Protein 2WZM (pdb70)

InterPro domains:
  IPR018170 Aldo/keto reductase, conserved site [PS00062] (132-149)
  IPR018170 Aldo/keto reductase, conserved site [PS00798] (48-65)
  IPR020471 Aldo-keto reductase [PIRSF000097] (12-273)
  IPR020471 Aldo-keto reductase [PR00069] (44-68)
  IPR020471 Aldo-keto reductase [PR00069] (100-118)
  IPR020471 Aldo-keto reductase [PR00069] (132-149)
  IPR020471 Aldo-keto reductase [PR00069] (166-195)
  IPR020471 Aldo-keto reductase [PR00069] (203-227)
  IPR020471 Aldo-keto reductase [PTHR43827] (11-273)
  IPR023210 NADP-dependent oxidoreductase domain [PF00248] (28-268)
  IPR036812 NAD(P)-dependent oxidoreductase domain superfamily [G3DSA:3.20.20.100] (1-283)
  IPR036812 NAD(P)-dependent oxidoreductase domain superfamily [SSF51430] (13-276)

Foldseek 3Di:
DFDWDAFPVRDIDGLEAAEDAQDDLVLLLLFLLLLVVLPHQEYEYEVVSVRLLSNLVSVVPNPDDPVSHAYEYEDWLVQFAQVSLLVSLVVSCVSSVHQAHAEYEHEFCQPDLVRVLSSVNNVVVCCVVRRYVFYAYEQDDLVSQCSNCVPPVDHHREYEYADELQAHCPVRCVSCVVSRHAYAHECLCVVVPNQPPPLLCVQCVVVVHGSLLSSLQLCVVVVHRYYHYDSDSVVSSSNSVNPPDHRDPVSNVSSNPNHDPDDSDDNSVPDNGD/DFDWDAFPVRDIDGLEAAEDAQDDLVLLLQFLLLLVVLPHQEYEYEVVSVRLLSNLVSVVPNPDDPVSHAYEYEDWLVQFAQVSLLVRLVVSCVSSVHQAHAEYEHEFCADDLVRVLSSVNNVVVCCVVRRYVFYAYEQDDLVSQCSNCVVPVDHHREYEYADELQAHCPVRCVSCVVSRHAYAHEPLCVVVPQQPVPLLCVQCVVVVHGSLLSSLQLCVVSVHRYYHYDSDSVVSSSNVVNPPDHRDPVSNVSSNPNHDPDDSDDNSVHDRGD

Nearest PDB structures (foldseek):
  2wzm-assembly2_B  TM=1.004E+00  e=5.741E-55  Mycolicibacterium smegmatis MC2 155
  2wzt-assembly1_B  TM=9.933E-01  e=9.612E-48  Mycolicibacterium smegmatis MC2 155
  4otk-assembly1_A  TM=9.882E-01  e=9.468E-44  Mycobacterium tuberculosis
  3o0k-assembly1_A  TM=9.853E-01  e=5.876E-34  Brucella abortus 2308
  3wbx-assembly2_B  TM=9.688E-01  e=1.655E-32  Gluconobacter oxydans 621H

B-factor: mean 22.81, std 7.31, range [11.82, 57.99]

Structure (mmCIF, N/CA/C/O backbone):
data_2WZM
#
_entry.id   2WZM
#
_cell.length_a   65.456
_cell.length_b   65.456
_cell.length_c   96.844
_cell.angle_alpha   90.00
_cell.angle_beta   90.00
_cell.angle_gamma   120.00
#
_symmetry.space_group_name_H-M   'P 32'
#
loop_
_entity.id
_entity.type
_entity.pdbx_description
1 polymer 'ALDO-KETO REDUCTASE'
2 non-polymer '[(2R,3R,4R,5R)-5-(6-AMINO-9H-PURIN-9-YL)-3-HYDROXY-4-(PHOSPHONOOXY)TETRAHYDROFURAN-2-YL]METHYL [(2R,3S,4S)-3,4-DIHYDROXYTETRAHYDROFURAN-2-YL]METHYL DIHYDROGEN DIPHOSPHATE'
3 water water
#
loop_
_atom_site.group_PDB
_atom_site.id
_atom_site.type_symbol
_atom_site.label_atom_id
_atom_site.label_alt_id
_atom_site.label_comp_id
_atom_site.label_asym_id
_atom_site.label_entity_id
_atom_site.label_seq_id
_atom_site.pdbx_PDB_ins_code
_atom_site.Cartn_x
_atom_site.Cartn_y
_atom_site.Cartn_z
_atom_site.occupancy
_atom_site.B_iso_or_equiv
_atom_site.auth_seq_id
_atom_site.auth_comp_id
_atom_site.auth_asym_id
_atom_site.auth_atom_id
_atom_site.pdbx_PDB_model_num
ATOM 1 N N . ALA A 1 10 ? 16.920 65.960 -11.908 1.00 35.21 10 ALA A N 1
ATOM 2 C CA . ALA A 1 10 ? 15.682 66.646 -12.382 1.00 34.17 10 ALA A CA 1
ATOM 3 C C . ALA A 1 10 ? 14.484 66.321 -11.477 1.00 33.38 10 ALA A C 1
ATOM 4 O O . ALA A 1 10 ? 13.363 66.780 -11.710 1.00 34.12 10 ALA A O 1
ATOM 6 N N . ILE A 1 11 ? 14.739 65.546 -10.429 1.00 31.48 11 ILE A N 1
ATOM 7 C CA . ILE A 1 11 ? 13.692 65.063 -9.526 1.00 29.58 11 ILE A CA 1
ATOM 8 C C . ILE A 1 11 ? 13.059 66.191 -8.686 1.00 28.36 11 ILE A C 1
ATOM 9 O O . ILE A 1 11 ? 13.774 66.919 -7.988 1.00 28.31 11 ILE A O 1
ATOM 14 N N . PRO A 1 12 ? 11.718 66.329 -8.740 1.00 27.16 12 PRO A N 1
ATOM 15 C CA . PRO A 1 12 ? 11.023 67.317 -7.900 1.00 26.41 12 PRO A CA 1
ATOM 16 C C . PRO A 1 12 ? 11.253 67.080 -6.395 1.00 25.83 12 PRO A C 1
ATOM 17 O O . PRO A 1 12 ? 11.630 65.978 -5.997 1.00 25.28 12 PRO A O 1
ATOM 21 N N . THR A 1 13 ? 11.036 68.114 -5.588 1.00 25.00 13 THR A N 1
ATOM 22 C CA . THR A 1 13 ? 11.178 67.991 -4.136 1.00 25.49 13 THR A CA 1
ATOM 23 C C . THR A 1 13 ? 9.908 68.376 -3.377 1.00 25.30 13 THR A C 1
ATOM 24 O O . THR A 1 13 ? 8.948 68.933 -3.956 1.00 25.81 13 THR A O 1
ATOM 28 N N . VAL A 1 14 ? 9.880 68.050 -2.088 1.00 24.61 14 VAL A N 1
ATOM 29 C CA . VAL A 1 14 ? 8.822 68.522 -1.201 1.00 24.66 14 VAL A CA 1
ATOM 30 C C . VAL A 1 14 ? 9.495 69.300 -0.085 1.00 24.66 14 VAL A C 1
ATOM 31 O O . VAL A 1 14 ? 10.621 68.990 0.308 1.00 24.31 14 VAL A O 1
ATOM 35 N N . THR A 1 15 ? 8.802 70.295 0.434 1.00 24.53 15 THR A N 1
ATOM 36 C CA . THR A 1 15 ? 9.311 71.088 1.538 1.00 24.57 15 THR A CA 1
ATOM 37 C C . THR A 1 15 ? 8.661 70.623 2.839 1.00 23.95 15 THR A C 1
ATOM 38 O O . THR A 1 15 ? 7.445 70.486 2.891 1.00 23.48 15 THR A O 1
ATOM 42 N N . LEU A 1 16 ? 9.473 70.370 3.878 1.00 21.92 16 LEU A N 1
ATOM 43 C CA . LEU A 1 16 ? 8.956 69.867 5.160 1.00 20.49 16 LEU A CA 1
ATOM 44 C C . LEU A 1 16 ? 8.597 71.018 6.112 1.00 20.55 16 LEU A C 1
ATOM 45 O O . LEU A 1 16 ? 8.960 72.154 5.868 1.00 20.69 16 LEU A O 1
ATOM 50 N N . ASN A 1 17 ? 7.918 70.708 7.216 1.00 20.25 17 ASN A N 1
ATOM 51 C CA . ASN A 1 17 ? 7.489 71.739 8.190 1.00 20.62 17 ASN A CA 1
ATOM 52 C C . ASN A 1 17 ? 8.617 72.331 9.068 1.00 21.15 17 ASN A C 1
ATOM 53 O O . ASN A 1 17 ? 8.396 73.214 9.934 1.00 22.05 17 ASN A O 1
ATOM 58 N N . ASP A 1 18 ? 9.833 71.839 8.864 1.00 21.35 18 ASP A N 1
ATOM 59 C CA . ASP A 1 18 ? 10.979 72.379 9.589 1.00 21.57 18 ASP A CA 1
ATOM 60 C C . ASP A 1 18 ? 11.890 73.122 8.608 1.00 22.41 18 ASP A C 1
ATOM 61 O O . ASP A 1 18 ? 13.041 73.398 8.924 1.00 23.04 18 ASP A O 1
ATOM 66 N N . ASP A 1 19 ? 11.355 73.393 7.412 1.00 23.17 19 ASP A N 1
ATOM 67 C CA . ASP A 1 19 ? 12.030 74.142 6.326 1.00 24.02 19 ASP A CA 1
ATOM 68 C C . ASP A 1 19 ? 13.026 73.300 5.488 1.00 23.76 19 ASP A C 1
ATOM 69 O O . ASP A 1 19 ? 13.554 73.781 4.477 1.00 24.27 19 ASP A O 1
ATOM 74 N N . ASN A 1 20 ? 13.256 72.038 5.864 1.00 22.22 20 ASN A N 1
ATOM 75 C CA . ASN A 1 20 ? 14.118 71.173 5.024 1.00 22.08 20 ASN A CA 1
ATOM 76 C C . ASN A 1 20 ? 13.396 70.599 3.788 1.00 22.73 20 ASN A C 1
ATOM 77 O O . ASN A 1 20 ? 12.162 70.614 3.710 1.00 23.06 20 ASN A O 1
ATOM 82 N N . THR A 1 21 ? 14.146 70.104 2.805 1.00 22.38 21 THR A N 1
ATOM 83 C CA . THR A 1 21 ? 13.502 69.580 1.605 1.00 23.21 21 THR A CA 1
ATOM 84 C C . THR A 1 21 ? 13.941 68.144 1.341 1.00 22.47 21 THR A C 1
ATOM 85 O O . THR A 1 21 ? 15.057 67.754 1.724 1.00 22.79 21 THR A O 1
ATOM 89 N N . LEU A 1 22 ? 13.074 67.360 0.701 1.00 21.59 22 LEU A N 1
ATOM 90 C CA . LEU A 1 22 ? 13.429 65.994 0.308 1.00 20.99 22 LEU A CA 1
ATOM 91 C C . LEU A 1 22 ? 13.014 65.718 -1.138 1.00 20.51 22 LEU A C 1
ATOM 92 O O . LEU A 1 22 ? 11.998 66.258 -1.599 1.00 20.40 22 LEU A O 1
ATOM 97 N N . PRO A 1 23 ? 13.773 64.872 -1.856 1.00 19.41 23 PRO A N 1
ATOM 98 C CA . PRO A 1 23 ? 13.296 64.375 -3.150 1.00 19.36 23 PRO A CA 1
ATOM 99 C C . PRO A 1 23 ? 11.963 63.627 -3.008 1.00 19.36 23 PRO A C 1
ATOM 100 O O . PRO A 1 23 ? 11.708 63.019 -1.964 1.00 19.63 23 PRO A O 1
ATOM 104 N N . VAL A 1 24 ? 11.140 63.663 -4.048 1.00 18.90 24 VAL A N 1
ATOM 105 C CA . VAL A 1 24 ? 9.834 62.973 -4.021 1.00 18.55 24 VAL A CA 1
ATOM 106 C C . VAL A 1 24 ? 9.919 61.472 -4.312 1.00 17.63 24 VAL A C 1
ATOM 107 O O . VAL A 1 24 ? 8.927 60.784 -4.174 1.00 17.72 24 VAL A O 1
ATOM 111 N N . VAL A 1 25 ? 11.093 60.969 -4.714 1.00 16.12 25 VAL A N 1
ATOM 112 C CA . VAL A 1 25 ? 11.302 59.525 -4.859 1.00 17.53 25 VAL A CA 1
ATOM 113 C C . VAL A 1 25 ? 12.622 59.105 -4.217 1.00 17.03 25 VAL A C 1
ATOM 114 O O . VAL A 1 25 ? 13.630 59.837 -4.300 1.00 18.00 25 VAL A O 1
ATOM 118 N N . GLY A 1 26 ? 12.606 57.950 -3.553 1.00 16.53 26 GLY A N 1
ATOM 119 C CA . GLY A 1 26 ? 13.843 57.368 -2.993 1.00 15.63 26 GLY A CA 1
ATOM 120 C C . GLY A 1 26 ? 13.849 55.852 -3.081 1.00 16.22 26 GLY A C 1
ATOM 121 O O . GLY A 1 26 ? 12.874 55.249 -3.510 1.00 15.43 26 GLY A O 1
ATOM 122 N N . ILE A 1 27 ? 14.977 55.238 -2.739 1.00 15.06 27 ILE A N 1
ATOM 123 C CA . ILE A 1 27 ? 15.080 53.779 -2.683 1.00 17.04 27 ILE A CA 1
ATOM 124 C C . ILE A 1 27 ? 15.170 53.337 -1.230 1.00 17.59 27 ILE A C 1
ATOM 125 O O . ILE A 1 27 ? 15.911 53.957 -0.454 1.00 17.27 27 ILE A O 1
ATOM 130 N N . GLY A 1 28 ? 14.417 52.293 -0.863 1.00 18.48 28 GLY A N 1
ATOM 131 C CA . GLY A 1 28 ? 14.512 51.717 0.482 1.00 20.27 28 GLY A CA 1
ATOM 132 C C . GLY A 1 28 ? 15.125 50.352 0.342 1.00 21.43 28 GLY A C 1
ATOM 133 O O . GLY A 1 28 ? 14.921 49.687 -0.662 1.00 23.62 28 GLY A O 1
ATOM 134 N N . VAL A 1 29 ? 15.925 49.939 1.303 1.00 21.03 29 VAL A N 1
ATOM 135 C CA . VAL A 1 29 ? 16.563 48.650 1.182 1.00 21.83 29 VAL A CA 1
ATOM 136 C C . VAL A 1 29 ? 15.851 47.564 1.994 1.00 22.98 29 VAL A C 1
ATOM 137 O O . VAL A 1 29 ? 16.029 46.386 1.726 1.00 23.48 29 VAL A O 1
ATOM 141 N N . GLY A 1 30 ? 15.008 47.949 2.949 1.00 23.42 30 GLY A N 1
ATOM 142 C CA . GLY A 1 30 ? 14.297 46.940 3.752 1.00 24.70 30 GLY A CA 1
ATOM 143 C C . GLY A 1 30 ? 15.277 45.908 4.286 1.00 26.48 30 GLY A C 1
ATOM 144 O O . GLY A 1 30 ? 16.419 46.247 4.614 1.00 26.41 30 GLY A O 1
ATOM 145 N N . GLU A 1 31 ? 14.853 44.642 4.335 1.00 27.79 31 GLU A N 1
ATOM 146 C CA . GLU A 1 31 ? 15.678 43.584 4.936 1.00 29.67 31 GLU A CA 1
ATOM 147 C C . GLU A 1 31 ? 16.620 42.836 3.974 1.00 30.54 31 GLU A C 1
ATOM 148 O O . GLU A 1 31 ? 16.953 41.662 4.208 1.00 31.05 31 GLU A O 1
ATOM 154 N N . LEU A 1 32 ? 17.055 43.509 2.908 1.00 30.62 32 LEU A N 1
ATOM 155 C CA . LEU A 1 32 ? 18.104 42.973 2.038 1.00 30.90 32 LEU A CA 1
ATOM 156 C C . LEU A 1 32 ? 19.366 42.659 2.848 1.00 30.85 32 LEU A C 1
ATOM 157 O O . LEU A 1 32 ? 19.699 43.371 3.801 1.00 30.85 32 LEU A O 1
ATOM 162 N N . SER A 1 33 ? 20.068 41.586 2.473 1.00 30.73 33 SER A N 1
ATOM 163 C CA . SER A 1 33 ? 21.339 41.229 3.116 1.00 30.42 33 SER A CA 1
ATOM 164 C C . SER A 1 33 ? 22.390 42.324 2.887 1.00 30.32 33 SER A C 1
ATOM 165 O O . SER A 1 33 ? 22.223 43.165 2.006 1.00 30.85 33 SER A O 1
ATOM 168 N N . ASP A 1 34 ? 23.472 42.285 3.665 1.00 30.37 34 ASP A N 1
ATOM 169 C CA . ASP A 1 34 ? 24.555 43.266 3.541 1.00 30.62 34 ASP A CA 1
ATOM 170 C C . ASP A 1 34 ? 25.008 43.427 2.089 1.00 30.63 34 ASP A C 1
ATOM 171 O O . ASP A 1 34 ? 25.053 44.539 1.568 1.00 30.35 34 ASP A O 1
ATOM 176 N N . SER A 1 35 ? 25.316 42.322 1.411 1.00 30.81 35 SER A N 1
ATOM 177 C CA . SER A 1 35 ? 25.755 42.415 0.009 1.00 30.48 35 SER A CA 1
ATOM 178 C C . SER A 1 35 ? 24.728 43.012 -0.958 1.00 29.82 35 SER A C 1
ATOM 179 O O . SER A 1 35 ? 25.080 43.818 -1.830 1.00 30.15 35 SER A O 1
ATOM 182 N N . GLU A 1 36 ? 23.467 42.615 -0.819 1.00 29.01 36 GLU A N 1
ATOM 183 C CA . GLU A 1 36 ? 22.394 43.099 -1.698 1.00 28.40 36 GLU A CA 1
ATOM 184 C C . GLU A 1 36 ? 22.071 44.579 -1.477 1.00 27.07 36 GLU A C 1
ATOM 185 O O . GLU A 1 36 ? 21.755 45.296 -2.430 1.00 26.02 36 GLU A O 1
ATOM 191 N N . ALA A 1 37 ? 22.118 44.995 -0.211 1.00 26.55 37 ALA A N 1
ATOM 192 C CA . ALA A 1 37 ? 21.894 46.396 0.174 1.00 25.71 37 ALA A CA 1
ATOM 193 C C . ALA A 1 37 ? 22.961 47.282 -0.463 1.00 25.10 37 ALA A C 1
ATOM 194 O O . ALA A 1 37 ? 22.656 48.291 -1.113 1.00 24.30 37 ALA A O 1
ATOM 196 N N . GLU A 1 38 ? 24.222 46.903 -0.293 1.00 24.78 38 GLU A N 1
ATOM 197 C CA A GLU A 1 38 ? 25.298 47.670 -0.888 0.50 24.89 38 GLU A CA 1
ATOM 198 C CA B GLU A 1 38 ? 25.312 47.666 -0.889 0.50 24.98 38 GLU A CA 1
ATOM 199 C C . GLU A 1 38 ? 25.147 47.747 -2.411 1.00 24.65 38 GLU A C 1
ATOM 200 O O . GLU A 1 38 ? 25.284 48.809 -2.997 1.00 24.75 38 GLU A O 1
ATOM 211 N N . ARG A 1 39 ? 24.853 46.613 -3.056 1.00 24.39 39 ARG A N 1
ATOM 212 C CA . ARG A 1 39 ? 24.641 46.597 -4.509 1.00 24.87 39 ARG A CA 1
ATOM 213 C C . ARG A 1 39 ? 23.518 47.534 -5.016 1.00 23.99 39 ARG A C 1
ATOM 214 O O . ARG A 1 39 ? 23.728 48.305 -5.958 1.00 23.71 39 ARG A O 1
ATOM 222 N N . SER A 1 40 ? 22.333 47.474 -4.391 1.00 23.70 40 SER A N 1
ATOM 223 C CA . SER A 1 40 ? 21.189 48.310 -4.807 1.00 23.30 40 SER A CA 1
ATOM 224 C C . SER A 1 40 ? 21.411 49.814 -4.570 1.00 21.77 40 SER A C 1
ATOM 225 O O . SER A 1 40 ? 21.046 50.639 -5.396 1.00 20.67 40 SER A O 1
ATOM 228 N N . VAL A 1 41 ? 22.012 50.164 -3.436 1.00 20.87 41 VAL A N 1
ATOM 229 C CA . VAL A 1 41 ? 22.278 51.570 -3.156 1.00 20.26 41 VAL A CA 1
ATOM 230 C C . VAL A 1 41 ? 23.307 52.129 -4.138 1.00 20.34 41 VAL A C 1
ATOM 231 O O . VAL A 1 41 ? 23.145 53.239 -4.661 1.00 19.39 41 VAL A O 1
ATOM 235 N N . SER A 1 42 ? 24.363 51.363 -4.402 1.00 20.49 42 SER A N 1
ATOM 236 C CA . SER A 1 42 ? 25.340 51.793 -5.404 1.00 21.77 42 SER A CA 1
ATOM 237 C C . SER A 1 42 ? 24.685 51.993 -6.775 1.00 21.41 42 SER A C 1
ATOM 238 O O . SER A 1 42 ? 24.901 53.011 -7.424 1.00 21.65 42 SER A O 1
ATOM 241 N N . ALA A 1 43 ? 23.872 51.027 -7.204 1.00 21.57 43 ALA A N 1
ATOM 242 C CA . ALA A 1 43 ? 23.145 51.151 -8.468 1.00 20.96 43 ALA A CA 1
ATOM 243 C C . ALA A 1 43 ? 22.201 52.352 -8.490 1.00 21.37 43 ALA A C 1
ATOM 244 O O . ALA A 1 43 ? 22.097 53.072 -9.479 1.00 21.50 43 ALA A O 1
ATOM 246 N N . ALA A 1 44 ? 21.474 52.555 -7.391 1.00 19.91 44 ALA A N 1
ATOM 247 C CA . ALA A 1 44 ? 20.570 53.684 -7.310 1.00 19.77 44 ALA A CA 1
ATOM 248 C C . ALA A 1 44 ? 21.294 55.017 -7.428 1.00 18.83 44 ALA A C 1
ATOM 249 O O . ALA A 1 44 ? 20.846 55.893 -8.132 1.00 18.25 44 ALA A O 1
ATOM 251 N N . LEU A 1 45 ? 22.395 55.159 -6.695 1.00 19.04 45 LEU A N 1
ATOM 252 C CA . LEU A 1 45 ? 23.139 56.417 -6.708 1.00 19.04 45 LEU A CA 1
ATOM 253 C C . LEU A 1 45 ? 23.648 56.705 -8.123 1.00 19.81 45 LEU A C 1
ATOM 254 O O . LEU A 1 45 ? 23.528 57.820 -8.616 1.00 19.55 45 LEU A O 1
ATOM 259 N N . GLU A 1 46 ? 24.218 55.681 -8.753 1.00 21.35 46 GLU A N 1
ATOM 260 C CA . GLU A 1 46 ? 24.656 55.792 -10.154 1.00 22.82 46 GLU A CA 1
ATOM 261 C C . GLU A 1 46 ? 23.509 56.201 -11.087 1.00 22.72 46 GLU A C 1
ATOM 262 O O . GLU A 1 46 ? 23.689 57.023 -11.986 1.00 22.82 46 GLU A O 1
ATOM 268 N N . ALA A 1 47 ? 22.316 55.642 -10.864 1.00 21.70 47 ALA A N 1
ATOM 269 C CA . ALA A 1 47 ? 21.148 55.962 -11.689 1.00 21.72 47 ALA A CA 1
ATOM 270 C C . ALA A 1 47 ? 20.591 57.361 -11.442 1.00 21.55 47 ALA A C 1
ATOM 271 O O . ALA A 1 47 ? 19.831 57.896 -12.259 1.00 21.55 47 ALA A O 1
ATOM 273 N N . GLY A 1 48 ? 20.986 57.984 -10.326 1.00 20.26 48 GLY A N 1
ATOM 274 C CA . GLY A 1 48 ? 20.475 59.303 -10.030 1.00 19.90 48 GLY A CA 1
ATOM 275 C C . GLY A 1 48 ? 19.572 59.455 -8.802 1.00 18.78 48 GLY A C 1
ATOM 276 O O . GLY A 1 48 ? 19.113 60.563 -8.529 1.00 19.70 48 GLY A O 1
ATOM 277 N N . TYR A 1 49 ? 19.302 58.366 -8.082 1.00 18.74 49 TYR A N 1
ATOM 278 C CA . TYR A 1 49 ? 18.628 58.477 -6.769 1.00 18.62 49 TYR A CA 1
ATOM 279 C C . TYR A 1 49 ? 19.533 59.265 -5.810 1.00 18.21 49 TYR A C 1
ATOM 280 O O . TYR A 1 49 ? 20.771 59.094 -5.835 1.00 19.13 49 TYR A O 1
ATOM 289 N N . ARG A 1 50 ? 18.915 60.074 -4.951 1.00 17.34 50 ARG A N 1
ATOM 290 C CA . ARG A 1 50 ? 19.654 60.754 -3.866 1.00 16.45 50 ARG A CA 1
ATOM 291 C C . ARG A 1 50 ? 19.038 60.516 -2.473 1.00 16.62 50 ARG A C 1
ATOM 292 O O . ARG A 1 50 ? 19.710 60.639 -1.442 1.00 17.30 50 ARG A O 1
ATOM 300 N N . LEU 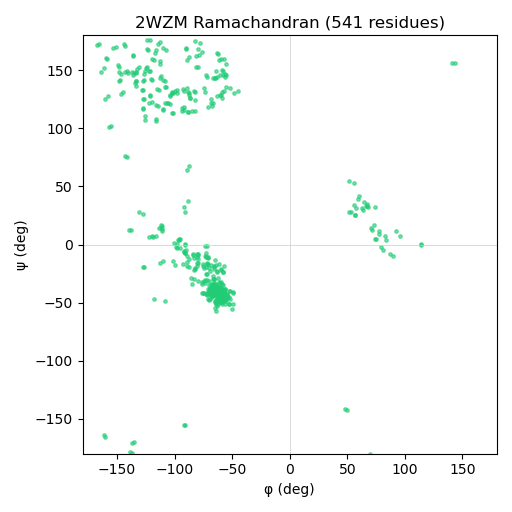A 1 51 ? 17.774 60.110 -2.453 1.00 15.00 51 LEU A N 1
ATOM 301 C CA . LEU A 1 51 ? 17.125 59.734 -1.196 1.00 14.70 51 LEU A CA 1
ATOM 302 C C . LEU A 1 51 ? 17.230 58.229 -0.961 1.00 15.16 51 LEU A C 1
ATOM 303 O O . LEU A 1 51 ? 16.728 57.428 -1.768 1.00 15.72 51 LEU A O 1
ATOM 308 N N . ILE A 1 52 ? 17.913 57.867 0.138 1.00 15.07 52 ILE A N 1
ATOM 309 C CA . ILE A 1 52 ? 18.209 56.489 0.501 1.00 15.40 52 ILE A CA 1
ATOM 310 C C . ILE A 1 52 ? 17.602 56.199 1.891 1.00 16.28 52 ILE A C 1
ATOM 311 O O . ILE A 1 52 ? 17.882 56.923 2.852 1.00 17.12 52 ILE A O 1
ATOM 316 N N . ASP A 1 53 ? 16.845 55.115 1.981 1.00 16.13 53 ASP A N 1
ATOM 317 C CA . ASP A 1 53 ? 16.104 54.768 3.199 1.00 16.00 53 ASP A CA 1
ATOM 318 C C . ASP A 1 53 ? 16.504 53.386 3.720 1.00 16.59 53 ASP A C 1
ATOM 319 O O . ASP A 1 53 ? 16.397 52.359 3.004 1.00 16.40 53 ASP A O 1
ATOM 324 N N . THR A 1 54 ? 16.987 53.373 4.962 1.00 15.86 54 THR A N 1
ATOM 325 C CA . THR A 1 54 ? 17.374 52.134 5.654 1.00 17.19 54 THR A CA 1
ATOM 326 C C . THR A 1 54 ? 16.824 52.189 7.087 1.00 17.82 54 THR A C 1
ATOM 327 O O . THR A 1 54 ? 16.002 53.073 7.405 1.00 17.66 54 THR A O 1
ATOM 331 N N . ALA A 1 55 ? 17.239 51.249 7.937 1.00 18.28 55 ALA A N 1
ATOM 332 C CA . ALA A 1 55 ? 16.777 51.206 9.339 1.00 18.24 55 ALA A CA 1
ATOM 333 C C . ALA A 1 55 ? 17.703 50.358 10.186 1.00 19.22 55 ALA A C 1
ATOM 334 O O . ALA A 1 55 ? 18.283 49.397 9.677 1.00 19.01 55 ALA A O 1
ATOM 336 N N . ALA A 1 56 ? 17.794 50.660 11.479 1.00 18.87 56 ALA A N 1
ATOM 337 C CA . ALA A 1 56 ? 18.664 49.853 12.376 1.00 20.30 56 ALA A CA 1
ATOM 338 C C . ALA A 1 56 ? 18.150 48.414 12.449 1.00 21.17 56 ALA A C 1
ATOM 339 O O . ALA A 1 56 ? 18.936 47.452 12.519 1.00 21.53 56 ALA A O 1
ATOM 341 N N . ALA A 1 57 ? 16.825 48.281 12.425 1.00 21.91 57 ALA A N 1
ATOM 342 C CA . ALA A 1 57 ? 16.178 46.973 12.522 1.00 23.47 57 ALA A CA 1
ATOM 343 C C . ALA A 1 57 ? 16.477 46.080 11.320 1.00 24.05 57 ALA A C 1
ATOM 344 O O . ALA A 1 57 ? 16.337 44.851 11.424 1.00 25.60 57 ALA A O 1
ATOM 346 N N . TYR A 1 58 ? 16.884 46.669 10.188 1.00 24.21 58 TYR A N 1
ATOM 347 C CA . TYR A 1 58 ? 17.178 45.853 8.989 1.00 24.15 58 TYR A CA 1
ATOM 348 C C . TYR A 1 58 ? 18.578 45.219 9.061 1.00 24.47 58 TYR A C 1
ATOM 349 O O . TYR A 1 58 ? 18.859 44.258 8.335 1.00 25.28 58 TYR A O 1
ATOM 358 N N . GLY A 1 59 ? 19.438 45.763 9.921 1.00 23.79 59 GLY A N 1
ATOM 359 C CA . GLY A 1 59 ? 20.788 45.255 10.155 1.00 23.65 59 GLY A CA 1
ATOM 360 C C . GLY A 1 59 ? 21.798 45.562 9.063 1.00 23.97 59 GLY A C 1
ATOM 361 O O . GLY A 1 59 ? 22.962 45.099 9.137 1.00 24.24 59 GLY A O 1
ATOM 362 N N . ASN A 1 60 ? 21.373 46.345 8.063 1.00 22.12 60 ASN A N 1
ATOM 363 C CA . ASN A 1 60 ? 22.220 46.635 6.900 1.00 21.96 60 ASN A CA 1
ATOM 364 C C . ASN A 1 60 ? 22.732 48.076 6.743 1.00 20.72 60 ASN A C 1
ATOM 365 O O . ASN A 1 60 ? 23.184 48.454 5.661 1.00 19.88 60 ASN A O 1
ATOM 370 N N . GLU A 1 61 ? 22.682 48.864 7.811 1.00 19.30 61 GLU A N 1
ATOM 371 C CA . GLU A 1 61 ? 23.153 50.256 7.773 1.00 18.92 61 GLU A CA 1
ATOM 372 C C . GLU A 1 61 ? 24.600 50.398 7.323 1.00 19.54 61 GLU A C 1
ATOM 373 O O . GLU A 1 61 ? 24.918 51.261 6.496 1.00 18.79 61 GLU A O 1
ATOM 379 N N . ALA A 1 62 ? 25.473 49.556 7.880 1.00 19.52 62 ALA A N 1
ATOM 380 C CA . ALA A 1 62 ? 26.892 49.618 7.511 1.00 20.61 62 ALA A CA 1
ATOM 381 C C . ALA A 1 62 ? 27.072 49.357 6.003 1.00 20.54 62 ALA A C 1
ATOM 382 O O . ALA A 1 62 ? 27.816 50.081 5.332 1.00 20.62 62 ALA A O 1
ATOM 384 N N . ALA A 1 63 ? 26.360 48.357 5.467 1.00 20.41 63 ALA A N 1
ATOM 385 C CA . ALA A 1 63 ? 26.400 48.036 4.031 1.00 20.09 63 ALA A CA 1
ATOM 386 C C . ALA A 1 63 ? 25.977 49.242 3.159 1.00 20.27 63 ALA A C 1
ATOM 387 O O . ALA A 1 63 ? 26.642 49.603 2.181 1.00 20.65 63 ALA A O 1
ATOM 389 N N . VAL A 1 64 ? 24.902 49.916 3.573 1.00 18.75 64 VAL A N 1
ATOM 390 C CA . VAL A 1 64 ? 24.445 51.137 2.913 1.00 17.64 64 VAL A CA 1
ATOM 391 C C . VAL A 1 64 ? 25.510 52.234 2.985 1.00 17.70 64 VAL A C 1
ATOM 392 O O . VAL A 1 64 ? 25.770 52.944 1.990 1.00 17.95 64 VAL A O 1
ATOM 396 N N . GLY A 1 65 ? 26.116 52.374 4.167 1.00 17.09 65 GLY A N 1
ATOM 397 C CA . GLY A 1 65 ? 27.200 53.345 4.389 1.00 17.68 65 GLY A CA 1
ATOM 398 C C . GLY A 1 65 ? 28.378 53.105 3.443 1.00 17.62 65 GLY A C 1
ATOM 399 O O . GLY A 1 65 ? 29.002 54.053 2.915 1.00 16.91 65 GLY A O 1
ATOM 400 N N . ARG A 1 66 ? 28.685 51.834 3.220 1.00 18.17 66 ARG A N 1
ATOM 401 C CA . ARG A 1 66 ? 29.801 51.508 2.320 1.00 19.29 66 ARG A CA 1
ATOM 402 C C . ARG A 1 66 ? 29.475 51.917 0.875 1.00 18.79 66 ARG A C 1
ATOM 403 O O . ARG A 1 66 ? 30.346 52.436 0.163 1.00 19.37 66 ARG A O 1
ATOM 411 N N . ALA A 1 67 ? 28.226 51.708 0.440 1.00 18.26 67 ALA A N 1
ATOM 412 C CA . ALA A 1 67 ? 27.808 52.116 -0.909 1.00 18.74 67 ALA A CA 1
ATOM 413 C C . ALA A 1 67 ? 27.913 53.641 -1.062 1.00 19.11 67 ALA A C 1
ATOM 414 O O . ALA A 1 67 ? 28.377 54.154 -2.078 1.00 19.42 67 ALA A O 1
ATOM 416 N N . ILE A 1 68 ? 27.520 54.364 -0.016 1.00 19.02 68 ILE A N 1
ATOM 417 C CA . ILE A 1 68 ? 27.606 55.801 -0.019 1.00 19.15 68 ILE A CA 1
ATOM 418 C C . ILE A 1 68 ? 29.070 56.280 -0.090 1.00 19.99 68 ILE A C 1
ATOM 419 O O . ILE A 1 68 ? 29.392 57.154 -0.887 1.00 19.78 68 ILE A O 1
ATOM 424 N N . ALA A 1 69 ? 29.914 55.717 0.781 1.00 20.49 69 ALA A N 1
ATOM 425 C CA . ALA A 1 69 ? 31.348 56.049 0.854 1.00 21.42 69 ALA A CA 1
ATOM 426 C C . ALA A 1 69 ? 32.069 55.840 -0.482 1.00 21.29 69 ALA A C 1
ATOM 427 O O . ALA A 1 69 ? 32.932 56.642 -0.860 1.00 22.02 69 ALA A O 1
ATOM 429 N N . ALA A 1 70 ? 31.692 54.775 -1.184 1.00 21.02 70 ALA A N 1
ATOM 430 C CA . ALA A 1 70 ? 32.354 54.386 -2.436 1.00 21.73 70 ALA A CA 1
ATOM 431 C C . ALA A 1 70 ? 31.820 55.143 -3.654 1.00 21.44 70 ALA A C 1
ATOM 432 O O . ALA A 1 70 ? 32.388 55.059 -4.753 1.00 22.39 70 ALA A O 1
ATOM 434 N N . SER A 1 71 ? 30.733 55.895 -3.470 1.00 20.61 71 SER A N 1
ATOM 435 C CA . SER A 1 71 ? 30.029 56.488 -4.596 1.00 20.65 71 SER A CA 1
ATOM 436 C C . SER A 1 71 ? 30.748 57.667 -5.258 1.00 21.33 71 SER A C 1
ATOM 437 O O . SER A 1 71 ? 30.484 57.969 -6.419 1.00 22.10 71 SER A O 1
ATOM 440 N N . GLY A 1 72 ? 31.607 58.352 -4.509 1.00 21.02 72 GLY A N 1
ATOM 441 C CA . GLY A 1 72 ? 32.256 59.567 -5.012 1.00 22.09 72 GLY A CA 1
ATOM 442 C C . GLY A 1 72 ? 31.318 60.755 -5.155 1.00 22.10 72 GLY A C 1
ATOM 443 O O . GLY A 1 72 ? 31.663 61.727 -5.819 1.00 23.59 72 GLY A O 1
ATOM 444 N N . ILE A 1 73 ? 30.121 60.684 -4.561 1.00 20.97 73 ILE A N 1
ATOM 445 C CA . ILE A 1 73 ? 29.186 61.809 -4.600 1.00 19.16 73 ILE A CA 1
ATOM 446 C C . ILE A 1 73 ? 29.319 62.593 -3.287 1.00 19.38 73 ILE A C 1
ATOM 447 O O . ILE A 1 73 ? 29.374 61.975 -2.207 1.00 19.11 73 ILE A O 1
ATOM 452 N N . PRO A 1 74 ? 29.417 63.949 -3.368 1.00 19.92 74 PRO A N 1
ATOM 453 C CA . PRO A 1 74 ? 29.492 64.750 -2.128 1.00 18.92 74 PRO A CA 1
ATOM 454 C C . PRO A 1 74 ? 28.320 64.480 -1.196 1.00 19.44 74 PRO A C 1
ATOM 455 O O . PRO A 1 74 ? 27.182 64.391 -1.642 1.00 18.77 74 PRO A O 1
ATOM 459 N N . ARG A 1 75 ? 28.653 64.329 0.079 1.00 19.77 75 ARG A N 1
ATOM 460 C CA . ARG A 1 75 ? 27.675 64.020 1.157 1.00 19.48 75 ARG A CA 1
ATOM 461 C C . ARG A 1 75 ? 26.460 64.928 1.139 1.00 20.20 75 ARG A C 1
ATOM 462 O O . ARG A 1 75 ? 25.338 64.487 1.412 1.00 19.60 75 ARG A O 1
ATOM 470 N N . ASP A 1 76 ? 26.688 66.215 0.889 1.00 21.39 76 ASP A N 1
ATOM 471 C CA . ASP A 1 76 ? 25.646 67.238 0.915 1.00 22.68 76 ASP A CA 1
ATOM 472 C C . ASP A 1 76 ? 24.512 67.006 -0.082 1.00 21.72 76 ASP A C 1
ATOM 473 O O . ASP A 1 76 ? 23.406 67.528 0.083 1.00 22.44 76 ASP A O 1
ATOM 478 N N . GLU A 1 77 ? 24.799 66.224 -1.125 1.00 20.15 77 GLU A N 1
ATOM 479 C CA . GLU A 1 77 ? 23.870 65.961 -2.220 1.00 19.73 77 GLU A CA 1
ATOM 480 C C . GLU A 1 77 ? 23.017 64.722 -1.968 1.00 18.30 77 GLU A C 1
ATOM 481 O O . GLU A 1 77 ? 22.086 64.442 -2.722 1.00 17.63 77 GLU A O 1
ATOM 487 N N . ILE A 1 78 ? 23.343 64.002 -0.900 1.00 16.30 78 ILE A N 1
ATOM 488 C CA . ILE A 1 78 ? 22.692 62.722 -0.600 1.00 16.33 78 ILE A CA 1
ATOM 489 C C . ILE A 1 78 ? 21.773 62.935 0.608 1.00 15.57 78 ILE A C 1
ATOM 490 O O . ILE A 1 78 ? 22.122 63.669 1.537 1.00 15.99 78 ILE A O 1
ATOM 495 N N . TYR A 1 79 ? 20.601 62.301 0.563 1.00 15.63 79 TYR A N 1
ATOM 496 C CA . TYR A 1 79 ? 19.611 62.403 1.639 1.00 16.27 79 TYR A CA 1
ATOM 497 C C . TYR A 1 79 ? 19.415 61.023 2.272 1.00 14.60 79 TYR A C 1
ATOM 498 O O . TYR A 1 79 ? 18.804 60.145 1.660 1.00 15.44 79 TYR A O 1
ATOM 507 N N . VAL A 1 80 ? 19.947 60.831 3.483 1.00 13.49 80 VAL A N 1
ATOM 508 C CA . VAL A 1 80 ? 19.961 59.520 4.139 1.00 13.48 80 VAL A CA 1
ATOM 509 C C . VAL A 1 80 ? 18.887 59.467 5.235 1.00 13.61 80 VAL A C 1
ATOM 510 O O . VAL A 1 80 ? 18.855 60.356 6.105 1.00 14.71 80 VAL A O 1
ATOM 514 N N . THR A 1 81 ? 18.052 58.425 5.193 1.00 13.22 81 THR A N 1
ATOM 515 C CA . THR A 1 81 ? 17.018 58.206 6.211 1.00 13.65 81 THR A CA 1
ATOM 516 C C . THR A 1 81 ? 17.362 56.918 6.946 1.00 13.61 81 THR A C 1
ATOM 517 O O . THR A 1 81 ? 17.690 55.889 6.329 1.00 13.61 81 THR A O 1
ATOM 521 N N . THR A 1 82 ? 17.299 56.961 8.270 1.00 13.23 82 THR A N 1
ATOM 522 C CA . THR A 1 82 ? 17.296 55.708 9.022 1.00 13.24 82 THR A CA 1
ATOM 523 C C . THR A 1 82 ? 16.291 55.783 10.176 1.00 13.35 82 THR A C 1
ATOM 524 O O . THR A 1 82 ? 15.581 56.777 10.309 1.00 12.71 82 THR A O 1
ATOM 528 N N . LYS A 1 83 ? 16.193 54.720 10.978 1.00 13.40 83 LYS A N 1
ATOM 529 C CA . LYS A 1 83 ? 15.041 54.572 11.878 1.00 13.46 83 LYS A CA 1
ATOM 530 C C . LYS A 1 83 ? 15.442 53.955 13.224 1.00 14.37 83 LYS A C 1
ATOM 531 O O . LYS A 1 83 ? 16.367 53.110 13.279 1.00 14.00 83 LYS A O 1
ATOM 537 N N . LEU A 1 84 ? 14.708 54.378 14.267 1.00 14.76 84 LEU A N 1
ATOM 538 C CA . LEU A 1 84 ? 14.881 53.910 15.654 1.00 15.17 84 LEU A CA 1
ATOM 539 C C . LEU A 1 84 ? 14.142 52.572 15.841 1.00 15.32 84 LEU A C 1
ATOM 540 O O . LEU A 1 84 ? 12.902 52.502 15.764 1.00 15.04 84 LEU A O 1
ATOM 545 N N . ALA A 1 85 ? 14.907 51.505 16.097 1.00 16.09 85 ALA A N 1
ATOM 546 C CA . ALA A 1 85 ? 14.321 50.187 16.270 1.00 17.21 85 ALA A CA 1
ATOM 547 C C . ALA A 1 85 ? 13.467 50.147 17.561 1.00 18.14 85 ALA A C 1
ATOM 548 O O . ALA A 1 85 ? 13.796 50.786 18.546 1.00 18.40 85 ALA A O 1
ATOM 550 N N . THR A 1 86 ? 12.354 49.429 17.522 1.00 19.13 86 THR A N 1
ATOM 551 C CA . THR A 1 86 ? 11.414 49.431 18.659 1.00 19.87 86 THR A CA 1
ATOM 552 C C . THR A 1 86 ? 12.081 49.046 20.014 1.00 20.35 86 THR A C 1
ATOM 553 O O . THR A 1 86 ? 11.820 49.699 21.026 1.00 21.16 86 THR A O 1
ATOM 557 N N . PRO A 1 87 ? 12.958 48.020 20.035 1.00 20.98 87 PRO A N 1
ATOM 558 C CA . PRO A 1 87 ? 13.640 47.714 21.322 1.00 21.34 87 PRO A CA 1
ATOM 559 C C . PRO A 1 87 ? 14.525 48.820 21.916 1.00 21.88 87 PRO A C 1
ATOM 560 O O . PRO A 1 87 ? 14.834 48.784 23.122 1.00 22.68 87 PRO A O 1
ATOM 564 N N . ASP A 1 88 ? 14.892 49.806 21.092 1.00 20.00 88 ASP A N 1
ATOM 565 C CA . ASP A 1 88 ? 15.753 50.905 21.466 1.00 20.70 88 ASP A CA 1
ATOM 566 C C . ASP A 1 88 ? 14.953 52.147 21.883 1.00 19.71 88 ASP A C 1
ATOM 567 O O . ASP A 1 88 ? 15.540 53.177 22.192 1.00 20.08 88 ASP A O 1
ATOM 572 N N . GLN A 1 89 ? 13.621 52.028 21.939 1.00 19.58 89 GLN A N 1
ATOM 573 C CA . GLN A 1 89 ? 12.786 53.159 22.324 1.00 19.34 89 GLN A CA 1
ATOM 574 C C . GLN A 1 89 ? 13.019 53.633 23.758 1.00 19.92 89 GLN A C 1
ATOM 575 O O . GLN A 1 89 ? 13.365 52.857 24.654 1.00 20.14 89 GLN A O 1
ATOM 581 N N . GLY A 1 90 ? 12.817 54.924 23.957 1.00 20.06 90 GLY A N 1
ATOM 582 C CA . GLY A 1 90 ? 13.161 55.582 25.215 1.00 20.30 90 GLY A CA 1
ATOM 583 C C . GLY A 1 90 ? 13.748 56.949 24.964 1.00 21.73 90 GLY A C 1
ATOM 584 O O . GLY A 1 90 ? 14.265 57.221 23.887 1.00 20.22 90 GLY A O 1
ATOM 585 N N . PHE A 1 91 ? 13.661 57.827 25.956 1.00 22.25 91 PHE A N 1
ATOM 586 C CA . PHE A 1 91 ? 14.243 59.151 25.849 1.00 23.36 91 PHE A CA 1
ATOM 587 C C . PHE A 1 91 ? 15.762 59.098 25.746 1.00 24.00 91 PHE A C 1
ATOM 588 O O . PHE A 1 91 ? 16.355 59.654 24.814 1.00 24.53 91 PHE A O 1
ATOM 596 N N . THR A 1 92 ? 16.404 58.441 26.713 1.00 25.36 92 THR A N 1
ATOM 597 C CA . THR A 1 92 ? 17.861 58.369 26.704 1.00 25.44 92 THR A CA 1
ATOM 598 C C . THR A 1 92 ? 18.379 57.354 25.673 1.00 24.49 92 THR A C 1
ATOM 599 O O . THR A 1 92 ? 19.338 57.629 24.944 1.00 24.62 92 THR A O 1
ATOM 603 N N . SER A 1 93 ? 17.720 56.203 25.594 1.00 24.09 93 SER A N 1
ATOM 604 C CA . SER A 1 93 ? 18.129 55.150 24.682 1.00 23.48 93 SER A CA 1
ATOM 605 C C . SER A 1 93 ? 18.007 55.539 23.205 1.00 22.50 93 SER A C 1
ATOM 606 O O . SER A 1 93 ? 18.850 55.145 22.406 1.00 22.22 93 SER A O 1
ATOM 609 N N . SER A 1 94 ? 16.998 56.339 22.849 1.00 21.79 94 SER A N 1
ATOM 610 C CA . SER A 1 94 ? 16.876 56.782 21.439 1.00 21.59 94 SER A CA 1
ATOM 611 C C . SER A 1 94 ? 18.060 57.670 20.985 1.00 21.49 94 SER A C 1
ATOM 612 O O . SER A 1 94 ? 18.487 57.628 19.829 1.00 20.80 94 SER A O 1
ATOM 615 N N . GLN A 1 95 ? 18.572 58.500 21.889 1.00 21.51 95 GLN A N 1
ATOM 616 C CA . GLN A 1 95 ? 19.688 59.390 21.556 1.00 22.05 95 GLN A CA 1
ATOM 617 C C . GLN A 1 95 ? 20.962 58.601 21.320 1.00 22.00 95 GLN A C 1
ATOM 618 O O . GLN A 1 95 ? 21.735 58.916 20.412 1.00 22.69 95 GLN A O 1
ATOM 624 N N . ALA A 1 96 ? 21.164 57.573 22.135 1.00 22.11 96 ALA A N 1
ATOM 625 C CA . ALA A 1 96 ? 22.286 56.652 21.947 1.00 22.21 96 ALA A CA 1
ATOM 626 C C . ALA A 1 96 ? 22.142 55.851 20.629 1.00 21.60 96 ALA A C 1
ATOM 627 O O . ALA A 1 96 ? 23.115 55.673 19.905 1.00 21.30 96 ALA A O 1
ATOM 629 N N . ALA A 1 97 ? 20.920 55.419 20.324 1.00 21.53 97 ALA A N 1
ATOM 630 C CA . ALA A 1 97 ? 20.625 54.596 19.138 1.00 20.79 97 ALA A CA 1
ATOM 631 C C . ALA A 1 97 ? 20.852 55.375 17.840 1.00 20.12 97 ALA A C 1
ATOM 632 O O . ALA A 1 97 ? 21.318 54.806 16.853 1.00 20.97 97 ALA A O 1
ATOM 634 N N . ALA A 1 98 ? 20.512 56.669 17.847 1.00 20.47 98 ALA A N 1
ATOM 635 C CA . ALA A 1 98 ? 20.803 57.552 16.698 1.00 20.15 98 ALA A CA 1
ATOM 636 C C . ALA A 1 98 ? 22.307 57.649 16.439 1.00 20.82 98 ALA A C 1
ATOM 637 O O . ALA A 1 98 ? 22.757 57.544 15.294 1.00 20.35 98 ALA A O 1
ATOM 639 N N . ARG A 1 99 ? 23.077 57.819 17.523 1.00 20.94 99 ARG A N 1
ATOM 640 C CA . ARG A 1 99 ? 24.532 57.905 17.442 1.00 21.59 99 ARG A CA 1
ATOM 641 C C . ARG A 1 99 ? 25.164 56.589 17.000 1.00 21.25 99 ARG A C 1
ATOM 642 O O . ARG A 1 99 ? 26.097 56.605 16.204 1.00 21.22 99 ARG A O 1
ATOM 650 N N . ALA A 1 100 ? 24.627 55.463 17.465 1.00 21.09 100 ALA A N 1
ATOM 651 C CA . ALA A 1 100 ? 25.117 54.152 17.026 1.00 21.64 100 ALA A CA 1
ATOM 652 C C . ALA A 1 100 ? 24.825 53.955 15.536 1.00 21.15 100 ALA A C 1
ATOM 653 O O . ALA A 1 100 ? 25.672 53.450 14.788 1.00 20.76 100 ALA A O 1
ATOM 655 N N . SER A 1 101 ? 23.635 54.382 15.092 1.00 20.39 101 SER A N 1
ATOM 656 C CA . SER A 1 101 ? 23.326 54.353 13.661 1.00 19.52 101 SER A CA 1
ATOM 657 C C . SER A 1 101 ? 24.323 55.167 12.829 1.00 18.84 101 SER A C 1
ATOM 658 O O . SER A 1 101 ? 24.698 54.745 11.728 1.00 18.80 101 SER A O 1
ATOM 661 N N . LEU A 1 102 ? 24.724 56.340 13.315 1.00 20.23 102 LEU A N 1
ATOM 662 C CA . LEU A 1 102 ? 25.705 57.143 12.588 1.00 21.19 102 LEU A CA 1
ATOM 663 C C . LEU A 1 102 ? 27.040 56.397 12.453 1.00 22.14 102 LEU A C 1
ATOM 664 O O . LEU A 1 102 ? 27.658 56.444 11.404 1.00 21.89 102 LEU A O 1
ATOM 669 N N . GLU A 1 103 ? 27.477 55.741 13.531 1.00 22.34 103 GLU A N 1
ATOM 670 C CA . GLU A 1 103 ? 28.734 54.984 13.533 1.00 23.34 103 GLU A CA 1
ATOM 671 C C . GLU A 1 103 ? 28.666 53.896 12.480 1.00 22.27 103 GLU A C 1
ATOM 672 O O . GLU A 1 103 ? 29.566 53.750 11.643 1.00 22.44 103 GLU A O 1
ATOM 678 N N . ARG A 1 104 ? 27.578 53.135 12.486 1.00 20.69 104 ARG A N 1
ATOM 679 C CA . ARG A 1 104 ? 27.420 52.053 11.517 1.00 20.60 104 ARG A CA 1
ATOM 680 C C . ARG A 1 104 ? 27.42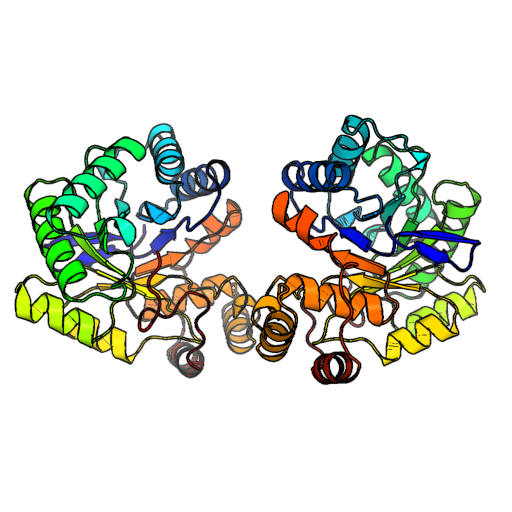5 52.566 10.082 1.00 19.90 104 ARG A C 1
ATOM 681 O O . ARG A 1 104 ? 28.041 51.956 9.198 1.00 20.37 104 ARG A O 1
ATOM 689 N N . LEU A 1 105 ? 26.748 53.694 9.859 1.00 18.44 105 LEU A N 1
ATOM 690 C CA . LEU A 1 105 ? 26.645 54.284 8.516 1.00 18.38 105 LEU A CA 1
ATOM 691 C C . LEU A 1 105 ? 27.926 54.975 8.071 1.00 18.51 105 LEU A C 1
ATOM 692 O O . LEU A 1 105 ? 28.089 55.252 6.872 1.00 18.47 105 LEU A O 1
ATOM 697 N N . GLY A 1 106 ? 28.813 55.256 9.034 1.00 18.98 106 GLY A N 1
ATOM 698 C CA . GLY A 1 106 ? 30.027 56.030 8.753 1.00 19.90 106 GLY A CA 1
ATOM 699 C C . GLY A 1 106 ? 29.724 57.470 8.388 1.00 20.86 106 GLY A C 1
ATOM 700 O O . GLY A 1 106 ? 30.422 58.049 7.544 1.00 21.48 106 GLY A O 1
ATOM 701 N N . LEU A 1 107 ? 28.678 58.039 9.010 1.00 20.61 107 LEU A N 1
ATOM 702 C CA . LEU A 1 107 ? 28.266 59.422 8.743 1.00 20.76 107 LEU A CA 1
ATOM 703 C C . LEU A 1 107 ? 28.321 60.297 9.999 1.00 21.17 107 LEU A C 1
ATOM 704 O O . LEU A 1 107 ? 28.315 59.777 11.113 1.00 21.91 107 LEU A O 1
ATOM 709 N N . ASP A 1 108 ? 28.377 61.614 9.793 1.00 22.04 108 ASP A N 1
ATOM 710 C CA . ASP A 1 108 ? 28.361 62.618 10.868 1.00 22.25 108 ASP A CA 1
ATOM 711 C C . ASP A 1 108 ? 26.939 63.101 11.172 1.00 21.62 108 ASP A C 1
ATOM 712 O O . ASP A 1 108 ? 26.688 63.708 12.230 1.00 21.19 108 ASP A O 1
ATOM 717 N N . TYR A 1 109 ? 26.017 62.847 10.239 1.00 19.09 109 TYR A N 1
ATOM 718 C CA . TYR A 1 109 ? 24.592 63.165 10.461 1.00 17.31 109 TYR A CA 1
ATOM 719 C C . TYR A 1 109 ? 23.751 62.351 9.507 1.00 16.15 109 TYR A C 1
ATOM 720 O O . TYR A 1 109 ? 24.266 61.847 8.507 1.00 16.10 109 TYR A O 1
ATOM 729 N N . VAL A 1 110 ? 22.464 62.197 9.828 1.00 15.92 110 VAL A N 1
ATOM 730 C CA . VAL A 1 110 ? 21.507 61.726 8.849 1.00 15.13 110 VAL A CA 1
ATOM 731 C C . VAL A 1 110 ? 20.517 62.829 8.510 1.00 14.24 110 VAL A C 1
ATOM 732 O O . VAL A 1 110 ? 20.335 63.783 9.276 1.00 15.15 110 VAL A O 1
ATOM 736 N N . ASP A 1 111 ? 19.890 62.715 7.350 1.00 13.72 111 ASP A N 1
ATOM 737 C CA . ASP A 1 111 ? 18.943 63.749 6.931 1.00 13.35 111 ASP A CA 1
ATOM 738 C C . ASP A 1 111 ? 17.550 63.592 7.511 1.00 13.08 111 ASP A C 1
ATOM 739 O O . ASP A 1 111 ? 16.856 64.593 7.703 1.00 13.92 111 ASP A O 1
ATOM 744 N N . LEU A 1 112 ? 17.149 62.349 7.787 1.00 13.84 112 LEU A N 1
ATOM 745 C CA . LEU A 1 112 ? 15.827 62.085 8.348 1.00 13.30 112 LEU A CA 1
ATOM 746 C C . LEU A 1 112 ? 15.952 60.889 9.273 1.00 13.72 112 LEU A C 1
ATOM 747 O O . LEU A 1 112 ? 16.549 59.859 8.885 1.00 13.24 112 LEU A O 1
ATOM 752 N N . TYR A 1 113 ? 15.434 61.039 10.496 1.00 13.71 113 TYR A N 1
ATOM 753 C CA . TYR A 1 113 ? 15.489 59.950 11.488 1.00 13.15 113 TYR A CA 1
ATOM 754 C C . TYR A 1 113 ? 14.070 59.709 11.995 1.00 13.74 113 TYR A C 1
ATOM 755 O O . TYR A 1 113 ? 13.393 60.668 12.428 1.00 14.36 113 TYR A O 1
ATOM 764 N N . LEU A 1 114 ? 13.593 58.463 11.908 1.00 12.13 114 LEU A N 1
ATOM 765 C CA . LEU A 1 114 ? 12.175 58.161 12.157 1.00 13.39 114 LEU A CA 1
ATOM 766 C C . LEU A 1 114 ? 12.002 57.173 13.304 1.00 14.26 114 LEU A C 1
ATOM 767 O O . LEU A 1 114 ? 12.808 56.205 13.426 1.00 14.85 114 LEU A O 1
ATOM 772 N N . ILE A 1 115 ? 10.948 57.368 14.118 1.00 14.62 115 ILE A N 1
ATOM 773 C CA . ILE A 1 115 ? 10.496 56.269 14.984 1.00 14.90 115 ILE A CA 1
ATOM 774 C C . ILE A 1 115 ? 9.919 55.186 14.066 1.00 15.51 115 ILE A C 1
ATOM 775 O O . ILE A 1 115 ? 8.982 55.441 13.315 1.00 15.39 115 ILE A O 1
ATOM 780 N N . HIS A 1 116 ? 10.461 53.966 14.130 1.00 15.84 116 HIS A N 1
ATOM 781 C CA . HIS A 1 116 ? 10.087 52.910 13.174 1.00 15.88 116 HIS A CA 1
ATOM 782 C C . HIS A 1 116 ? 8.640 52.415 13.326 1.00 16.22 116 HIS A C 1
ATOM 783 O O . HIS A 1 116 ? 7.967 52.140 12.341 1.00 16.16 116 HIS A O 1
ATOM 790 N N . TRP A 1 117 ? 8.181 52.274 14.576 1.00 17.43 117 TRP A N 1
ATOM 791 C CA . TRP A 1 117 ? 6.812 51.814 14.876 1.00 18.66 117 TRP A CA 1
ATOM 792 C C . TRP A 1 117 ? 6.341 52.456 16.171 1.00 18.87 117 TRP A C 1
ATOM 793 O O . TRP A 1 117 ? 7.150 52.678 17.072 1.00 18.01 117 TRP A O 1
ATOM 804 N N . PRO A 1 118 ? 5.020 52.721 16.286 1.00 19.41 118 PRO A N 1
ATOM 805 C CA . PRO A 1 118 ? 4.494 53.169 17.591 1.00 21.13 118 PRO A CA 1
ATOM 806 C C . PRO A 1 118 ? 4.862 52.168 18.688 1.00 23.07 118 PRO A C 1
ATOM 807 O O . PRO A 1 118 ? 5.284 52.573 19.780 1.00 23.21 118 PRO A O 1
ATOM 811 N N . GLY A 1 119 ? 4.713 50.876 18.384 1.00 25.47 119 GLY A N 1
ATOM 812 C CA . GLY A 1 119 ? 5.249 49.799 19.231 1.00 28.27 119 GLY A CA 1
ATOM 813 C C . GLY A 1 119 ? 4.390 49.371 20.418 1.00 30.14 119 GLY A C 1
ATOM 814 O O . GLY A 1 119 ? 4.821 48.536 21.220 1.00 31.16 119 GLY A O 1
ATOM 815 N N . GLY A 1 120 ? 3.200 49.954 20.545 1.00 31.02 120 GLY A N 1
ATOM 816 C CA . GLY A 1 120 ? 2.237 49.546 21.573 1.00 32.38 120 GLY A CA 1
ATOM 817 C C . GLY A 1 120 ? 2.530 49.964 23.012 1.00 33.08 120 GLY A C 1
ATOM 818 O O . GLY A 1 120 ? 2.192 49.231 23.952 1.00 33.66 120 GLY A O 1
ATOM 819 N N . ASP A 1 121 ? 3.163 51.125 23.190 1.00 33.02 121 ASP A N 1
ATOM 820 C CA . ASP A 1 121 ? 3.397 51.712 24.518 1.00 32.99 121 ASP A CA 1
ATOM 821 C C . ASP A 1 121 ? 3.557 53.224 24.370 1.00 33.07 121 ASP A C 1
ATOM 822 O O . ASP A 1 121 ? 4.620 53.701 23.956 1.00 32.74 121 ASP A O 1
ATOM 827 N N . THR A 1 122 ? 2.506 53.972 24.701 1.00 32.77 122 THR A N 1
ATOM 828 C CA . THR A 1 122 ? 2.474 55.419 24.420 1.00 32.56 122 THR A CA 1
ATOM 829 C C . THR A 1 122 ? 3.527 56.201 25.193 1.00 31.66 122 THR A C 1
ATOM 830 O O . THR A 1 122 ? 4.155 57.113 24.649 1.00 30.89 122 THR A O 1
ATOM 834 N N . SER A 1 123 ? 3.756 55.823 26.452 1.00 30.09 123 SER A N 1
ATOM 835 C CA . SER A 1 123 ? 4.804 56.451 27.246 1.00 29.04 123 SER A CA 1
ATOM 836 C C . SER A 1 123 ? 6.140 56.367 26.526 1.00 27.27 123 SER A C 1
ATOM 837 O O . SER A 1 123 ? 6.883 57.337 26.466 1.00 26.64 123 SER A O 1
ATOM 840 N N . LYS A 1 124 ? 6.444 55.188 26.001 1.00 25.43 124 LYS A N 1
ATOM 841 C CA . LYS A 1 124 ? 7.746 54.958 25.417 1.00 24.63 124 LYS A CA 1
ATOM 842 C C . LYS A 1 124 ? 7.917 55.711 24.107 1.00 22.86 124 LYS A C 1
ATOM 843 O O . LYS A 1 124 ? 8.999 56.240 23.851 1.00 22.07 124 LYS A O 1
ATOM 849 N N . TYR A 1 125 ? 6.879 55.731 23.267 1.00 22.42 125 TYR A N 1
ATOM 850 C CA . TYR A 1 125 ? 7.038 56.429 21.985 1.00 21.58 125 TYR A CA 1
ATOM 851 C C . TYR A 1 125 ? 7.008 57.956 22.184 1.00 21.26 125 TYR A C 1
ATOM 852 O O . TYR A 1 125 ? 7.716 58.688 21.509 1.00 20.23 125 TYR A O 1
ATOM 861 N N . VAL A 1 126 ? 6.252 58.433 23.178 1.00 21.26 126 VAL A N 1
ATOM 862 C CA . VAL A 1 126 ? 6.355 59.860 23.543 1.00 21.03 126 VAL A CA 1
ATOM 863 C C . VAL A 1 126 ? 7.763 60.237 24.023 1.00 19.94 126 VAL A C 1
ATOM 864 O O . VAL A 1 126 ? 8.330 61.244 23.609 1.00 20.19 126 VAL A O 1
ATOM 868 N N . ASP A 1 127 ? 8.321 59.422 24.920 1.00 19.97 127 ASP A N 1
ATOM 869 C CA . ASP A 1 127 ? 9.686 59.651 25.392 1.00 19.16 127 ASP A CA 1
ATOM 870 C C . ASP A 1 127 ? 10.703 59.582 24.242 1.00 18.94 127 ASP A C 1
ATOM 871 O O . ASP A 1 127 ? 11.632 60.385 24.167 1.00 18.54 127 ASP A O 1
ATOM 876 N N . SER A 1 128 ? 10.510 58.601 23.361 1.00 18.72 128 SER A N 1
ATOM 877 C CA . SER A 1 128 ? 11.340 58.482 22.148 1.00 18.79 128 SER A CA 1
ATOM 878 C C . SER A 1 128 ? 11.275 59.763 21.326 1.00 17.57 128 SER A C 1
ATOM 879 O O . SER A 1 128 ? 12.295 60.247 20.853 1.00 17.81 128 SER A O 1
ATOM 882 N N . TRP A 1 129 ? 10.075 60.312 21.175 1.00 17.47 129 TRP A N 1
ATOM 883 C CA . TRP A 1 129 ? 9.913 61.583 20.455 1.00 17.77 129 TRP A CA 1
ATOM 884 C C . TRP A 1 129 ? 10.695 62.734 21.095 1.00 18.43 129 TRP A C 1
ATOM 885 O O . TRP A 1 129 ? 11.340 63.520 20.396 1.00 18.28 129 TRP A O 1
ATOM 896 N N . GLY A 1 130 ? 10.637 62.841 22.424 1.00 18.30 130 GLY A N 1
ATOM 897 C CA . GLY A 1 130 ? 11.458 63.837 23.139 1.00 19.11 130 GLY A CA 1
ATOM 898 C C . GLY A 1 130 ? 12.938 63.616 22.906 1.00 19.14 130 GLY A C 1
ATOM 899 O O . GLY A 1 130 ? 13.700 64.585 22.737 1.00 19.93 130 GLY A O 1
ATOM 900 N N . GLY A 1 131 ? 13.360 62.346 22.912 1.00 18.74 131 GLY A N 1
ATOM 901 C CA . GLY A 1 131 ? 14.738 61.970 22.596 1.00 19.56 131 GLY A CA 1
ATOM 902 C C . GLY A 1 131 ? 15.108 62.450 21.188 1.00 18.91 131 GLY A C 1
ATOM 903 O O . GLY A 1 131 ? 16.156 63.072 20.976 1.00 19.62 131 GLY A O 1
ATOM 904 N N . LEU A 1 132 ? 14.238 62.151 20.218 1.00 18.75 132 LEU A N 1
ATOM 905 C CA . LEU A 1 132 ? 14.471 62.578 18.827 1.00 17.95 132 LEU A CA 1
ATOM 906 C C . LEU A 1 132 ? 14.561 64.093 18.680 1.00 18.92 132 LEU A C 1
ATOM 907 O O . LEU A 1 132 ? 15.306 64.590 17.842 1.00 17.96 132 LEU A O 1
ATOM 912 N N . MET A 1 133 ? 13.817 64.830 19.504 1.00 18.82 133 MET A N 1
ATOM 913 C CA . MET A 1 133 ? 13.891 66.295 19.461 1.00 20.51 133 MET A CA 1
ATOM 914 C C . MET A 1 133 ? 15.304 66.751 19.853 1.00 20.43 133 MET A C 1
ATOM 915 O O . MET A 1 133 ? 15.849 67.675 19.254 1.00 20.39 133 MET A O 1
ATOM 920 N N . LYS A 1 134 ? 15.882 66.088 20.853 1.00 21.12 134 LYS A N 1
ATOM 921 C CA . LYS A 1 134 ? 17.269 66.321 21.250 1.00 21.32 134 LYS A CA 1
ATOM 922 C C . LYS A 1 134 ? 18.252 65.919 20.152 1.00 20.90 134 LYS A C 1
ATOM 923 O O . LYS A 1 134 ? 19.200 66.636 19.883 1.00 20.96 134 LYS A O 1
ATOM 929 N N . VAL A 1 135 ? 18.010 64.775 19.524 1.00 19.60 135 VAL A N 1
ATOM 930 C CA . VAL A 1 135 ? 18.791 64.325 18.369 1.00 20.70 135 VAL A CA 1
ATOM 931 C C . VAL A 1 135 ? 18.854 65.415 17.298 1.00 19.87 135 VAL A C 1
ATOM 932 O O . VAL A 1 135 ? 19.940 65.713 16.770 1.00 20.75 135 VAL A O 1
ATOM 936 N N . LYS A 1 136 ? 17.707 66.025 16.977 1.00 20.43 136 LYS A N 1
ATOM 937 C CA . LYS A 1 136 ? 17.666 67.107 15.983 1.00 20.66 136 LYS A CA 1
ATOM 938 C C . LYS A 1 136 ? 18.398 68.374 16.493 1.00 22.02 136 LYS A C 1
ATOM 939 O O . LYS A 1 136 ? 19.152 69.012 15.740 1.00 21.63 136 LYS A O 1
ATOM 945 N N . GLU A 1 137 ? 18.159 68.730 17.762 1.00 22.80 137 GLU A N 1
ATOM 946 C CA . GLU A 1 137 ? 18.768 69.929 18.355 1.00 24.75 137 GLU A CA 1
ATOM 947 C C . GLU A 1 137 ? 20.288 69.801 18.317 1.00 24.50 137 GLU A C 1
ATOM 948 O O . GLU A 1 137 ? 20.992 70.779 18.021 1.00 25.45 137 GLU A O 1
ATOM 954 N N . ASP A 1 138 ? 20.772 68.586 18.585 1.00 23.79 138 ASP A N 1
ATOM 955 C CA . ASP A 1 138 ? 22.188 68.251 18.532 1.00 24.52 138 ASP A CA 1
ATOM 956 C C . ASP A 1 138 ? 22.799 68.192 17.114 1.00 24.35 138 ASP A C 1
ATOM 957 O O . ASP A 1 138 ? 24.018 68.102 16.989 1.00 24.58 138 ASP A O 1
ATOM 962 N N . GLY A 1 139 ? 21.976 68.229 16.064 1.00 23.12 139 GLY A N 1
ATOM 963 C CA . GLY A 1 139 ? 22.480 68.189 14.677 1.00 22.67 139 GLY A CA 1
ATOM 964 C C . GLY A 1 139 ? 22.782 66.778 14.165 1.00 22.18 139 GLY A C 1
ATOM 965 O O . GLY A 1 139 ? 23.334 66.591 13.062 1.00 23.09 139 GLY A O 1
ATOM 966 N N . ILE A 1 140 ? 22.415 65.781 14.960 1.00 20.72 140 ILE A N 1
ATOM 967 C CA . ILE A 1 140 ? 22.586 64.379 14.588 1.00 20.38 140 ILE A CA 1
ATOM 968 C C . ILE A 1 140 ? 21.649 64.010 13.415 1.00 18.67 140 ILE A C 1
ATOM 969 O O . ILE A 1 140 ? 22.021 63.226 12.537 1.00 18.27 140 ILE A O 1
ATOM 974 N N . ALA A 1 141 ? 20.423 64.534 13.448 1.00 17.76 141 ALA A N 1
ATOM 975 C CA . ALA A 1 141 ? 19.443 64.364 12.354 1.00 17.28 141 ALA A CA 1
ATOM 976 C C . ALA A 1 141 ? 18.890 65.718 11.920 1.00 17.61 141 ALA A C 1
ATOM 977 O O . ALA A 1 141 ? 18.544 66.555 12.760 1.00 17.65 141 ALA A O 1
ATOM 979 N N . ARG A 1 142 ? 18.840 65.958 10.612 1.00 16.81 142 ARG A N 1
ATOM 980 C CA . ARG A 1 142 ? 18.365 67.254 10.099 1.00 17.31 142 ARG A CA 1
ATOM 981 C C . ARG A 1 142 ? 16.867 67.423 10.360 1.00 16.95 142 ARG A C 1
ATOM 982 O O . ARG A 1 142 ? 16.413 68.490 10.811 1.00 17.50 142 ARG A O 1
ATOM 990 N N . SER A 1 143 ? 16.127 66.342 10.121 1.00 15.19 143 SER A N 1
ATOM 991 C CA . SER A 1 143 ? 14.684 66.280 10.328 1.00 14.94 143 SER A CA 1
ATOM 992 C C . SER A 1 143 ? 14.324 65.013 11.096 1.00 14.67 143 SER A C 1
ATOM 993 O O . SER A 1 143 ? 15.000 63.974 10.992 1.00 13.87 143 SER A O 1
ATOM 996 N N . ILE A 1 144 ? 13.231 65.100 11.845 1.00 13.68 144 ILE A N 1
ATOM 997 C CA . ILE A 1 144 ? 12.726 63.917 12.591 1.00 13.03 144 ILE A CA 1
ATOM 998 C C . ILE A 1 144 ? 11.273 63.653 12.247 1.00 13.13 144 ILE A C 1
ATOM 999 O O . ILE A 1 144 ? 10.529 64.567 11.907 1.00 14.20 144 ILE A O 1
ATOM 1004 N N . GLY A 1 145 ? 10.894 62.383 12.293 1.00 12.05 145 GLY A N 1
ATOM 1005 C CA . GLY A 1 145 ? 9.540 61.989 11.913 1.00 12.79 145 GLY A CA 1
ATOM 1006 C C . GLY A 1 145 ? 9.183 60.623 12.451 1.00 13.23 145 GLY A C 1
ATOM 1007 O O . GLY A 1 145 ? 9.886 60.050 13.337 1.00 12.83 145 GLY A O 1
ATOM 1008 N N . VAL A 1 146 ? 8.126 60.058 11.881 1.00 12.93 146 VAL A N 1
ATOM 1009 C CA . VAL A 1 146 ? 7.601 58.787 12.393 1.00 13.94 146 VAL A CA 1
ATOM 1010 C C . VAL A 1 146 ? 7.270 57.839 11.238 1.00 14.07 146 VAL A C 1
ATOM 1011 O O . VAL A 1 146 ? 7.172 58.288 10.084 1.00 14.37 146 VAL A O 1
ATOM 1015 N N . CYS A 1 147 ? 7.137 56.551 11.555 1.00 14.02 147 CYS A N 1
ATOM 1016 C CA . CYS A 1 147 ? 6.610 55.566 10.605 1.00 15.12 147 CYS A CA 1
ATOM 1017 C C . CYS A 1 147 ? 5.450 54.808 11.209 1.00 15.22 147 CYS A C 1
ATOM 1018 O O . CYS A 1 147 ? 5.489 54.485 12.397 1.00 15.28 147 CYS A O 1
ATOM 1021 N N . ASN A 1 148 ? 4.438 54.537 10.384 1.00 15.15 148 ASN A N 1
ATOM 1022 C CA . ASN A 1 148 ? 3.337 53.647 10.732 1.00 16.60 148 ASN A CA 1
ATOM 1023 C C . ASN A 1 148 ? 2.546 54.209 11.923 1.00 17.44 148 ASN A C 1
ATOM 1024 O O . ASN A 1 148 ? 1.982 53.445 12.729 1.00 18.44 148 ASN A O 1
ATOM 1029 N N . PHE A 1 149 ? 2.486 55.534 12.023 1.00 16.65 149 PHE A N 1
ATOM 1030 C CA . PHE A 1 149 ? 1.637 56.171 13.045 1.00 17.52 149 PHE A CA 1
ATOM 1031 C C . PHE A 1 149 ? 0.214 56.379 12.529 1.00 17.92 149 PHE A C 1
ATOM 1032 O O . PHE A 1 149 ? 0.003 56.939 11.454 1.00 18.98 149 PHE A O 1
ATOM 1040 N N . GLY A 1 150 ? -0.766 55.924 13.305 1.00 19.38 150 GLY A N 1
ATOM 1041 C CA . GLY A 1 150 ? -2.167 56.260 13.048 1.00 19.75 150 GLY A CA 1
ATOM 1042 C C . GLY A 1 150 ? -2.572 57.611 13.602 1.00 20.59 150 GLY A C 1
ATOM 1043 O O . GLY A 1 150 ? -1.784 58.262 14.283 1.00 20.84 150 GLY A O 1
ATOM 1044 N N . ALA A 1 151 ? -3.803 58.036 13.317 1.00 20.30 151 ALA A N 1
ATOM 1045 C CA . ALA A 1 151 ? -4.268 59.364 13.699 1.00 21.36 151 ALA A CA 1
ATOM 1046 C C . ALA A 1 151 ? -4.208 59.609 15.216 1.00 21.50 151 ALA A C 1
ATOM 1047 O O . ALA A 1 151 ? -3.849 60.706 15.661 1.00 21.62 151 ALA A O 1
ATOM 1049 N N . GLU A 1 152 ? -4.566 58.587 15.998 1.00 21.85 152 GLU A N 1
ATOM 1050 C CA . GLU A 1 152 ? -4.540 58.709 17.459 1.00 22.76 152 GLU A CA 1
ATOM 1051 C C . GLU A 1 152 ? -3.110 58.862 17.994 1.00 22.48 152 GLU A C 1
ATOM 1052 O O . GLU A 1 152 ? -2.849 59.694 18.884 1.00 22.41 152 GLU A O 1
ATOM 1058 N N . ASP A 1 153 ? -2.180 58.087 17.425 1.00 21.95 153 ASP A N 1
ATOM 1059 C CA . ASP A 1 153 ? -0.763 58.190 17.802 1.00 21.67 153 ASP A CA 1
ATOM 1060 C C . ASP A 1 153 ? -0.205 59.585 17.495 1.00 20.80 153 ASP A C 1
ATOM 1061 O O . ASP A 1 153 ? 0.535 60.141 18.290 1.00 19.51 153 ASP A O 1
ATOM 1066 N N . LEU A 1 154 ? -0.541 60.120 16.317 1.00 20.53 154 LEU A N 1
ATOM 1067 C CA . LEU A 1 154 ? -0.146 61.480 15.949 1.00 20.21 154 LEU A CA 1
ATOM 1068 C C . LEU A 1 154 ? -0.710 62.514 16.923 1.00 20.15 154 LEU A C 1
ATOM 1069 O O . LEU A 1 154 ? 0.016 63.383 17.406 1.00 20.99 154 LEU A O 1
ATOM 1074 N N . GLU A 1 155 ? -1.999 62.402 17.233 1.00 20.89 155 GLU A N 1
ATOM 1075 C CA . GLU A 1 155 ? -2.622 63.335 18.172 1.00 21.14 155 GLU A CA 1
ATOM 1076 C C . GLU A 1 155 ? -1.904 63.317 19.513 1.00 21.25 155 GLU A C 1
ATOM 1077 O O . GLU A 1 155 ? -1.695 64.372 20.132 1.00 21.32 155 GLU A O 1
ATOM 1083 N N . THR A 1 156 ? -1.507 62.122 19.955 1.00 20.34 156 THR A N 1
ATOM 1084 C CA . THR A 1 156 ? -0.806 61.962 21.216 1.00 21.53 156 THR A CA 1
ATOM 1085 C C . THR A 1 156 ? 0.543 62.660 21.216 1.00 21.90 156 THR A C 1
ATOM 1086 O O . THR A 1 156 ? 0.818 63.426 22.117 1.00 22.05 156 THR A O 1
ATOM 1090 N N . ILE A 1 157 ? 1.393 62.413 20.216 1.00 22.63 157 ILE A N 1
ATOM 1091 C CA . ILE A 1 157 ? 2.694 63.107 20.232 1.00 22.55 157 ILE A CA 1
ATOM 1092 C C . ILE A 1 157 ? 2.593 64.619 20.063 1.00 22.63 157 ILE A C 1
ATOM 1093 O O . ILE A 1 157 ? 3.340 65.344 20.705 1.00 22.45 157 ILE A O 1
ATOM 1098 N N . VAL A 1 158 ? 1.670 65.090 19.218 1.00 22.69 158 VAL A N 1
ATOM 1099 C CA . VAL A 1 158 ? 1.539 66.524 18.955 1.00 23.67 158 VAL A CA 1
ATOM 1100 C C . VAL A 1 158 ? 0.945 67.214 20.193 1.00 24.64 158 VAL A C 1
ATOM 1101 O O . VAL A 1 158 ? 1.432 68.259 20.585 1.00 24.23 158 VAL A O 1
ATOM 1105 N N . SER A 1 159 ? -0.080 66.606 20.796 1.00 25.15 159 SER A N 1
ATOM 1106 C CA . SER A 1 159 ? -0.704 67.119 22.044 1.00 26.58 159 SER A CA 1
ATOM 1107 C C . SER A 1 159 ? 0.249 67.266 23.226 1.00 26.78 159 SER A C 1
ATOM 1108 O O . SER A 1 159 ? 0.207 68.263 23.966 1.00 26.91 159 SER A O 1
ATOM 1111 N N . LEU A 1 160 ? 1.086 66.258 23.441 1.00 25.86 160 LEU A N 1
ATOM 1112 C CA . LEU A 1 160 ? 1.944 66.225 24.614 1.00 25.59 160 LEU A CA 1
ATOM 1113 C C . LEU A 1 160 ? 3.257 66.971 24.423 1.00 24.92 160 LEU A C 1
ATOM 1114 O O . LEU A 1 160 ? 3.799 67.491 25.383 1.00 25.35 160 LEU A O 1
ATOM 1119 N N . THR A 1 161 ? 3.769 67.046 23.185 1.00 23.16 161 THR A N 1
ATOM 1120 C CA . THR A 1 161 ? 5.101 67.621 22.962 1.00 21.98 161 THR A CA 1
ATOM 1121 C C . THR A 1 161 ? 5.100 68.952 22.196 1.00 21.31 161 THR A C 1
ATOM 1122 O O . THR A 1 161 ? 6.114 69.646 22.189 1.00 21.21 161 THR A O 1
ATOM 1126 N N . TYR A 1 162 ? 3.982 69.267 21.539 1.00 20.77 162 TYR A N 1
ATOM 1127 C CA . TYR A 1 162 ? 3.827 70.453 20.678 1.00 21.29 162 TYR A CA 1
ATOM 1128 C C . TYR A 1 162 ? 4.866 70.496 19.550 1.00 20.53 162 TYR A C 1
ATOM 1129 O O . TYR A 1 162 ? 5.195 71.563 19.051 1.00 20.67 162 TYR A O 1
ATOM 1138 N N . PHE A 1 163 ? 5.381 69.324 19.151 1.00 18.87 163 PHE A N 1
ATOM 1139 C CA . PHE A 1 163 ? 6.395 69.254 18.101 1.00 18.69 163 PHE A CA 1
ATOM 1140 C C . PHE A 1 163 ? 5.901 68.249 17.064 1.00 18.30 163 PHE A C 1
ATOM 1141 O O . PHE A 1 163 ? 5.682 67.070 17.382 1.00 17.76 163 PHE A O 1
ATOM 1149 N N . THR A 1 164 ? 5.685 68.741 15.847 1.00 17.14 164 THR A N 1
ATOM 1150 C CA . THR A 1 164 ? 5.012 67.921 14.843 1.00 16.54 164 THR A CA 1
ATOM 1151 C C . THR A 1 164 ? 6.034 67.158 13.995 1.00 15.49 164 THR A C 1
ATOM 1152 O O . THR A 1 164 ? 7.015 67.750 13.535 1.00 14.48 164 THR A O 1
ATOM 1156 N N . PRO A 1 165 ? 5.801 65.847 13.774 1.00 15.24 165 PRO A N 1
ATOM 1157 C CA . PRO A 1 165 ? 6.716 65.098 12.870 1.00 15.54 165 PRO A CA 1
ATOM 1158 C C . PRO A 1 165 ? 6.825 65.743 11.492 1.00 15.48 165 PRO A C 1
ATOM 1159 O O . PRO A 1 165 ? 5.854 66.309 10.982 1.00 15.27 165 PRO A O 1
ATOM 1163 N N . ALA A 1 166 ? 7.999 65.673 10.874 1.00 14.84 166 ALA A N 1
ATOM 1164 C CA . ALA A 1 166 ? 8.125 66.200 9.504 1.00 15.02 166 ALA A CA 1
ATOM 1165 C C . ALA A 1 166 ? 7.510 65.279 8.467 1.00 14.69 166 ALA A C 1
ATOM 1166 O O . ALA A 1 166 ? 6.996 65.742 7.436 1.00 13.79 166 ALA A O 1
ATOM 1168 N N . VAL A 1 167 ? 7.616 63.975 8.741 1.00 14.16 167 VAL A N 1
ATOM 1169 C CA . VAL A 1 167 ? 7.142 62.913 7.840 1.00 15.17 167 VAL A CA 1
ATOM 1170 C C . VAL A 1 167 ? 6.419 61.828 8.656 1.00 15.03 167 VAL A C 1
ATOM 1171 O O . VAL A 1 167 ? 6.737 61.598 9.834 1.00 14.18 167 VAL A O 1
ATOM 1175 N N . ASN A 1 168 ? 5.425 61.204 8.018 1.00 14.94 168 ASN A N 1
ATOM 1176 C CA . ASN A 1 168 ? 4.819 59.974 8.522 1.00 14.53 168 ASN A CA 1
ATOM 1177 C C . ASN A 1 168 ? 4.913 58.950 7.396 1.00 14.03 168 ASN A C 1
ATOM 1178 O O . ASN A 1 168 ? 4.259 59.100 6.344 1.00 14.08 168 ASN A O 1
ATOM 1183 N N . GLN A 1 169 ? 5.809 57.980 7.574 1.00 13.75 169 GLN A N 1
ATOM 1184 C CA . GLN A 1 169 ? 6.112 56.965 6.538 1.00 13.85 169 GLN A CA 1
ATOM 1185 C C . GLN A 1 169 ? 5.210 55.747 6.761 1.00 14.50 169 GLN A C 1
ATOM 1186 O O . GLN A 1 169 ? 5.299 55.080 7.801 1.00 13.69 169 GLN A O 1
ATOM 1192 N N . ILE A 1 170 ? 4.335 55.478 5.786 1.00 14.37 170 ILE A N 1
ATOM 1193 C CA . ILE A 1 170 ? 3.260 54.489 5.948 1.00 15.26 170 ILE A CA 1
ATOM 1194 C C . ILE A 1 170 ? 3.144 53.579 4.718 1.00 15.48 170 ILE A C 1
ATOM 1195 O O . ILE A 1 170 ? 3.405 54.008 3.585 1.00 15.20 170 ILE A O 1
ATOM 1200 N N . GLU A 1 171 ? 2.754 52.322 4.921 1.00 15.71 171 GLU A N 1
ATOM 1201 C CA . GLU A 1 171 ? 2.451 51.451 3.776 1.00 16.21 171 GLU A CA 1
ATOM 1202 C C . GLU A 1 171 ? 1.330 52.054 2.934 1.00 16.19 171 GLU A C 1
ATOM 1203 O O . GLU A 1 171 ? 0.300 52.482 3.471 1.00 15.74 171 GLU A O 1
ATOM 1209 N N . LEU A 1 172 ? 1.524 52.126 1.617 1.00 15.58 172 LEU A N 1
ATOM 1210 C CA . LEU A 1 172 ? 0.536 52.788 0.783 1.00 14.76 172 LEU A CA 1
ATOM 1211 C C . LEU A 1 172 ? 0.653 52.284 -0.660 1.00 15.35 172 LEU A C 1
ATOM 1212 O O . LEU A 1 172 ? 1.739 52.269 -1.243 1.00 14.72 172 LEU A O 1
ATOM 1217 N N . HIS A 1 173 ? -0.480 51.849 -1.191 1.00 14.89 173 HIS A N 1
ATOM 1218 C CA . HIS A 1 173 ? -0.618 51.310 -2.550 1.00 14.83 173 HIS A CA 1
ATOM 1219 C C . HIS A 1 173 ? -2.132 51.220 -2.865 1.00 15.86 173 HIS A C 1
ATOM 1220 O O . HIS A 1 173 ? -2.939 51.518 -1.985 1.00 15.66 173 HIS A O 1
ATOM 1227 N N . PRO A 1 174 ? -2.520 50.916 -4.126 1.00 16.38 174 PRO A N 1
ATOM 1228 C CA . PRO A 1 174 ? -3.990 50.961 -4.385 1.00 16.75 174 PRO A CA 1
ATOM 1229 C C . PRO A 1 174 ? -4.874 50.044 -3.510 1.00 17.66 174 PRO A C 1
ATOM 1230 O O . PRO A 1 174 ? -6.051 50.324 -3.387 1.00 19.39 174 PRO A O 1
ATOM 1234 N N . LEU A 1 175 ? -4.349 48.957 -2.946 1.00 18.67 175 LEU A N 1
ATOM 1235 C CA . LEU A 1 175 ? -5.196 48.137 -2.056 1.00 19.75 175 LEU A CA 1
ATOM 1236 C C . LEU A 1 175 ? -5.308 48.733 -0.646 1.00 20.30 175 LEU A C 1
ATOM 1237 O O . LEU A 1 175 ? -6.197 48.349 0.142 1.00 20.20 175 LEU A O 1
ATOM 1242 N N . LEU A 1 176 ? -4.410 49.666 -0.332 1.00 19.20 176 LEU A N 1
ATOM 1243 C CA . LEU A 1 176 ? -4.358 50.330 0.966 1.00 18.69 176 LEU A CA 1
ATOM 1244 C C . LEU A 1 176 ? -3.954 51.786 0.679 1.00 18.14 176 LEU A C 1
ATOM 1245 O O . LEU A 1 176 ? -2.792 52.149 0.899 1.00 17.94 176 LEU A O 1
ATOM 1250 N N . ASN A 1 177 ? -4.891 52.607 0.182 1.00 18.40 177 ASN A N 1
ATOM 1251 C CA . ASN A 1 177 ? -4.543 53.952 -0.306 1.00 18.39 177 ASN A CA 1
ATOM 1252 C C . ASN A 1 177 ? -4.388 55.027 0.772 1.00 17.75 177 ASN A C 1
ATOM 1253 O O . ASN A 1 177 ? -3.913 56.129 0.484 1.00 18.80 177 ASN A O 1
ATOM 1258 N N . GLN A 1 178 ? -4.793 54.710 2.004 1.00 17.12 178 GLN A N 1
ATOM 1259 C CA . GLN A 1 178 ? -4.588 55.606 3.160 1.00 17.82 178 GLN A CA 1
ATOM 1260 C C . GLN A 1 178 ? -5.201 57.014 3.009 1.00 18.29 178 GLN A C 1
ATOM 1261 O O . GLN A 1 178 ? -4.659 57.996 3.545 1.00 18.87 178 GLN A O 1
ATOM 1267 N N . ALA A 1 179 ? -6.326 57.141 2.284 1.00 18.78 179 ALA A N 1
ATOM 1268 C CA . ALA A 1 179 ? -6.946 58.448 2.106 1.00 19.21 179 ALA A CA 1
ATOM 1269 C C . ALA A 1 179 ? -7.186 59.152 3.446 1.00 19.49 179 ALA A C 1
ATOM 1270 O O . ALA A 1 179 ? -6.851 60.317 3.590 1.00 18.89 179 ALA A O 1
ATOM 1272 N N . ALA A 1 180 ? -7.718 58.421 4.425 1.00 19.90 180 ALA A N 1
ATOM 1273 C CA . ALA A 1 180 ? -8.087 59.020 5.698 1.00 20.23 180 ALA A CA 1
ATOM 1274 C C . ALA A 1 180 ? -6.844 59.551 6.418 1.00 19.92 180 ALA A C 1
ATOM 1275 O O . ALA A 1 180 ? -6.820 60.713 6.859 1.00 20.52 180 ALA A O 1
ATOM 1277 N N . LEU A 1 181 ? -5.810 58.716 6.483 1.00 19.22 181 LEU A N 1
ATOM 1278 C CA . LEU A 1 181 ? -4.556 59.086 7.166 1.00 18.57 181 LEU A CA 1
ATOM 1279 C C . LEU A 1 181 ? -3.776 60.163 6.406 1.00 18.75 181 LEU A C 1
ATOM 1280 O O . LEU A 1 181 ? -3.140 61.018 7.039 1.00 18.97 181 LEU A O 1
ATOM 1285 N N . ARG A 1 182 ? -3.824 60.146 5.061 1.00 18.06 182 ARG A N 1
ATOM 1286 C CA . ARG A 1 182 ? -3.220 61.227 4.268 1.00 18.95 182 ARG A CA 1
ATOM 1287 C C . ARG A 1 182 ? -3.842 62.579 4.635 1.00 19.01 182 ARG A C 1
ATOM 1288 O O . ARG A 1 182 ? -3.140 63.587 4.739 1.00 19.60 182 ARG A O 1
ATOM 1296 N N . GLU A 1 183 ? -5.160 62.587 4.845 1.00 19.94 183 GLU A N 1
ATOM 1297 C CA . GLU A 1 183 ? -5.861 63.813 5.222 1.00 20.01 183 GLU A CA 1
ATOM 1298 C C . GLU A 1 183 ? -5.468 64.308 6.621 1.00 19.40 183 GLU A C 1
ATOM 1299 O O . GLU A 1 183 ? -5.248 65.517 6.817 1.00 20.22 183 GLU A O 1
ATOM 1305 N N . VAL A 1 184 ? -5.330 63.379 7.571 1.00 18.34 184 VAL A N 1
ATOM 1306 C CA . VAL A 1 184 ? -4.790 63.706 8.891 1.00 17.89 184 VAL A CA 1
ATOM 1307 C C . VAL A 1 184 ? -3.360 64.250 8.810 1.00 17.76 184 VAL A C 1
ATOM 1308 O O . VAL A 1 184 ? -3.051 65.297 9.399 1.00 18.15 184 VAL A O 1
ATOM 1312 N N . ASN A 1 185 ? -2.491 63.546 8.077 1.00 17.88 185 ASN A N 1
ATOM 1313 C CA . ASN A 1 185 ? -1.132 64.037 7.890 1.00 17.33 185 ASN A CA 1
ATOM 1314 C C . ASN A 1 185 ? -1.140 65.472 7.361 1.00 18.32 185 ASN A C 1
ATOM 1315 O O . ASN A 1 185 ? -0.490 66.344 7.927 1.00 18.05 185 ASN A O 1
ATOM 1320 N N . ALA A 1 186 ? -1.892 65.713 6.282 1.00 18.42 186 ALA A N 1
ATOM 1321 C CA . ALA A 1 186 ? -1.892 67.036 5.643 1.00 20.08 186 ALA A CA 1
ATOM 1322 C C . ALA A 1 186 ? -2.382 68.122 6.610 1.00 19.79 186 ALA A C 1
ATOM 1323 O O . ALA A 1 186 ? -1.841 69.239 6.618 1.00 21.00 186 ALA A O 1
ATOM 1325 N N . GLY A 1 187 ? -3.387 67.789 7.419 1.00 20.60 187 GLY A N 1
ATOM 1326 C CA . GLY A 1 187 ? -3.919 68.720 8.428 1.00 20.48 187 GLY A CA 1
ATOM 1327 C C . GLY A 1 187 ? -2.897 69.168 9.457 1.00 21.43 187 GLY A C 1
ATOM 1328 O O . GLY A 1 187 ? -2.946 70.322 9.958 1.00 21.96 187 GLY A O 1
ATOM 1329 N N . TYR A 1 188 ? -1.956 68.284 9.769 1.00 20.29 188 TYR A N 1
ATOM 1330 C CA . TYR A 1 188 ? -0.860 68.611 10.696 1.00 21.09 188 TYR A CA 1
ATOM 1331 C C . TYR A 1 188 ? 0.356 69.173 9.980 1.00 20.12 188 TYR A C 1
ATOM 1332 O O . TYR A 1 188 ? 1.341 69.515 10.629 1.00 20.12 188 TYR A O 1
ATOM 1341 N N . ASN A 1 189 ? 0.280 69.307 8.658 1.00 19.67 189 ASN A N 1
ATOM 1342 C CA . ASN A 1 189 ? 1.441 69.728 7.835 1.00 19.77 189 ASN A CA 1
ATOM 1343 C C . ASN A 1 189 ? 2.586 68.704 7.872 1.00 18.36 189 ASN A C 1
ATOM 1344 O O . ASN A 1 189 ? 3.776 69.072 7.823 1.00 18.20 189 ASN A O 1
ATOM 1349 N N . ILE A 1 190 ? 2.198 67.427 7.909 1.00 16.87 190 ILE A N 1
ATOM 1350 C CA . ILE A 1 190 ? 3.149 66.298 7.866 1.00 16.38 190 ILE A CA 1
ATOM 1351 C C . ILE A 1 190 ? 3.136 65.737 6.455 1.00 15.87 190 ILE A C 1
ATOM 1352 O O . ILE A 1 190 ? 2.067 65.481 5.916 1.00 17.12 190 ILE A O 1
ATOM 1357 N N . VAL A 1 191 ? 4.319 65.533 5.875 1.00 14.87 191 VAL A N 1
ATOM 1358 C CA . VAL A 1 191 ? 4.447 64.870 4.574 1.00 15.59 191 VAL A CA 1
ATOM 1359 C C . VAL A 1 191 ? 4.221 63.357 4.679 1.00 15.20 191 VAL A C 1
ATOM 1360 O O . VAL A 1 191 ? 4.742 62.707 5.587 1.00 15.93 191 VAL A O 1
ATOM 1364 N N . THR A 1 192 ? 3.423 62.818 3.752 1.00 15.33 192 THR A N 1
ATOM 1365 C CA . THR A 1 192 ? 3.228 61.372 3.671 1.00 14.38 192 THR A CA 1
ATOM 1366 C C . THR A 1 192 ? 4.322 60.761 2.817 1.00 15.70 192 THR A C 1
ATOM 1367 O O . THR A 1 192 ? 4.508 61.153 1.657 1.00 15.33 192 THR A O 1
ATOM 1371 N N . GLU A 1 193 ? 5.010 59.764 3.379 1.00 15.46 193 GLU A N 1
ATOM 1372 C CA . GLU A 1 193 ? 5.976 58.981 2.630 1.00 16.26 193 GLU A CA 1
ATOM 1373 C C . GLU A 1 193 ? 5.386 57.587 2.443 1.00 15.97 193 GLU A C 1
ATOM 1374 O O . GLU A 1 193 ? 5.116 56.881 3.423 1.00 16.75 193 GLU A O 1
ATOM 1380 N N . ALA A 1 194 ? 5.120 57.213 1.199 1.00 15.18 194 ALA A N 1
ATOM 1381 C CA . ALA A 1 194 ? 4.551 55.906 0.911 1.00 15.39 194 ALA A CA 1
ATOM 1382 C C . ALA A 1 194 ? 5.667 54.869 0.758 1.00 16.02 194 ALA A C 1
ATOM 1383 O O . ALA A 1 194 ? 6.647 55.098 0.012 1.00 15.47 194 ALA A O 1
ATOM 1385 N N . TYR A 1 195 ? 5.522 53.740 1.458 1.00 15.11 195 TYR A N 1
ATOM 1386 C CA . TYR A 1 195 ? 6.365 52.567 1.211 1.00 15.10 195 TYR A CA 1
ATOM 1387 C C . TYR A 1 195 ? 5.543 51.357 0.726 1.00 15.22 195 TYR A C 1
ATOM 1388 O O . TYR A 1 195 ? 4.312 51.363 0.794 1.00 15.92 195 TYR A O 1
ATOM 1397 N N . GLY A 1 196 ? 6.235 50.355 0.183 1.00 14.88 196 GLY A N 1
ATOM 1398 C CA . GLY A 1 196 ? 5.583 49.183 -0.402 1.00 15.57 196 GLY A CA 1
ATOM 1399 C C . GLY A 1 196 ? 4.640 49.477 -1.562 1.00 15.96 196 GLY A C 1
ATOM 1400 O O . GLY A 1 196 ? 3.556 48.880 -1.640 1.00 17.18 196 GLY A O 1
ATOM 1401 N N . PRO A 1 197 ? 5.039 50.387 -2.490 1.00 16.07 197 PRO A N 1
ATOM 1402 C CA . PRO A 1 197 ? 4.096 50.857 -3.535 1.00 16.26 197 PRO A CA 1
ATOM 1403 C C . PRO A 1 197 ? 3.715 49.800 -4.571 1.00 16.45 197 PRO A C 1
ATOM 1404 O O . PRO A 1 197 ? 2.696 49.975 -5.248 1.00 16.33 197 PRO A O 1
ATOM 1408 N N . LEU A 1 198 ? 4.494 48.722 -4.676 1.00 17.89 198 LEU A N 1
ATOM 1409 C CA . LEU A 1 198 ? 4.228 47.645 -5.643 1.00 18.83 198 LEU A CA 1
ATOM 1410 C C . LEU A 1 198 ? 3.543 46.433 -4.995 1.00 20.11 198 LEU A C 1
ATOM 1411 O O . LEU A 1 198 ? 3.283 45.417 -5.664 1.00 20.67 198 LEU A O 1
ATOM 1416 N N . GLY A 1 199 ? 3.275 46.537 -3.690 1.00 20.91 199 GLY A N 1
ATOM 1417 C CA . GLY A 1 199 ? 2.719 45.421 -2.902 1.00 22.49 199 GLY A CA 1
ATOM 1418 C C . GLY A 1 199 ? 3.475 44.099 -3.022 1.00 22.79 199 GLY A C 1
ATOM 1419 O O . GLY A 1 199 ? 2.883 43.077 -3.371 1.00 23.65 199 GLY A O 1
ATOM 1420 N N . VAL A 1 200 ? 4.777 44.138 -2.742 1.00 24.48 200 VAL A N 1
ATOM 1421 C CA . VAL A 1 200 ? 5.743 43.025 -2.908 1.00 25.76 200 VAL A CA 1
ATOM 1422 C C . VAL A 1 200 ? 5.719 42.429 -4.315 1.00 26.07 200 VAL A C 1
ATOM 1423 O O . VAL A 1 200 ? 6.041 41.247 -4.532 1.00 26.58 200 VAL A O 1
ATOM 1427 N N . GLY A 1 201 ? 5.354 43.276 -5.277 1.00 25.98 201 GLY A N 1
ATOM 1428 C CA . GLY A 1 201 ? 5.294 42.868 -6.665 1.00 25.35 201 GLY A CA 1
ATOM 1429 C C . GLY A 1 201 ? 3.977 42.245 -7.066 1.00 24.89 201 GLY A C 1
ATOM 1430 O O . GLY A 1 201 ? 3.740 41.997 -8.251 1.00 24.93 201 GLY A O 1
ATOM 1431 N N . ARG A 1 202 ? 3.110 41.992 -6.091 1.00 25.58 202 ARG A N 1
ATOM 1432 C CA . ARG A 1 202 ? 1.822 41.355 -6.355 1.00 25.67 202 ARG A CA 1
ATOM 1433 C C . ARG A 1 202 ? 0.891 42.228 -7.172 1.00 25.23 202 ARG A C 1
ATOM 1434 O O . ARG A 1 202 ? 0.036 41.715 -7.912 1.00 25.65 202 ARG A O 1
ATOM 1442 N N . LEU A 1 203 ? 1.075 43.546 -7.067 1.00 23.19 203 LEU A N 1
ATOM 1443 C CA . LEU A 1 203 ? 0.204 44.485 -7.761 1.00 22.07 203 LEU A CA 1
ATOM 1444 C C . LEU A 1 203 ? 0.545 44.654 -9.249 1.00 21.06 203 LEU A C 1
ATOM 1445 O O . LEU A 1 203 ? -0.241 45.232 -10.017 1.00 20.25 203 LEU A O 1
ATOM 1450 N N . LEU A 1 204 ? 1.709 44.151 -9.647 1.00 20.53 204 LEU A N 1
ATOM 1451 C CA . LEU A 1 204 ? 2.207 44.322 -11.012 1.00 20.63 204 LEU A CA 1
ATOM 1452 C C . LEU A 1 204 ? 1.328 43.659 -12.066 1.00 21.60 204 LEU A C 1
ATOM 1453 O O . LEU A 1 204 ? 1.349 44.059 -13.248 1.00 21.94 204 LEU A O 1
ATOM 1458 N N . ASP A 1 205 ? 0.560 42.649 -11.652 1.00 22.42 205 ASP A N 1
ATOM 1459 C CA . ASP A 1 205 ? -0.350 41.971 -12.585 1.00 24.04 205 ASP A CA 1
ATOM 1460 C C . ASP A 1 205 ? -1.829 42.235 -12.289 1.00 23.69 205 ASP A C 1
ATOM 1461 O O . ASP A 1 205 ? -2.687 41.564 -12.860 1.00 23.69 205 ASP A O 1
ATOM 1466 N N . HIS A 1 206 ? -2.130 43.203 -11.422 1.00 22.44 206 HIS A N 1
ATOM 1467 C CA . HIS A 1 206 ? -3.521 43.614 -11.198 1.00 21.93 206 HIS A CA 1
ATOM 1468 C C . HIS A 1 206 ? -4.082 44.115 -12.535 1.00 22.21 206 HIS A C 1
ATOM 1469 O O . HIS A 1 206 ? -3.460 44.932 -13.207 1.00 20.88 206 HIS A O 1
ATOM 1476 N N . PRO A 1 207 ? -5.259 43.604 -12.953 1.00 22.35 207 PRO A N 1
ATOM 1477 C CA . PRO A 1 207 ? -5.811 43.960 -14.279 1.00 22.04 207 PRO A CA 1
ATOM 1478 C C . PRO A 1 207 ? -6.130 45.436 -14.495 1.00 21.29 207 PRO A C 1
ATOM 1479 O O . PRO A 1 207 ? -6.060 45.927 -15.635 1.00 22.10 207 PRO A O 1
ATOM 1483 N N . ALA A 1 208 ? -6.523 46.134 -13.431 1.00 20.40 208 ALA A N 1
ATOM 1484 C CA . ALA A 1 208 ? -6.812 47.567 -13.532 1.00 19.83 208 ALA A CA 1
ATOM 1485 C C . ALA A 1 208 ? -5.508 48.329 -13.806 1.00 19.29 208 ALA A C 1
ATOM 1486 O O . ALA A 1 208 ? -5.492 49.292 -14.582 1.00 18.96 208 ALA A O 1
ATOM 1488 N N . VAL A 1 209 ? -4.429 47.873 -13.168 1.00 18.11 209 VAL A N 1
ATOM 1489 C CA . VAL A 1 209 ? -3.098 48.469 -13.337 1.00 17.94 209 VAL A CA 1
ATOM 1490 C C . VAL A 1 209 ? -2.546 48.182 -14.736 1.00 18.55 209 VAL A C 1
ATOM 1491 O O . VAL A 1 209 ? -2.084 49.093 -15.424 1.00 19.19 209 VAL A O 1
ATOM 1495 N N . THR A 1 210 ? -2.641 46.930 -15.181 1.00 18.53 210 THR A N 1
ATOM 1496 C CA . THR A 1 210 ? -2.110 46.589 -16.495 1.00 20.07 210 THR A CA 1
ATOM 1497 C C . THR A 1 210 ? -2.876 47.267 -17.644 1.00 19.51 210 THR A C 1
ATOM 1498 O O . THR A 1 210 ? -2.271 47.643 -18.650 1.00 20.04 210 THR A O 1
ATOM 1502 N N . ALA A 1 211 ? -4.190 47.448 -17.489 1.00 19.56 211 ALA A N 1
ATOM 1503 C CA . ALA A 1 211 ? -4.993 48.168 -18.506 1.00 19.22 211 ALA A CA 1
ATOM 1504 C C . ALA A 1 211 ? -4.524 49.615 -18.668 1.00 19.35 211 ALA A C 1
ATOM 1505 O O . ALA A 1 211 ? -4.398 50.122 -19.792 1.00 19.94 211 ALA A O 1
ATOM 1507 N N . ILE A 1 212 ? -4.249 50.258 -17.535 1.00 18.07 212 ILE A N 1
ATOM 1508 C CA . ILE A 1 212 ? -3.780 51.652 -17.533 1.00 18.36 212 ILE A CA 1
ATOM 1509 C C . ILE A 1 212 ? -2.342 51.751 -18.093 1.00 18.09 212 ILE A C 1
ATOM 1510 O O . ILE A 1 212 ? -2.026 52.685 -18.833 1.00 19.26 212 ILE A O 1
ATOM 1515 N N . ALA A 1 213 ? -1.485 50.796 -17.740 1.00 17.57 213 ALA A N 1
ATOM 1516 C CA . ALA A 1 213 ? -0.127 50.763 -18.299 1.00 18.35 213 ALA A CA 1
ATOM 1517 C C . ALA A 1 213 ? -0.202 50.629 -19.827 1.00 19.24 213 ALA A C 1
ATOM 1518 O O . ALA A 1 213 ? 0.438 51.403 -20.568 1.00 19.02 213 ALA A O 1
ATOM 1520 N N . GLU A 1 214 ? -1.026 49.687 -20.290 1.00 19.32 214 GLU A N 1
ATOM 1521 C CA . GLU A 1 214 ? -1.181 49.427 -21.743 1.00 21.35 214 GLU A CA 1
ATOM 1522 C C . GLU A 1 214 ? -1.735 50.661 -22.465 1.00 21.87 214 GLU A C 1
ATOM 1523 O O . GLU A 1 214 ? -1.311 50.968 -23.596 1.00 23.80 214 GLU A O 1
ATOM 1529 N N . ALA A 1 215 ? -2.643 51.381 -21.799 1.00 22.81 215 ALA A N 1
ATOM 1530 C CA . ALA A 1 215 ? -3.240 52.619 -22.323 1.00 22.98 215 ALA A CA 1
ATOM 1531 C C . ALA A 1 215 ? -2.178 53.685 -22.563 1.00 23.03 215 ALA A C 1
ATOM 1532 O O . ALA A 1 215 ? -2.226 54.375 -23.581 1.00 24.34 215 ALA A O 1
ATOM 1534 N N . HIS A 1 216 ? -1.212 53.795 -21.642 1.00 21.42 216 HIS A N 1
ATOM 1535 C CA . HIS A 1 216 ? -0.144 54.794 -21.717 1.00 21.14 216 HIS A CA 1
ATOM 1536 C C . HIS A 1 216 ? 1.110 54.374 -22.469 1.00 19.52 216 HIS A C 1
ATOM 1537 O O . HIS A 1 216 ? 1.992 55.207 -22.710 1.00 19.45 216 HIS A O 1
ATOM 1544 N N . GLY A 1 217 ? 1.232 53.102 -22.811 1.00 18.53 217 GLY A N 1
ATOM 1545 C CA . GLY A 1 217 ? 2.540 52.622 -23.302 1.00 17.94 217 GLY A CA 1
ATOM 1546 C C . GLY A 1 217 ? 3.626 52.641 -22.216 1.00 17.99 217 GLY A C 1
ATOM 1547 O O . GLY A 1 217 ? 4.812 52.880 -22.508 1.00 17.27 217 GLY A O 1
ATOM 1548 N N . ARG A 1 218 ? 3.225 52.397 -20.964 1.00 17.10 218 ARG A N 1
ATOM 1549 C CA . ARG A 1 218 ? 4.172 52.346 -19.839 1.00 15.96 218 ARG A CA 1
ATOM 1550 C C . ARG A 1 218 ? 4.083 51.019 -19.099 1.00 15.40 218 ARG A C 1
ATOM 1551 O O . ARG A 1 218 ? 3.269 50.185 -19.448 1.00 15.84 218 ARG A O 1
ATOM 1559 N N . THR A 1 219 ? 4.953 50.810 -18.108 1.00 14.94 219 THR A N 1
ATOM 1560 C CA . THR A 1 219 ? 4.878 49.539 -17.348 1.00 14.64 219 THR A CA 1
ATOM 1561 C C . THR A 1 219 ? 3.903 49.627 -16.164 1.00 14.38 219 THR A C 1
ATOM 1562 O O . THR A 1 219 ? 3.581 50.721 -15.701 1.00 14.25 219 THR A O 1
ATOM 1566 N N . ALA A 1 220 ? 3.463 48.469 -15.657 1.00 14.44 220 ALA A N 1
ATOM 1567 C CA . ALA A 1 220 ? 2.652 48.445 -14.429 1.00 14.43 220 ALA A CA 1
ATOM 1568 C C . ALA A 1 220 ? 3.365 49.138 -13.252 1.00 14.60 220 ALA A C 1
ATOM 1569 O O . ALA A 1 220 ? 2.754 49.895 -12.496 1.00 14.61 220 ALA A O 1
ATOM 1571 N N . ALA A 1 221 ? 4.660 48.877 -13.083 1.00 14.22 221 ALA A N 1
ATOM 1572 C CA . ALA A 1 221 ? 5.404 49.507 -12.007 1.00 13.47 221 ALA A CA 1
ATOM 1573 C C . ALA A 1 221 ? 5.386 51.018 -12.166 1.00 13.65 221 ALA A C 1
ATOM 1574 O O . ALA A 1 221 ? 5.207 51.748 -11.181 1.00 13.67 221 ALA A O 1
ATOM 1576 N N . GLN A 1 222 ? 5.596 51.493 -13.399 1.00 13.10 222 GLN A N 1
ATOM 1577 C CA . GLN A 1 222 ? 5.555 52.949 -13.609 1.00 13.50 222 GLN A CA 1
ATOM 1578 C C . GLN A 1 222 ? 4.190 53.504 -13.233 1.00 13.21 222 GLN A C 1
ATOM 1579 O O . GLN A 1 222 ? 4.119 54.574 -12.620 1.00 13.22 222 GLN A O 1
ATOM 1585 N N . VAL A 1 223 ? 3.122 52.780 -13.571 1.00 13.53 223 VAL A N 1
ATOM 1586 C CA . VAL A 1 223 ? 1.769 53.254 -13.218 1.00 13.65 223 VAL A CA 1
ATOM 1587 C C . VAL A 1 223 ? 1.573 53.344 -11.691 1.00 13.30 223 VAL A C 1
ATOM 1588 O O . VAL A 1 223 ? 1.061 54.344 -11.157 1.00 13.79 223 VAL A O 1
ATOM 1592 N N . LEU A 1 224 ? 1.989 52.296 -10.989 1.00 14.04 224 LEU A N 1
ATOM 1593 C CA . LEU A 1 224 ? 1.830 52.253 -9.530 1.00 13.74 224 LEU A CA 1
ATOM 1594 C C . LEU A 1 224 ? 2.615 53.390 -8.827 1.00 13.37 224 LEU A C 1
ATOM 1595 O O . LEU A 1 224 ? 2.154 53.996 -7.844 1.00 13.86 224 LEU A O 1
ATOM 1600 N N . LEU A 1 225 ? 3.827 53.668 -9.329 1.00 13.08 225 LEU A N 1
ATOM 1601 C CA . LEU A 1 225 ? 4.647 54.719 -8.714 1.00 13.43 225 LEU A CA 1
ATOM 1602 C C . LEU A 1 225 ? 4.111 56.092 -9.085 1.00 13.12 225 LEU A C 1
ATOM 1603 O O . LEU A 1 225 ? 4.013 56.989 -8.246 1.00 14.30 225 LEU A O 1
ATOM 1608 N N . ARG A 1 226 ? 3.724 56.266 -10.358 1.00 13.00 226 ARG A N 1
ATOM 1609 C CA . ARG A 1 226 ? 3.147 57.561 -10.789 1.00 13.83 226 ARG A CA 1
ATOM 1610 C C . ARG A 1 226 ? 1.858 57.933 -10.043 1.00 14.01 226 ARG A C 1
ATOM 1611 O O . ARG A 1 226 ? 1.658 59.102 -9.667 1.00 14.52 226 ARG A O 1
ATOM 1619 N N . TRP A 1 227 ? 0.995 56.943 -9.830 1.00 14.69 227 TRP A N 1
ATOM 1620 C CA . TRP A 1 227 ? -0.230 57.166 -9.075 1.00 14.94 227 TRP A CA 1
ATOM 1621 C C . TRP A 1 227 ? 0.121 57.739 -7.709 1.00 15.21 227 TRP A C 1
ATOM 1622 O O . TRP A 1 227 ? -0.429 58.754 -7.321 1.00 15.94 227 TRP A O 1
ATOM 1633 N N . SER A 1 228 ? 1.081 57.118 -7.010 1.00 15.08 228 SER A N 1
ATOM 1634 C CA . SER A 1 228 ? 1.482 57.580 -5.677 1.00 15.25 228 SER A CA 1
ATOM 1635 C C . SER A 1 228 ? 2.060 58.996 -5.689 1.00 15.57 228 SER A C 1
ATOM 1636 O O . SER A 1 228 ? 1.754 59.819 -4.819 1.00 15.25 228 SER A O 1
ATOM 1639 N N . ILE A 1 229 ? 2.908 59.281 -6.681 1.00 15.61 229 ILE A N 1
ATOM 1640 C CA . ILE A 1 229 ? 3.415 60.654 -6.843 1.00 16.87 229 ILE A CA 1
ATOM 1641 C C . ILE A 1 229 ? 2.255 61.650 -6.999 1.00 16.65 229 ILE A C 1
ATOM 1642 O O . ILE A 1 229 ? 2.272 62.734 -6.437 1.00 16.08 229 ILE A O 1
ATOM 1647 N N . GLN A 1 230 ? 1.229 61.268 -7.761 1.00 17.25 230 GLN A N 1
ATOM 1648 C CA . GLN A 1 230 ? 0.111 62.177 -8.039 1.00 17.70 230 GLN A CA 1
ATOM 1649 C C . GLN A 1 230 ? -0.815 62.387 -6.836 1.00 18.54 230 GLN A C 1
ATOM 1650 O O . GLN A 1 230 ? -1.547 63.391 -6.771 1.00 20.17 230 GLN A O 1
ATOM 1656 N N . LEU A 1 231 ? -0.759 61.477 -5.861 1.00 17.70 231 LEU A N 1
ATOM 1657 C CA . LEU A 1 231 ? -1.430 61.678 -4.575 1.00 18.28 231 LEU A CA 1
ATOM 1658 C C . LEU A 1 231 ? -0.713 62.718 -3.706 1.00 18.05 231 LEU A C 1
ATOM 1659 O O . LEU A 1 231 ? -1.255 63.134 -2.673 1.00 19.16 231 LEU A O 1
ATOM 1664 N N . GLY A 1 232 ? 0.500 63.123 -4.098 1.00 17.60 232 GLY A N 1
ATOM 1665 C CA . GLY A 1 232 ? 1.287 64.058 -3.287 1.00 17.30 232 GLY A CA 1
ATOM 1666 C C . GLY A 1 232 ? 2.303 63.373 -2.364 1.00 17.16 232 GLY A C 1
ATOM 1667 O O . GLY A 1 232 ? 2.929 64.045 -1.528 1.00 18.23 232 GLY A O 1
ATOM 1668 N N . ASN A 1 233 ? 2.475 62.058 -2.490 1.00 15.35 233 ASN A N 1
ATOM 1669 C CA . ASN A 1 233 ? 3.411 61.331 -1.604 1.00 14.68 233 ASN A CA 1
ATOM 1670 C C . ASN A 1 233 ? 4.853 61.475 -2.044 1.00 15.26 233 ASN A C 1
ATOM 1671 O O . ASN A 1 233 ? 5.132 61.671 -3.247 1.00 14.98 233 ASN A O 1
ATOM 1676 N N . VAL A 1 234 ? 5.758 61.372 -1.067 1.00 13.66 234 VAL A N 1
ATOM 1677 C CA . VAL A 1 234 ? 7.146 60.958 -1.315 1.00 14.68 234 VAL A CA 1
ATOM 1678 C C . VAL A 1 234 ? 7.107 59.433 -1.379 1.00 14.96 234 VAL A C 1
ATOM 1679 O O . VAL A 1 234 ? 6.516 58.763 -0.508 1.00 16.15 234 VAL A O 1
ATOM 1683 N N . VAL A 1 235 ? 7.715 58.878 -2.418 1.00 13.75 235 VAL A N 1
ATOM 1684 C CA . VAL A 1 235 ? 7.555 57.449 -2.729 1.00 14.97 235 VAL A CA 1
ATOM 1685 C C . VAL A 1 235 ? 8.863 56.683 -2.570 1.00 15.83 235 VAL A C 1
ATOM 1686 O O . VAL A 1 235 ? 9.850 56.980 -3.261 1.00 16.36 235 VAL A O 1
ATOM 1690 N N . ILE A 1 236 ? 8.859 55.700 -1.665 1.00 14.99 236 ILE A N 1
ATOM 1691 C CA . ILE A 1 236 ? 10.015 54.827 -1.453 1.00 16.42 236 ILE A CA 1
ATOM 1692 C C . ILE A 1 236 ? 9.806 53.475 -2.137 1.00 16.21 236 ILE A C 1
ATOM 1693 O O . ILE A 1 236 ? 8.882 52.711 -1.750 1.00 16.47 236 ILE A O 1
ATOM 1698 N N . SER A 1 237 ? 10.603 53.188 -3.172 1.00 15.64 237 SER A N 1
ATOM 1699 C CA . SER A 1 237 ? 10.496 51.895 -3.885 1.00 16.34 237 SER A CA 1
ATOM 1700 C C . SER A 1 237 ? 11.742 51.045 -3.704 1.00 17.29 237 SER A C 1
ATOM 1701 O O . SER A 1 237 ? 12.740 51.498 -3.170 1.00 16.50 237 SER A O 1
ATOM 1704 N N . ARG A 1 238 ? 11.688 49.806 -4.176 1.00 17.35 238 ARG A N 1
ATOM 1705 C CA . ARG A 1 238 ? 12.849 48.940 -4.104 1.00 18.44 238 ARG A CA 1
ATOM 1706 C C . ARG A 1 238 ? 12.910 47.980 -5.275 1.00 17.94 238 ARG A C 1
ATOM 1707 O O . ARG A 1 238 ? 11.896 47.448 -5.736 1.00 17.52 238 ARG A O 1
ATOM 1715 N N . SER A 1 239 ? 14.132 47.760 -5.752 1.00 18.57 239 SER A N 1
ATOM 1716 C CA . SER A 1 239 ? 14.439 46.641 -6.627 1.00 18.70 239 SER A CA 1
ATOM 1717 C C . SER A 1 239 ? 15.881 46.253 -6.338 1.00 19.65 239 SER A C 1
ATOM 1718 O O . SER A 1 239 ? 16.654 47.078 -5.864 1.00 20.50 239 SER A O 1
ATOM 1721 N N . ALA A 1 240 ? 16.202 44.985 -6.596 1.00 21.32 240 ALA A N 1
ATOM 1722 C CA . ALA A 1 240 ? 17.571 44.473 -6.448 1.00 21.79 240 ALA A CA 1
ATOM 1723 C C . ALA A 1 240 ? 18.311 44.509 -7.789 1.00 22.02 240 ALA A C 1
ATOM 1724 O O . ALA A 1 240 ? 19.501 44.185 -7.872 1.00 22.43 240 ALA A O 1
ATOM 1726 N N . ASN A 1 241 ? 17.602 44.928 -8.844 1.00 21.60 241 ASN A N 1
ATOM 1727 C CA . ASN A 1 241 ? 18.116 44.888 -10.213 1.00 21.29 241 ASN A CA 1
ATOM 1728 C C . ASN A 1 241 ? 18.461 46.289 -10.697 1.00 20.79 241 ASN A C 1
ATOM 1729 O O . ASN A 1 241 ? 17.590 47.155 -10.701 1.00 20.34 241 ASN A O 1
ATOM 1734 N N . PRO A 1 242 ? 19.725 46.525 -11.098 1.00 20.57 242 PRO A N 1
ATOM 1735 C CA . PRO A 1 242 ? 20.175 47.860 -11.537 1.00 20.24 242 PRO A CA 1
ATOM 1736 C C . PRO A 1 242 ? 19.311 48.521 -12.634 1.00 20.16 242 PRO A C 1
ATOM 1737 O O . PRO A 1 242 ? 19.080 49.739 -12.587 1.00 20.42 242 PRO A O 1
ATOM 1741 N N . GLU A 1 243 ? 18.854 47.739 -13.617 1.00 19.80 243 GLU A N 1
ATOM 1742 C CA . GLU A 1 243 ? 17.988 48.295 -14.678 1.00 19.04 243 GLU A CA 1
ATOM 1743 C C . GLU A 1 243 ? 16.589 48.643 -14.176 1.00 18.05 243 GLU A C 1
ATOM 1744 O O . GLU A 1 243 ? 16.052 49.704 -14.501 1.00 17.42 243 GLU A O 1
ATOM 1750 N N . ARG A 1 244 ? 16.001 47.763 -13.363 1.00 17.75 244 ARG A N 1
ATOM 1751 C CA . ARG A 1 244 ? 14.672 48.063 -12.837 1.00 17.11 244 ARG A CA 1
ATOM 1752 C C . ARG A 1 244 ? 14.736 49.233 -11.858 1.00 16.85 244 ARG A C 1
ATOM 1753 O O . ARG A 1 244 ? 13.835 50.082 -11.850 1.00 17.08 244 ARG A O 1
ATOM 1761 N N . ILE A 1 245 ? 15.837 49.328 -11.103 1.00 17.38 245 ILE A N 1
ATOM 1762 C CA . ILE A 1 245 ? 16.067 50.486 -10.223 1.00 17.97 245 ILE A CA 1
ATOM 1763 C C . ILE A 1 245 ? 16.007 51.751 -11.070 1.00 17.48 245 ILE A C 1
ATOM 1764 O O . ILE A 1 245 ? 15.276 52.683 -10.747 1.00 17.18 245 ILE A O 1
ATOM 1769 N N . ALA A 1 246 ? 16.761 51.789 -12.178 1.00 17.52 246 ALA A N 1
ATOM 1770 C CA . ALA A 1 246 ? 16.714 52.952 -13.052 1.00 17.77 246 ALA A CA 1
ATOM 1771 C C . ALA A 1 246 ? 15.288 53.208 -13.610 1.00 17.90 246 ALA A C 1
ATOM 1772 O O . ALA A 1 246 ? 14.856 54.361 -13.702 1.00 17.89 246 ALA A O 1
ATOM 1774 N N . SER A 1 247 ? 14.549 52.138 -13.941 1.00 17.92 247 SER A N 1
ATOM 1775 C CA . SER A 1 247 ? 13.204 52.294 -14.506 1.00 18.13 247 SER A CA 1
ATOM 1776 C C . SER A 1 247 ? 12.249 52.917 -13.470 1.00 18.21 247 SER A C 1
ATOM 1777 O O . SER A 1 247 ? 11.301 53.615 -13.828 1.00 17.82 247 SER A O 1
ATOM 1780 N N . ASN A 1 248 ? 12.514 52.653 -12.189 1.00 17.62 248 ASN A N 1
ATOM 1781 C CA . ASN A 1 248 ? 11.631 53.112 -11.103 1.00 18.19 248 ASN A CA 1
ATOM 1782 C C . ASN A 1 248 ? 11.767 54.603 -10.834 1.00 18.85 248 ASN A C 1
ATOM 1783 O O . ASN A 1 248 ? 10.887 55.236 -10.222 1.00 20.51 248 ASN A O 1
ATOM 1788 N N . LEU A 1 249 ? 12.893 55.158 -11.272 1.00 18.23 249 LEU A N 1
ATOM 1789 C CA . LEU A 1 249 ? 13.142 56.584 -11.183 1.00 18.52 249 LEU A CA 1
ATOM 1790 C C . LEU A 1 249 ? 12.471 57.316 -12.347 1.00 17.53 249 LEU A C 1
ATOM 1791 O O . LEU A 1 249 ? 12.238 58.532 -12.272 1.00 18.07 249 LEU A O 1
ATOM 1796 N N . ASP A 1 250 ? 12.164 56.564 -13.409 1.00 17.54 250 ASP A N 1
ATOM 1797 C CA . ASP A 1 250 ? 11.669 57.141 -14.677 1.00 17.45 250 ASP A CA 1
ATOM 1798 C C . ASP A 1 250 ? 10.140 57.277 -14.724 1.00 16.81 250 ASP A C 1
ATOM 1799 O O . ASP A 1 250 ? 9.453 56.655 -15.550 1.00 16.40 250 ASP A O 1
ATOM 1804 N N . VAL A 1 251 ? 9.624 58.118 -13.828 1.00 16.00 251 VAL A N 1
ATOM 1805 C CA . VAL A 1 251 ? 8.186 58.259 -13.651 1.00 17.09 251 VAL A CA 1
ATOM 1806 C C . VAL A 1 251 ? 7.731 59.716 -13.728 1.00 16.79 251 VAL A C 1
ATOM 1807 O O . VAL A 1 251 ? 6.694 60.100 -13.173 1.00 17.12 251 VAL A O 1
ATOM 1811 N N . PHE A 1 252 ? 8.509 60.524 -14.444 1.00 16.99 252 PHE A N 1
ATOM 1812 C CA . PHE A 1 252 ? 8.148 61.916 -14.628 1.00 18.60 252 PHE A CA 1
ATOM 1813 C C . PHE A 1 252 ? 7.874 62.269 -16.090 1.00 19.14 252 PHE A C 1
ATOM 1814 O O . PHE A 1 252 ? 7.640 63.433 -16.391 1.00 20.78 252 PHE A O 1
ATOM 1822 N N . GLY A 1 253 ? 7.849 61.257 -16.961 1.00 19.47 253 GLY A N 1
ATOM 1823 C CA . GLY A 1 253 ? 7.618 61.455 -18.410 1.00 19.21 253 GLY A CA 1
ATOM 1824 C C . GLY A 1 253 ? 6.165 61.410 -18.878 1.00 19.50 253 GLY A C 1
ATOM 1825 O O . GLY A 1 253 ? 5.874 61.636 -20.065 1.00 20.56 253 GLY A O 1
ATOM 1826 N N . PHE A 1 254 ? 5.243 61.100 -17.971 1.00 18.70 254 PHE A N 1
ATOM 1827 C CA . PHE A 1 254 ? 3.823 61.025 -18.269 1.00 18.19 254 PHE A CA 1
ATOM 1828 C C . PHE A 1 254 ? 3.013 61.309 -17.000 1.00 17.53 254 PHE A C 1
ATOM 1829 O O . PHE A 1 254 ? 3.566 61.340 -15.915 1.00 18.29 254 PHE A O 1
ATOM 1837 N N . GLU A 1 255 ? 1.710 61.488 -17.169 1.00 18.01 255 GLU A N 1
ATOM 1838 C CA . GLU A 1 255 ? 0.745 61.749 -16.089 1.00 19.47 255 GLU A CA 1
ATOM 1839 C C . GLU A 1 255 ? -0.465 60.830 -16.293 1.00 18.95 255 GLU A C 1
ATOM 1840 O O . GLU A 1 255 ? -0.945 60.670 -17.424 1.00 19.89 255 GLU A O 1
ATOM 1846 N N . LEU A 1 256 ? -0.955 60.226 -15.215 1.00 17.95 256 LEU A N 1
ATOM 1847 C CA . LEU A 1 256 ? -2.235 59.514 -15.242 1.00 17.98 256 LEU A CA 1
ATOM 1848 C C . LEU A 1 256 ? -3.401 60.515 -15.325 1.00 18.13 256 LEU A C 1
ATOM 1849 O O . LEU A 1 256 ? -3.358 61.600 -14.726 1.00 17.91 256 LEU A O 1
ATOM 1854 N N . THR A 1 257 ? -4.446 60.136 -16.045 1.00 18.84 257 THR A N 1
ATOM 1855 C CA . THR A 1 257 ? -5.639 60.992 -16.117 1.00 18.76 257 THR A CA 1
ATOM 1856 C C . THR A 1 257 ? -6.498 60.929 -14.851 1.00 19.61 257 THR A C 1
ATOM 1857 O O . THR A 1 257 ? -6.354 60.018 -14.033 1.00 18.31 257 THR A O 1
ATOM 1861 N N . ALA A 1 258 ? -7.437 61.870 -14.681 1.00 20.49 258 ALA A N 1
ATOM 1862 C CA . ALA A 1 258 ? -8.323 61.793 -13.520 1.00 20.98 258 ALA A CA 1
ATOM 1863 C C . ALA A 1 258 ? -9.150 60.490 -13.490 1.00 20.50 258 ALA A C 1
ATOM 1864 O O . ALA A 1 258 ? -9.322 59.912 -12.425 1.00 21.25 258 ALA A O 1
ATOM 1866 N N . ASP A 1 259 ? -9.623 60.037 -14.659 1.00 21.29 259 ASP A N 1
ATOM 1867 C CA . ASP A 1 259 ? -10.354 58.752 -14.792 1.00 20.78 259 ASP A CA 1
ATOM 1868 C C . ASP A 1 259 ? -9.483 57.612 -14.253 1.00 19.93 259 ASP A C 1
ATOM 1869 O O . ASP A 1 259 ? -9.958 56.761 -13.498 1.00 20.09 259 ASP A O 1
ATOM 1874 N N . GLU A 1 260 ? -8.206 57.609 -14.643 1.00 18.81 260 GLU A N 1
ATOM 1875 C CA . GLU A 1 260 ? -7.266 56.549 -14.206 1.00 17.87 260 GLU A CA 1
ATOM 1876 C C . GLU A 1 260 ? -6.917 56.659 -12.710 1.00 17.91 260 GLU A C 1
ATOM 1877 O O . GLU A 1 260 ? -6.870 55.656 -11.998 1.00 17.56 260 GLU A O 1
ATOM 1883 N N . MET A 1 261 ? -6.688 57.886 -12.232 1.00 17.72 261 MET A N 1
ATOM 1884 C CA . MET A 1 261 ? -6.565 58.104 -10.790 1.00 18.22 261 MET A CA 1
ATOM 1885 C C . MET A 1 261 ? -7.789 57.563 -10.064 1.00 18.60 261 MET A C 1
ATOM 1886 O O . MET A 1 261 ? -7.655 56.880 -9.059 1.00 18.23 261 MET A O 1
ATOM 1891 N N . GLU A 1 262 ? -8.986 57.819 -10.603 1.00 19.22 262 GLU A N 1
ATOM 1892 C CA . GLU A 1 262 ? -10.214 57.373 -9.927 1.00 20.37 262 GLU A CA 1
ATOM 1893 C C . GLU A 1 262 ? -10.309 55.854 -9.882 1.00 19.70 262 GLU A C 1
ATOM 1894 O O . GLU A 1 262 ? -10.653 55.283 -8.847 1.00 19.66 262 GLU A O 1
ATOM 1900 N N . THR A 1 263 ? -9.962 55.201 -10.986 1.00 20.05 263 THR A N 1
ATOM 1901 C CA . THR A 1 263 ? -9.956 53.738 -11.035 1.00 20.02 263 THR A CA 1
ATOM 1902 C C . THR A 1 263 ? -9.021 53.140 -9.976 1.00 19.62 263 THR A C 1
ATOM 1903 O O . THR A 1 263 ? -9.397 52.224 -9.213 1.00 20.16 263 THR A O 1
ATOM 1907 N N . LEU A 1 264 ? -7.811 53.692 -9.906 1.00 19.39 264 LEU A N 1
ATOM 1908 C CA . LEU A 1 264 ? -6.839 53.201 -8.935 1.00 18.66 264 LEU A CA 1
ATOM 1909 C C . LEU A 1 264 ? -7.240 53.559 -7.495 1.00 19.03 264 LEU A C 1
ATOM 1910 O O . LEU A 1 264 ? -6.964 52.798 -6.580 1.00 20.17 264 LEU A O 1
ATOM 1915 N N . ASN A 1 265 ? -7.917 54.691 -7.313 1.00 19.29 265 ASN A N 1
ATOM 1916 C CA . ASN A 1 265 ? -8.408 55.104 -5.988 1.00 20.30 265 ASN A CA 1
ATOM 1917 C C . ASN A 1 265 ? -9.572 54.224 -5.502 1.00 21.33 265 ASN A C 1
ATOM 1918 O O . ASN A 1 265 ? -9.950 54.264 -4.318 1.00 21.39 265 ASN A O 1
ATOM 1923 N N . GLY A 1 266 ? -10.106 53.420 -6.424 1.00 21.73 266 GLY A N 1
ATOM 1924 C CA . GLY A 1 266 ? -11.301 52.629 -6.155 1.00 22.88 266 GLY A CA 1
ATOM 1925 C C . GLY A 1 266 ? -10.995 51.209 -5.730 1.00 23.12 266 GLY A C 1
ATOM 1926 O O . GLY A 1 266 ? -11.905 50.407 -5.538 1.00 23.83 266 GLY A O 1
ATOM 1927 N N . LEU A 1 267 ? -9.710 50.890 -5.578 1.00 22.91 267 LEU A N 1
ATOM 1928 C CA . LEU A 1 267 ? -9.295 49.518 -5.338 1.00 22.72 267 LEU A CA 1
ATOM 1929 C C . LEU A 1 267 ? -9.046 49.180 -3.858 1.00 23.03 267 LEU A C 1
ATOM 1930 O O . LEU A 1 267 ? -8.740 48.039 -3.544 1.00 22.40 267 LEU A O 1
ATOM 1935 N N . ASP A 1 268 ? -9.166 50.164 -2.969 1.00 24.05 268 ASP A N 1
ATOM 1936 C CA . ASP A 1 268 ? -8.840 49.948 -1.554 1.00 25.33 268 ASP A CA 1
ATOM 1937 C C . ASP A 1 268 ? -9.691 48.826 -0.930 1.00 26.39 268 ASP A C 1
ATOM 1938 O O . ASP A 1 268 ? -10.935 48.845 -1.037 1.00 27.01 268 ASP A O 1
ATOM 1943 N N . ASP A 1 269 ? -9.012 47.850 -0.323 1.00 26.87 269 ASP A N 1
ATOM 1944 C CA . ASP A 1 269 ? -9.682 46.749 0.409 1.00 28.01 269 ASP A CA 1
ATOM 1945 C C . ASP A 1 269 ? -8.998 46.403 1.743 1.00 28.21 269 ASP A C 1
ATOM 1946 O O . ASP A 1 269 ? -9.276 45.355 2.360 1.00 28.31 269 ASP A O 1
ATOM 1951 N N . GLY A 1 270 ? -8.092 47.289 2.174 1.00 27.26 270 GLY A N 1
ATOM 1952 C CA . GLY A 1 270 ? -7.397 47.165 3.463 1.00 26.69 270 GLY A CA 1
ATOM 1953 C C . GLY A 1 270 ? -6.262 46.160 3.524 1.00 26.05 270 GLY A C 1
ATOM 1954 O O . GLY A 1 270 ? -5.753 45.873 4.605 1.00 26.56 270 GLY A O 1
ATOM 1955 N N . THR A 1 271 ? -5.831 45.653 2.370 1.00 25.98 271 THR A N 1
ATOM 1956 C CA . THR A 1 271 ? -4.740 44.674 2.323 1.00 26.42 271 THR A CA 1
ATOM 1957 C C . THR A 1 271 ? -3.409 45.299 2.735 1.00 26.91 271 THR A C 1
ATOM 1958 O O . THR A 1 271 ? -2.946 46.239 2.093 1.00 27.61 271 THR A O 1
ATOM 1962 N N . ARG A 1 272 ? -2.822 44.762 3.805 1.00 27.43 272 ARG A N 1
ATOM 1963 C CA . ARG A 1 272 ? -1.478 45.109 4.260 1.00 27.69 272 ARG A CA 1
ATOM 1964 C C . ARG A 1 272 ? -0.518 43.947 3.994 1.00 27.96 272 ARG A C 1
ATOM 1965 O O . ARG A 1 272 ? -0.728 42.833 4.484 1.00 28.37 272 ARG A O 1
ATOM 1973 N N . PHE A 1 273 ? 0.540 44.204 3.227 1.00 27.45 273 PHE A N 1
ATOM 1974 C CA . PHE A 1 273 ? 1.601 43.217 3.042 1.00 27.99 273 PHE A CA 1
ATOM 1975 C C . PHE A 1 273 ? 2.682 43.344 4.109 1.00 28.88 273 PHE A C 1
ATOM 1976 O O . PHE A 1 273 ? 3.520 42.459 4.263 1.00 29.97 273 PHE A O 1
ATOM 1984 N N . ARG A 1 274 ? 2.675 44.460 4.822 1.00 29.71 274 ARG A N 1
ATOM 1985 C CA . ARG A 1 274 ? 3.576 44.683 5.945 1.00 31.02 274 ARG A CA 1
ATOM 1986 C C . ARG A 1 274 ? 2.750 44.667 7.252 1.00 32.23 274 ARG A C 1
ATOM 1987 O O . ARG A 1 274 ? 1.520 44.640 7.203 1.00 32.24 274 ARG A O 1
ATOM 1995 N N . PRO A 1 275 ? 3.404 44.634 8.427 1.00 33.49 275 PRO A N 1
ATOM 1996 C CA . PRO A 1 275 ? 2.584 44.520 9.649 1.00 34.32 275 PRO A CA 1
ATOM 1997 C C . PRO A 1 275 ? 1.595 45.666 9.914 1.00 35.63 275 PRO A C 1
ATOM 1998 O O . PRO A 1 275 ? 1.747 46.777 9.378 1.00 35.21 275 PRO A O 1
ATOM 2002 N N . ASP A 1 276 ? 0.583 45.384 10.732 1.00 36.53 276 ASP A N 1
ATOM 2003 C CA . ASP A 1 276 ? -0.404 46.386 11.146 1.00 37.82 276 ASP A CA 1
ATOM 2004 C C . ASP A 1 276 ? 0.072 47.126 12.400 1.00 38.14 276 ASP A C 1
ATOM 2005 O O . ASP A 1 276 ? 0.149 46.527 13.477 1.00 38.08 276 ASP A O 1
ATOM 2010 N N . PRO A 1 277 ? 0.355 48.441 12.280 1.00 38.62 277 PRO A N 1
ATOM 2011 C CA . PRO A 1 277 ? 0.902 49.201 13.422 1.00 38.94 277 PRO A CA 1
ATOM 2012 C C . PRO A 1 277 ? -0.026 49.326 14.636 1.00 39.62 277 PRO A C 1
ATOM 2013 O O . PRO A 1 277 ? 0.441 49.678 15.724 1.00 39.41 277 PRO A O 1
ATOM 2017 N N . ALA A 1 278 ? -1.323 49.076 14.438 1.00 40.24 278 ALA A N 1
ATOM 2018 C CA . ALA A 1 278 ? -2.296 49.075 15.532 1.00 41.19 278 ALA A CA 1
ATOM 2019 C C . ALA A 1 278 ? -1.989 47.959 16.538 1.00 41.73 278 ALA A C 1
ATOM 2020 O O . ALA A 1 278 ? -2.195 48.127 17.753 1.00 42.27 278 ALA A O 1
ATOM 2022 N N . THR A 1 279 ? -1.471 46.843 16.016 1.00 41.86 279 THR A N 1
ATOM 2023 C CA . THR A 1 279 ? -1.197 45.626 16.792 1.00 42.31 279 THR A CA 1
ATOM 2024 C C . THR A 1 279 ? 0.314 45.375 17.007 1.00 41.86 279 THR A C 1
ATOM 2025 O O . THR A 1 279 ? 0.753 45.128 18.143 1.00 42.00 279 THR A O 1
ATOM 2029 N N . TYR A 1 280 ? 1.083 45.462 15.916 1.00 41.06 280 TYR A N 1
ATOM 2030 C CA . TYR A 1 280 ? 2.522 45.135 15.866 1.00 40.70 280 TYR A CA 1
ATOM 2031 C C . TYR A 1 280 ? 3.367 45.763 16.990 1.00 40.42 280 TYR A C 1
ATOM 2032 O O . TYR A 1 280 ? 3.268 46.963 17.271 1.00 40.41 280 TYR A O 1
ATOM 2041 N N . THR A 1 281 ? 4.177 44.936 17.652 1.00 39.84 281 THR A N 1
ATOM 2042 C CA . THR A 1 281 ? 5.042 45.417 18.742 1.00 39.38 281 THR A CA 1
ATOM 2043 C C . THR A 1 281 ? 6.523 45.176 18.441 1.00 39.19 281 THR A C 1
ATOM 2044 O O . THR A 1 281 ? 7.378 45.370 19.313 1.00 38.75 281 THR A O 1
ATOM 2048 N N . GLY A 1 282 ? 6.810 44.734 17.214 1.00 38.82 282 GLY A N 1
ATOM 2049 C CA . GLY A 1 282 ? 8.180 44.529 16.752 1.00 39.10 282 GLY A CA 1
ATOM 2050 C C . GLY A 1 282 ? 8.758 45.756 16.065 1.00 39.22 282 GLY A C 1
ATOM 2051 O O . GLY A 1 282 ? 8.328 46.885 16.319 1.00 38.83 282 GLY A O 1
ATOM 2052 N N . SER A 1 283 ? 9.737 45.518 15.192 1.00 39.72 283 SER A N 1
ATOM 2053 C CA . SER A 1 283 ? 10.443 46.582 14.476 1.00 40.26 283 SER A CA 1
ATOM 2054 C C . SER A 1 283 ? 10.836 46.135 13.063 1.00 40.52 283 SER A C 1
ATOM 2055 O O . SER A 1 283 ? 10.788 46.923 12.113 1.00 40.41 283 SER A O 1
ATOM 2058 N N . ALA B 1 10 ? 17.036 10.066 4.478 1.00 35.95 10 ALA B N 1
ATOM 2059 C CA . ALA B 1 10 ? 15.962 9.118 4.916 1.00 35.23 10 ALA B CA 1
ATOM 2060 C C . ALA B 1 10 ? 14.658 9.350 4.140 1.00 34.67 10 ALA B C 1
ATOM 2061 O O . ALA B 1 10 ? 13.572 8.942 4.566 1.00 35.12 10 ALA B O 1
ATOM 2063 N N . ILE B 1 11 ? 14.772 9.993 2.988 1.00 33.19 11 ILE B N 1
ATOM 2064 C CA . ILE B 1 11 ? 13.588 10.471 2.272 1.00 31.74 11 ILE B CA 1
ATOM 2065 C C . ILE B 1 11 ? 13.006 9.423 1.300 1.00 30.07 11 ILE B C 1
ATOM 2066 O O . ILE B 1 11 ? 13.760 8.781 0.545 1.00 30.03 11 ILE B O 1
ATOM 2071 N N . PRO B 1 12 ? 11.665 9.243 1.322 1.00 28.45 12 PRO B N 1
ATOM 2072 C CA . PRO B 1 12 ? 10.978 8.289 0.450 1.00 27.34 12 PRO B CA 1
ATOM 2073 C C . PRO B 1 12 ? 11.256 8.549 -1.039 1.00 26.42 12 PRO B C 1
ATOM 2074 O O . PRO B 1 12 ? 11.663 9.654 -1.420 1.00 25.89 12 PRO B O 1
ATOM 2078 N N . THR B 1 13 ? 11.040 7.522 -1.852 1.00 25.65 13 THR B N 1
ATOM 2079 C CA . THR B 1 13 ? 11.194 7.640 -3.295 1.00 25.41 13 THR B CA 1
ATOM 2080 C C . THR B 1 13 ? 9.915 7.235 -4.039 1.00 24.74 13 THR B C 1
ATOM 2081 O O . THR B 1 13 ? 8.957 6.693 -3.432 1.00 25.21 13 THR B O 1
ATOM 2085 N N . VAL B 1 14 ? 9.874 7.534 -5.339 1.00 23.61 14 VAL B N 1
ATOM 2086 C CA . VAL B 1 14 ? 8.827 7.029 -6.230 1.00 23.65 14 VAL B CA 1
ATOM 2087 C C . VAL B 1 14 ? 9.507 6.269 -7.353 1.00 23.64 14 VAL B C 1
ATOM 2088 O O . VAL B 1 14 ? 10.626 6.594 -7.756 1.00 23.47 14 VAL B O 1
ATOM 2092 N N . THR B 1 15 ? 8.828 5.262 -7.868 1.00 23.75 15 THR B N 1
ATOM 2093 C CA . THR B 1 15 ? 9.335 4.500 -8.987 1.00 23.72 15 THR B CA 1
ATOM 2094 C C . THR B 1 15 ? 8.661 4.993 -10.260 1.00 23.29 15 THR B C 1
ATOM 2095 O O . THR B 1 15 ? 7.442 5.154 -10.290 1.00 22.72 15 THR B O 1
ATOM 2099 N N . LEU B 1 16 ? 9.465 5.239 -11.300 1.00 21.80 16 LEU B N 1
ATOM 2100 C CA . LEU B 1 16 ? 8.951 5.727 -12.589 1.00 20.88 16 LEU B CA 1
ATOM 2101 C C . LEU B 1 16 ? 8.597 4.572 -13.536 1.00 21.27 16 LEU B C 1
ATOM 2102 O O . LEU B 1 16 ? 8.973 3.438 -13.295 1.00 20.73 16 LEU B O 1
ATOM 2107 N N . ASN B 1 17 ? 7.897 4.874 -14.624 1.00 20.73 17 ASN B N 1
ATOM 2108 C CA . ASN B 1 17 ? 7.476 3.846 -15.595 1.00 21.36 17 ASN B CA 1
ATOM 2109 C C . ASN B 1 17 ? 8.600 3.245 -16.468 1.00 21.74 17 ASN B C 1
ATOM 2110 O O . ASN B 1 17 ? 8.374 2.362 -17.327 1.00 22.83 17 ASN B O 1
ATOM 2115 N N . ASP B 1 18 ? 9.816 3.741 -16.276 1.00 21.52 18 ASP B N 1
ATOM 2116 C CA . ASP B 1 18 ? 10.974 3.205 -16.982 1.00 22.09 18 ASP B CA 1
ATOM 2117 C C . ASP B 1 18 ? 11.884 2.468 -15.991 1.00 23.05 18 ASP B C 1
ATOM 2118 O O . ASP B 1 18 ? 13.020 2.169 -16.316 1.00 23.80 18 ASP B O 1
ATOM 2123 N N . ASP B 1 19 ? 11.357 2.201 -14.790 1.00 23.85 19 ASP B N 1
ATOM 2124 C CA . ASP B 1 19 ? 12.050 1.449 -13.714 1.00 24.56 19 ASP B CA 1
ATOM 2125 C C . ASP B 1 19 ? 13.082 2.261 -12.909 1.00 24.70 19 ASP B C 1
ATOM 2126 O O . ASP B 1 19 ? 13.681 1.736 -11.963 1.00 25.35 19 ASP B O 1
ATOM 2131 N N . ASN B 1 20 ? 13.293 3.532 -13.263 1.00 23.30 20 ASN B N 1
ATOM 2132 C CA . ASN B 1 20 ? 14.154 4.407 -12.444 1.00 22.94 20 ASN B CA 1
ATOM 2133 C C . ASN B 1 20 ? 13.415 4.988 -11.228 1.00 23.41 20 ASN B C 1
ATOM 2134 O O . ASN B 1 20 ? 12.183 4.953 -11.173 1.00 23.77 20 ASN B O 1
ATOM 2139 N N . THR B 1 21 ? 14.149 5.483 -10.233 1.00 22.92 21 THR B N 1
ATOM 2140 C CA . THR B 1 21 ? 13.510 6.005 -9.023 1.00 23.61 21 THR B CA 1
ATOM 2141 C C . THR B 1 21 ? 13.928 7.452 -8.767 1.00 22.62 21 THR B C 1
ATOM 2142 O O . THR B 1 21 ? 15.016 7.860 -9.189 1.00 22.69 21 THR B O 1
ATOM 2146 N N . LEU B 1 22 ? 13.076 8.226 -8.088 1.00 21.85 22 LEU B N 1
ATOM 2147 C CA . LEU B 1 22 ? 13.416 9.611 -7.716 1.00 21.56 22 LEU B CA 1
ATOM 2148 C C . LEU B 1 22 ? 13.017 9.897 -6.273 1.00 21.04 22 LEU B C 1
ATOM 2149 O O . LEU B 1 22 ? 12.001 9.375 -5.813 1.00 20.67 22 LEU B O 1
ATOM 2154 N N . PRO B 1 23 ? 13.796 10.732 -5.563 1.00 20.41 23 PRO B N 1
ATOM 2155 C CA . PRO B 1 23 ? 13.331 11.220 -4.259 1.00 20.18 23 PRO B CA 1
ATOM 2156 C C . PRO B 1 23 ? 11.992 11.958 -4.402 1.00 20.27 23 PRO B C 1
ATOM 2157 O O . PRO B 1 23 ? 11.727 12.540 -5.449 1.00 20.29 23 PRO B O 1
ATOM 2161 N N . VAL B 1 24 ? 11.155 11.909 -3.376 1.00 19.34 24 VAL B N 1
ATOM 2162 C CA . VAL B 1 24 ? 9.847 12.613 -3.416 1.00 19.30 24 VAL B CA 1
ATOM 2163 C C . VAL B 1 24 ? 9.934 14.112 -3.134 1.00 18.47 24 VAL B C 1
ATOM 2164 O O . VAL B 1 24 ? 8.939 14.807 -3.270 1.00 18.41 24 VAL B O 1
ATOM 2168 N N . VAL B 1 25 ? 11.107 14.614 -2.728 1.00 17.81 25 VAL B N 1
ATOM 2169 C CA . VAL B 1 25 ? 11.315 16.054 -2.577 1.00 18.69 25 VAL B CA 1
ATOM 2170 C C . VAL B 1 25 ? 12.633 16.484 -3.208 1.00 17.92 25 VAL B C 1
ATOM 2171 O O . VAL B 1 25 ? 13.640 15.759 -3.112 1.00 18.45 25 VAL B O 1
ATOM 2175 N N . GLY B 1 26 ? 12.629 17.642 -3.869 1.00 16.91 26 GLY B N 1
ATOM 2176 C CA . GLY B 1 26 ? 13.852 18.210 -4.457 1.00 16.40 26 GLY B CA 1
ATOM 2177 C C . GLY B 1 26 ? 13.892 19.728 -4.341 1.00 16.60 26 GLY B C 1
ATOM 2178 O O . GLY B 1 26 ? 12.923 20.349 -3.912 1.00 16.13 26 GLY B O 1
ATOM 2179 N N . ILE B 1 27 ? 15.033 20.329 -4.673 1.00 15.13 27 ILE B N 1
ATOM 2180 C CA . ILE B 1 27 ? 15.141 21.774 -4.722 1.00 16.91 27 ILE B CA 1
ATOM 2181 C C . ILE B 1 27 ? 15.208 22.221 -6.176 1.00 17.46 27 ILE B C 1
ATOM 2182 O O . ILE B 1 27 ? 15.910 21.591 -6.984 1.00 16.81 27 ILE B O 1
ATOM 2187 N N . GLY B 1 28 ? 14.455 23.272 -6.518 1.00 18.11 28 GLY B N 1
ATOM 2188 C CA . GLY B 1 28 ? 14.501 23.846 -7.864 1.00 20.08 28 GLY B CA 1
ATOM 2189 C C . GLY B 1 28 ? 15.111 25.222 -7.736 1.00 21.30 28 GLY B C 1
ATOM 2190 O O . GLY B 1 28 ? 14.908 25.885 -6.730 1.00 24.11 28 GLY B O 1
ATOM 2191 N N . VAL B 1 29 ? 15.911 25.638 -8.703 1.00 21.03 29 VAL B N 1
ATOM 2192 C CA . VAL B 1 29 ? 16.559 26.937 -8.597 1.00 21.96 29 VAL B CA 1
ATOM 2193 C C . VAL B 1 29 ? 15.875 28.022 -9.425 1.00 22.70 29 VAL B C 1
ATOM 2194 O O . VAL B 1 29 ? 16.118 29.192 -9.210 1.00 22.99 29 VAL B O 1
ATOM 2198 N N . GLY B 1 30 ? 14.991 27.643 -10.345 1.00 23.55 30 GLY B N 1
ATOM 2199 C CA . GLY B 1 30 ? 14.288 28.642 -11.163 1.00 25.02 30 GLY B CA 1
ATOM 2200 C C . GLY B 1 30 ? 15.263 29.658 -11.739 1.00 26.85 30 GLY B C 1
ATOM 2201 O O . GLY B 1 30 ? 16.391 29.305 -12.091 1.00 26.83 30 GLY B O 1
ATOM 2202 N N . GLU B 1 31 ? 14.851 30.928 -11.794 1.00 27.89 31 GLU B N 1
ATOM 2203 C CA . GLU B 1 31 ? 15.685 31.973 -12.393 1.00 29.92 31 GLU B CA 1
ATOM 2204 C C . GLU B 1 31 ? 16.616 32.710 -11.412 1.00 31.12 31 GLU B C 1
ATOM 2205 O O . GLU B 1 31 ? 16.901 33.901 -11.601 1.00 31.75 31 GLU B O 1
ATOM 2211 N N . LEU B 1 32 ? 17.098 32.007 -10.380 1.00 31.43 32 LEU B N 1
ATOM 2212 C CA . LEU B 1 32 ? 18.153 32.548 -9.507 1.00 31.92 32 LEU B CA 1
ATOM 2213 C C . LEU B 1 32 ? 19.409 32.903 -10.319 1.00 31.90 32 LEU B C 1
ATOM 2214 O O . LEU B 1 32 ? 19.721 32.234 -11.311 1.00 32.32 32 LEU B O 1
ATOM 2219 N N . SER B 1 33 ? 20.121 33.963 -9.913 1.00 31.84 33 SER B N 1
ATOM 2220 C CA . SER B 1 33 ? 21.418 34.320 -10.526 1.00 31.48 33 SER B CA 1
ATOM 2221 C C . SER B 1 33 ? 22.462 33.215 -10.315 1.00 31.23 33 SER B C 1
ATOM 2222 O O . SER B 1 33 ? 22.284 32.367 -9.450 1.00 31.52 33 SER B O 1
ATOM 2225 N N . ASP B 1 34 ? 23.552 33.251 -11.080 1.00 30.99 34 ASP B N 1
ATOM 2226 C CA . ASP B 1 34 ? 24.625 32.258 -10.936 1.00 31.07 34 ASP B CA 1
ATOM 2227 C C . ASP B 1 34 ? 25.068 32.099 -9.471 1.00 31.11 34 ASP B C 1
ATOM 2228 O O . ASP B 1 34 ? 25.026 31.001 -8.918 1.00 30.79 34 ASP B O 1
ATOM 2233 N N . SER B 1 35 ? 25.460 33.197 -8.824 1.00 31.00 35 SER B N 1
ATOM 2234 C CA . SER B 1 35 ? 25.833 33.143 -7.400 1.00 30.69 35 SER B CA 1
ATOM 2235 C C . SER B 1 35 ? 24.760 32.546 -6.468 1.00 29.70 35 SER B C 1
ATOM 2236 O O . SER B 1 35 ? 25.064 31.725 -5.589 1.00 30.11 35 SER B O 1
ATOM 2239 N N . GLU B 1 36 ? 23.511 32.962 -6.642 1.00 28.69 36 GLU B N 1
ATOM 2240 C CA . GLU B 1 36 ? 22.415 32.512 -5.778 1.00 27.59 36 GLU B CA 1
ATOM 2241 C C . GLU B 1 36 ? 22.092 31.029 -5.957 1.00 26.59 36 GLU B C 1
ATOM 2242 O O . GLU B 1 36 ? 21.782 30.338 -4.986 1.00 25.72 36 GLU B O 1
ATOM 2248 N N . ALA B 1 37 ? 22.134 30.575 -7.208 1.00 26.54 37 ALA B N 1
ATOM 2249 C CA . ALA B 1 37 ? 21.825 29.180 -7.536 1.00 25.87 37 ALA B CA 1
ATOM 2250 C C . ALA B 1 37 ? 22.915 28.277 -6.955 1.00 25.37 37 ALA B C 1
ATOM 2251 O O . ALA B 1 37 ? 22.624 27.238 -6.339 1.00 24.95 37 ALA B O 1
ATOM 2253 N N . GLU B 1 38 ? 24.174 28.679 -7.122 1.00 25.03 38 GLU B N 1
ATOM 2254 C CA A GLU B 1 38 ? 25.267 27.911 -6.548 0.50 25.06 38 GLU B CA 1
ATOM 2255 C CA B GLU B 1 38 ? 25.283 27.923 -6.546 0.50 25.09 38 GLU B CA 1
ATOM 2256 C C . GLU B 1 38 ? 25.129 27.834 -5.024 1.00 24.72 38 GLU B C 1
ATOM 2257 O O . GLU B 1 38 ? 25.276 26.767 -4.439 1.00 24.68 38 GLU B O 1
ATOM 2268 N N . ARG B 1 39 ? 24.810 28.959 -4.379 1.00 24.22 39 ARG B N 1
ATOM 2269 C CA . ARG B 1 39 ? 24.606 28.973 -2.925 1.00 24.05 39 ARG B CA 1
ATOM 2270 C C . ARG B 1 39 ? 23.495 28.048 -2.396 1.00 23.27 39 ARG B C 1
ATOM 2271 O O . ARG B 1 39 ? 23.723 27.285 -1.453 1.00 22.93 39 ARG B O 1
ATOM 2279 N N . SER B 1 40 ? 22.302 28.097 -3.007 1.00 22.46 40 SER B N 1
ATOM 2280 C CA . SER B 1 40 ? 21.179 27.269 -2.557 1.00 22.63 40 SER B CA 1
ATOM 2281 C C . SER B 1 40 ? 21.403 25.768 -2.822 1.00 21.36 40 SER B C 1
ATOM 2282 O O . SER B 1 40 ? 21.044 24.923 -2.005 1.00 21.00 40 SER B O 1
ATOM 2285 N N . VAL B 1 41 ? 21.991 25.433 -3.969 1.00 20.18 41 VAL B N 1
ATOM 2286 C CA . VAL B 1 41 ? 22.249 24.024 -4.258 1.00 19.60 41 VAL B CA 1
ATOM 2287 C C . VAL B 1 41 ? 23.291 23.462 -3.284 1.00 19.75 41 VAL B C 1
ATOM 2288 O O . VAL B 1 41 ? 23.132 22.350 -2.756 1.00 18.70 41 VAL B O 1
ATOM 2292 N N . SER B 1 42 ? 24.354 24.229 -3.032 1.00 19.85 42 SER B N 1
ATOM 2293 C CA . SER B 1 42 ? 25.343 23.787 -2.042 1.00 21.12 42 SER B CA 1
ATOM 2294 C C . SER B 1 42 ? 24.688 23.595 -0.677 1.00 20.72 42 SER B C 1
ATOM 2295 O O . SER B 1 42 ? 24.881 22.577 -0.021 1.00 20.36 42 SER B O 1
ATOM 2298 N N . ALA B 1 43 ? 23.894 24.579 -0.249 1.00 20.83 43 ALA B N 1
ATOM 2299 C CA . ALA B 1 43 ? 23.159 24.448 1.010 1.00 20.65 43 ALA B CA 1
ATOM 2300 C C . ALA B 1 43 ? 22.221 23.249 1.047 1.00 20.78 43 ALA B C 1
ATOM 2301 O O . ALA B 1 43 ? 22.163 22.516 2.032 1.00 21.19 43 ALA B O 1
ATOM 2303 N N . ALA B 1 44 ? 21.461 23.052 -0.035 1.00 19.25 44 ALA B N 1
ATOM 2304 C CA . ALA B 1 44 ? 20.567 21.914 -0.122 1.00 18.94 44 ALA B CA 1
ATOM 2305 C C . ALA B 1 44 ? 21.277 20.568 -0.002 1.00 18.12 44 ALA B C 1
ATOM 2306 O O . ALA B 1 44 ? 20.820 19.712 0.699 1.00 18.09 44 ALA B O 1
ATOM 2308 N N . LEU B 1 45 ? 22.380 20.398 -0.727 1.00 18.50 45 LEU B N 1
ATOM 2309 C CA . LEU B 1 45 ? 23.123 19.132 -0.699 1.00 19.24 45 LEU B CA 1
ATOM 2310 C C . LEU B 1 45 ? 23.639 18.874 0.725 1.00 19.81 45 LEU B C 1
ATOM 2311 O O . LEU B 1 45 ? 23.524 17.769 1.256 1.00 20.13 45 LEU B O 1
ATOM 2316 N N . GLU B 1 46 ? 24.187 19.919 1.330 1.00 22.12 46 GLU B N 1
ATOM 2317 C CA . GLU B 1 46 ? 24.631 19.840 2.729 1.00 23.26 46 GLU B CA 1
ATOM 2318 C C . GLU B 1 46 ? 23.502 19.413 3.673 1.00 23.18 46 GLU B C 1
ATOM 2319 O O . GLU B 1 46 ? 23.709 18.600 4.569 1.00 23.25 46 GLU B O 1
ATOM 2325 N N . ALA B 1 47 ? 22.296 19.948 3.456 1.00 22.48 47 ALA B N 1
ATOM 2326 C CA . ALA B 1 47 ? 21.125 19.616 4.271 1.00 22.13 47 ALA B CA 1
ATOM 2327 C C . ALA B 1 47 ? 20.572 18.212 4.033 1.00 21.82 47 ALA B C 1
ATOM 2328 O O . ALA B 1 47 ? 19.798 17.694 4.843 1.00 22.02 47 ALA B O 1
ATOM 2330 N N . GLY B 1 48 ? 20.956 17.578 2.918 1.00 20.61 48 GLY B N 1
ATOM 2331 C CA . GLY B 1 48 ? 20.447 16.244 2.621 1.00 20.48 48 GLY B CA 1
ATOM 2332 C C . GLY B 1 48 ? 19.541 16.084 1.393 1.00 19.64 48 GLY B C 1
ATOM 2333 O O . GLY B 1 48 ? 19.078 14.974 1.120 1.00 20.29 48 GLY B O 1
ATOM 2334 N N . TYR B 1 49 ? 19.292 17.175 0.667 1.00 19.39 49 TYR B N 1
ATOM 2335 C CA . TYR B 1 49 ? 18.620 17.078 -0.640 1.00 19.40 49 TYR B CA 1
ATOM 2336 C C . TYR B 1 49 ? 19.514 16.300 -1.616 1.00 18.30 49 TYR B C 1
ATOM 2337 O O . TYR B 1 49 ? 20.755 16.461 -1.616 1.00 19.12 49 TYR B O 1
ATOM 2346 N N . ARG B 1 50 ? 18.890 15.502 -2.475 1.00 17.40 50 ARG B N 1
ATOM 2347 C CA . ARG B 1 50 ? 19.650 14.830 -3.551 1.00 17.10 50 ARG B CA 1
ATOM 2348 C C . ARG B 1 50 ? 19.041 15.078 -4.934 1.00 16.48 50 ARG B C 1
ATOM 2349 O O . ARG B 1 50 ? 19.730 14.952 -5.960 1.00 17.11 50 ARG B O 1
ATOM 2357 N N . LEU B 1 51 ? 17.770 15.475 -4.953 1.00 14.98 51 LEU B N 1
ATOM 2358 C CA . LEU B 1 51 ? 17.101 15.854 -6.208 1.00 14.59 51 LEU B CA 1
ATOM 2359 C C . LEU B 1 51 ? 17.241 17.354 -6.446 1.00 14.64 51 LEU B C 1
ATOM 2360 O O . LEU B 1 51 ? 16.770 18.178 -5.626 1.00 14.98 51 LEU B O 1
ATOM 2365 N N . ILE B 1 52 ? 17.906 17.692 -7.562 1.00 14.45 52 ILE B N 1
ATOM 2366 C CA . ILE B 1 52 ? 18.207 19.076 -7.919 1.00 14.52 52 ILE B CA 1
ATOM 2367 C C . ILE B 1 52 ? 17.579 19.385 -9.288 1.00 16.00 52 ILE B C 1
ATOM 2368 O O . ILE B 1 52 ? 17.860 18.680 -10.255 1.00 17.10 52 ILE B O 1
ATOM 2373 N N . ASP B 1 53 ? 16.808 20.464 -9.370 1.00 16.20 53 ASP B N 1
ATOM 2374 C CA . ASP B 1 53 ? 16.090 20.823 -10.604 1.00 15.54 53 ASP B CA 1
ATOM 2375 C C . ASP B 1 53 ? 16.509 22.190 -11.151 1.00 16.29 53 ASP B C 1
ATOM 2376 O O . ASP B 1 53 ? 16.417 23.222 -10.448 1.00 15.50 53 ASP B O 1
ATOM 2381 N N . THR B 1 54 ? 16.971 22.197 -12.401 1.00 15.58 54 THR B N 1
ATOM 2382 C CA . THR B 1 54 ? 17.378 23.432 -13.096 1.00 17.17 54 THR B CA 1
ATOM 2383 C C . THR B 1 54 ? 16.831 23.381 -14.534 1.00 17.96 54 THR B C 1
ATOM 2384 O O . THR B 1 54 ? 16.005 22.501 -14.860 1.00 17.88 54 THR B O 1
ATOM 2388 N N . ALA B 1 55 ? 17.255 24.320 -15.380 1.00 18.23 55 ALA B N 1
ATOM 2389 C CA . ALA B 1 55 ? 16.782 24.371 -16.779 1.00 17.88 55 ALA B CA 1
ATOM 2390 C C . ALA B 1 55 ? 17.667 25.258 -17.623 1.00 19.17 55 ALA B C 1
ATOM 2391 O O . ALA B 1 55 ? 18.162 26.276 -17.124 1.00 18.90 55 ALA B O 1
ATOM 2393 N N . ALA B 1 56 ? 17.805 24.922 -18.910 1.00 18.83 56 ALA B N 1
ATOM 2394 C CA . ALA B 1 56 ? 18.687 25.703 -19.815 1.00 20.29 56 ALA B CA 1
ATOM 2395 C C . ALA B 1 56 ? 18.189 27.148 -19.902 1.00 20.69 56 ALA B C 1
ATOM 2396 O O . ALA B 1 56 ? 18.987 28.102 -19.975 1.00 21.33 56 ALA B O 1
ATOM 2398 N N . ALA B 1 57 ? 16.865 27.294 -19.881 1.00 21.21 57 ALA B N 1
ATOM 2399 C CA . ALA B 1 57 ? 16.207 28.600 -19.963 1.00 22.98 57 ALA B CA 1
ATOM 2400 C C . ALA B 1 57 ? 16.488 29.490 -18.754 1.00 23.74 57 ALA B C 1
ATOM 2401 O O . ALA B 1 57 ? 16.295 30.711 -18.841 1.00 25.07 57 ALA B O 1
ATOM 2403 N N . TYR B 1 58 ? 16.939 28.898 -17.638 1.00 23.84 58 TYR B N 1
ATOM 2404 C CA . TYR B 1 58 ? 17.216 29.678 -16.416 1.00 24.21 58 TYR B CA 1
ATOM 2405 C C . TYR B 1 58 ? 18.605 30.335 -16.499 1.00 24.33 58 TYR B C 1
ATOM 2406 O O . TYR B 1 58 ? 18.868 31.320 -15.802 1.00 24.78 58 TYR B O 1
ATOM 2415 N N . GLY B 1 59 ? 19.473 29.791 -17.351 1.00 23.81 59 GLY B N 1
ATOM 2416 C CA . GLY B 1 59 ? 20.818 30.308 -17.563 1.00 24.19 59 GLY B CA 1
ATOM 2417 C C . GLY B 1 59 ? 21.798 30.015 -16.439 1.00 24.83 59 GLY B C 1
ATOM 2418 O O . GLY B 1 59 ? 22.949 30.497 -16.489 1.00 25.81 59 GLY B O 1
ATOM 2419 N N . ASN B 1 60 ? 21.363 29.234 -15.436 1.00 23.44 60 ASN B N 1
ATOM 2420 C CA . ASN B 1 60 ? 22.207 28.942 -14.259 1.00 22.89 60 ASN B CA 1
ATOM 2421 C C . ASN B 1 60 ? 22.729 27.500 -14.114 1.00 21.68 60 ASN B C 1
ATOM 2422 O O . ASN B 1 60 ? 23.182 27.104 -13.034 1.00 20.70 60 ASN B O 1
ATOM 2427 N N . GLU B 1 61 ? 22.671 26.728 -15.194 1.00 20.22 61 GLU B N 1
ATOM 2428 C CA . GLU B 1 61 ? 23.139 25.334 -15.183 1.00 19.80 61 GLU B CA 1
ATOM 2429 C C . GLU B 1 61 ? 24.593 25.201 -14.731 1.00 19.97 61 GLU B C 1
ATOM 2430 O O . GLU B 1 61 ? 24.907 24.352 -13.888 1.00 19.23 61 GLU B O 1
ATOM 2436 N N . ALA B 1 62 ? 25.474 26.027 -15.304 1.00 19.79 62 ALA B N 1
ATOM 2437 C CA . ALA B 1 62 ? 26.888 25.958 -14.929 1.00 20.50 62 ALA B CA 1
ATOM 2438 C C . ALA B 1 62 ? 27.058 26.220 -13.429 1.00 20.25 62 ALA B C 1
ATOM 2439 O O . ALA B 1 62 ? 27.814 25.503 -12.751 1.00 20.88 62 ALA B O 1
ATOM 2441 N N . ALA B 1 63 ? 26.321 27.199 -12.897 1.00 20.27 63 ALA B N 1
ATOM 2442 C CA . ALA B 1 63 ? 26.377 27.538 -11.474 1.00 20.18 63 ALA B CA 1
ATOM 2443 C C . ALA B 1 63 ? 25.982 26.337 -10.599 1.00 19.81 63 ALA B C 1
ATOM 2444 O O . ALA B 1 63 ? 26.697 25.969 -9.662 1.00 20.41 63 ALA B O 1
ATOM 2446 N N . VAL B 1 64 ? 24.878 25.677 -10.968 1.00 18.63 64 VAL B N 1
ATOM 2447 C CA . VAL B 1 64 ? 24.436 24.435 -10.321 1.00 17.27 64 VAL B CA 1
ATOM 2448 C C . VAL B 1 64 ? 25.498 23.336 -10.403 1.00 17.16 64 VAL B C 1
ATOM 2449 O O . VAL B 1 64 ? 25.757 22.621 -9.420 1.00 17.22 64 VAL B O 1
ATOM 2453 N N . GLY B 1 65 ? 26.108 23.198 -11.583 1.00 16.31 65 GLY B N 1
ATOM 2454 C CA . GLY B 1 65 ? 27.206 22.234 -11.791 1.00 16.81 65 GLY B CA 1
ATOM 2455 C C . GLY B 1 65 ? 28.406 22.479 -10.879 1.00 17.20 65 GLY B C 1
ATOM 2456 O O . GLY B 1 65 ? 29.055 21.526 -10.388 1.00 16.39 65 GLY B O 1
ATOM 2457 N N . ARG B 1 66 ? 28.703 23.754 -10.637 1.00 17.82 66 ARG B N 1
ATOM 2458 C CA . ARG B 1 66 ? 29.832 24.074 -9.738 1.00 19.32 66 ARG B CA 1
ATOM 2459 C C . ARG B 1 66 ? 29.505 23.667 -8.285 1.00 19.11 66 ARG B C 1
ATOM 2460 O O . ARG B 1 66 ? 30.366 23.157 -7.568 1.00 19.77 66 ARG B O 1
ATOM 2468 N N . ALA B 1 67 ? 28.248 23.846 -7.867 1.00 19.07 67 ALA B N 1
ATOM 2469 C CA . ALA B 1 67 ? 27.811 23.443 -6.521 1.00 19.28 67 ALA B CA 1
ATOM 2470 C C . ALA B 1 67 ? 27.920 21.926 -6.360 1.00 19.32 67 ALA B C 1
ATOM 2471 O O . ALA B 1 67 ? 28.421 21.431 -5.343 1.00 19.46 67 ALA B O 1
ATOM 2473 N N . ILE B 1 68 ? 27.519 21.200 -7.410 1.00 18.81 68 ILE B N 1
ATOM 2474 C CA . ILE B 1 68 ? 27.607 19.756 -7.413 1.00 18.92 68 ILE B CA 1
ATOM 2475 C C . ILE B 1 68 ? 29.070 19.303 -7.331 1.00 19.44 68 ILE B C 1
ATOM 2476 O O . ILE B 1 68 ? 29.408 18.463 -6.508 1.00 19.83 68 ILE B O 1
ATOM 2481 N N . ALA B 1 69 ? 29.911 19.869 -8.199 1.00 19.41 69 ALA B N 1
ATOM 2482 C CA . ALA B 1 69 ? 31.336 19.526 -8.258 1.00 20.63 69 ALA B CA 1
ATOM 2483 C C . ALA B 1 69 ? 32.054 19.731 -6.918 1.00 20.77 69 ALA B C 1
ATOM 2484 O O . ALA B 1 69 ? 32.917 18.923 -6.540 1.00 21.68 69 ALA B O 1
ATOM 2486 N N . ALA B 1 70 ? 31.692 20.803 -6.218 1.00 20.24 70 ALA B N 1
ATOM 2487 C CA . ALA B 1 70 ? 32.369 21.195 -4.970 1.00 20.89 70 ALA B CA 1
ATOM 2488 C C . ALA B 1 70 ? 31.824 20.445 -3.746 1.00 20.67 70 ALA B C 1
ATOM 2489 O O . ALA B 1 70 ? 32.378 20.525 -2.637 1.00 21.79 70 ALA B O 1
ATOM 2491 N N . SER B 1 71 ? 30.735 19.703 -3.937 1.00 19.84 71 SER B N 1
ATOM 2492 C CA . SER B 1 71 ? 30.024 19.091 -2.822 1.00 20.35 71 SER B CA 1
ATOM 2493 C C . SER B 1 71 ? 30.738 17.895 -2.149 1.00 21.11 71 SER B C 1
ATOM 2494 O O . SER B 1 71 ? 30.472 17.591 -0.984 1.00 21.84 71 SER B O 1
ATOM 2497 N N . GLY B 1 72 ? 31.603 17.201 -2.885 1.00 21.66 72 GLY B N 1
ATOM 2498 C CA . GLY B 1 72 ? 32.231 15.987 -2.347 1.00 21.98 72 GLY B CA 1
ATOM 2499 C C . GLY B 1 72 ? 31.283 14.802 -2.232 1.00 22.34 72 GLY B C 1
ATOM 2500 O O . GLY B 1 72 ? 31.603 13.808 -1.575 1.00 23.59 72 GLY B O 1
ATOM 2501 N N . ILE B 1 73 ? 30.103 14.896 -2.855 1.00 20.91 73 ILE B N 1
ATOM 2502 C CA . ILE B 1 73 ? 29.154 13.782 -2.839 1.00 19.16 73 ILE B CA 1
ATOM 2503 C C . ILE B 1 73 ? 29.287 12.972 -4.147 1.00 19.02 73 ILE B C 1
ATOM 2504 O O . ILE B 1 73 ? 29.327 13.568 -5.231 1.00 18.76 73 ILE B O 1
ATOM 2509 N N . PRO B 1 74 ? 29.412 11.627 -4.049 1.00 20.04 74 PRO B N 1
ATOM 2510 C CA . PRO B 1 74 ? 29.475 10.804 -5.273 1.00 19.49 74 PRO B CA 1
ATOM 2511 C C . PRO B 1 74 ? 28.332 11.082 -6.235 1.00 20.02 74 PRO B C 1
ATOM 2512 O O . PRO B 1 74 ? 27.186 11.176 -5.810 1.00 20.32 74 PRO B O 1
ATOM 2516 N N . ARG B 1 75 ? 28.678 11.210 -7.513 1.00 20.58 75 ARG B N 1
ATOM 2517 C CA . ARG B 1 75 ? 27.695 11.504 -8.587 1.00 20.38 75 ARG B CA 1
ATOM 2518 C C . ARG B 1 75 ? 26.473 10.596 -8.543 1.00 20.91 75 ARG B C 1
ATOM 2519 O O . ARG B 1 75 ? 25.352 11.061 -8.784 1.00 20.27 75 ARG B O 1
ATOM 2527 N N . ASP B 1 76 ? 26.686 9.299 -8.2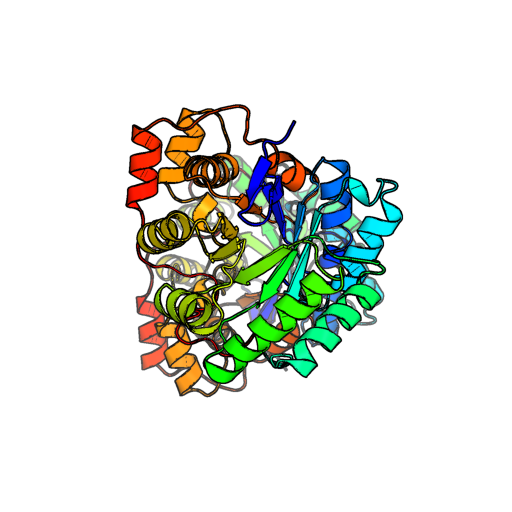87 1.00 21.76 76 ASP B N 1
ATOM 2528 C CA . ASP B 1 76 ? 25.607 8.279 -8.287 1.00 23.31 76 ASP B CA 1
ATOM 2529 C C . ASP B 1 76 ? 24.489 8.522 -7.280 1.00 22.34 76 ASP B C 1
ATOM 2530 O O . ASP B 1 76 ? 23.377 8.012 -7.450 1.00 23.51 76 ASP B O 1
ATOM 2535 N N . GLU B 1 77 ? 24.782 9.323 -6.253 1.00 20.65 77 GLU B N 1
ATOM 2536 C CA . GLU B 1 77 ? 23.854 9.628 -5.175 1.00 20.09 77 GLU B CA 1
ATOM 2537 C C . GLU B 1 77 ? 23.000 10.867 -5.441 1.00 18.77 77 GLU B C 1
ATOM 2538 O O . GLU B 1 77 ? 22.081 11.165 -4.670 1.00 18.58 77 GLU B O 1
ATOM 2544 N N . ILE B 1 78 ? 23.312 11.579 -6.524 1.00 17.17 78 ILE B N 1
ATOM 2545 C CA . ILE B 1 78 ? 22.656 12.862 -6.809 1.00 16.04 78 ILE B CA 1
ATOM 2546 C C . ILE B 1 78 ? 21.759 12.676 -8.027 1.00 15.88 78 ILE B C 1
ATOM 2547 O O . ILE B 1 78 ? 22.121 11.956 -8.963 1.00 15.90 78 ILE B O 1
ATOM 2552 N N . TYR B 1 79 ? 20.590 13.309 -7.995 1.00 15.66 79 TYR B N 1
ATOM 2553 C CA . TYR B 1 79 ? 19.611 13.196 -9.087 1.00 16.81 79 TYR B CA 1
ATOM 2554 C C . TYR B 1 79 ? 19.421 14.566 -9.719 1.00 15.69 79 TYR B C 1
ATOM 2555 O O . TYR B 1 79 ? 18.863 15.454 -9.091 1.00 16.34 79 TYR B O 1
ATOM 2564 N N . VAL B 1 80 ? 19.945 14.748 -10.931 1.00 14.32 80 VAL B N 1
ATOM 2565 C CA . VAL B 1 80 ? 19.958 16.038 -11.588 1.00 14.33 80 VAL B CA 1
ATOM 2566 C C . VAL B 1 80 ? 18.879 16.097 -12.682 1.00 14.09 80 VAL B C 1
ATOM 2567 O O . VAL B 1 80 ? 18.825 15.217 -13.551 1.00 14.66 80 VAL B O 1
ATOM 2571 N N . THR B 1 81 ? 18.046 17.133 -12.622 1.00 13.54 81 THR B N 1
ATOM 2572 C CA . THR B 1 81 ? 17.016 17.366 -13.643 1.00 13.83 81 THR B CA 1
ATOM 2573 C C . THR B 1 81 ? 17.360 18.652 -14.388 1.00 14.38 81 THR B C 1
ATOM 2574 O O . THR B 1 81 ? 17.678 19.684 -13.768 1.00 15.06 81 THR B O 1
ATOM 2578 N N . THR B 1 82 ? 17.303 18.606 -15.717 1.00 13.21 82 THR B N 1
ATOM 2579 C CA . THR B 1 82 ? 17.299 19.864 -16.467 1.00 13.77 82 THR B CA 1
ATOM 2580 C C . THR B 1 82 ? 16.274 19.797 -17.606 1.00 13.60 82 THR B C 1
ATOM 2581 O O . THR B 1 82 ? 15.544 18.812 -17.715 1.00 13.09 82 THR B O 1
ATOM 2585 N N . LYS B 1 83 ? 16.165 20.870 -18.393 1.00 13.44 83 LYS B N 1
ATOM 2586 C CA . LYS B 1 83 ? 15.023 21.015 -19.289 1.00 13.25 83 LYS B CA 1
ATOM 2587 C C . LYS B 1 83 ? 15.435 21.610 -20.641 1.00 14.41 83 LYS B C 1
ATOM 2588 O O . LYS B 1 83 ? 16.372 22.435 -20.713 1.00 14.19 83 LYS B O 1
ATOM 2594 N N . LEU B 1 84 ? 14.692 21.209 -21.680 1.00 14.55 84 LEU B N 1
ATOM 2595 C CA . LEU B 1 84 ? 14.882 21.687 -23.049 1.00 15.50 84 LEU B CA 1
ATOM 2596 C C . LEU B 1 84 ? 14.128 23.013 -23.257 1.00 15.79 84 LEU B C 1
ATOM 2597 O O . LEU B 1 84 ? 12.888 23.065 -23.202 1.00 16.18 84 LEU B O 1
ATOM 2602 N N . ALA B 1 85 ? 14.891 24.088 -23.500 1.00 17.22 85 ALA B N 1
ATOM 2603 C CA . ALA B 1 85 ? 14.307 25.406 -23.704 1.00 17.85 85 ALA B CA 1
ATOM 2604 C C . ALA B 1 85 ? 13.443 25.423 -24.988 1.00 18.66 85 ALA B C 1
ATOM 2605 O O . ALA B 1 85 ? 13.773 24.764 -25.974 1.00 19.42 85 ALA B O 1
ATOM 2607 N N . THR B 1 86 ? 12.332 26.143 -24.953 1.00 19.17 86 THR B N 1
ATOM 2608 C CA . THR B 1 86 ? 11.403 26.146 -26.103 1.00 19.75 86 THR B CA 1
ATOM 2609 C C . THR B 1 86 ? 12.085 26.545 -27.444 1.00 19.92 86 THR B C 1
ATOM 2610 O O . THR B 1 86 ? 11.863 25.892 -28.472 1.00 20.58 86 THR B O 1
ATOM 2614 N N . PRO B 1 87 ? 12.931 27.591 -27.438 1.00 20.31 87 PRO B N 1
ATOM 2615 C CA . PRO B 1 87 ? 13.639 27.905 -28.704 1.00 20.70 87 PRO B CA 1
ATOM 2616 C C . PRO B 1 87 ? 14.488 26.783 -29.305 1.00 21.53 87 PRO B C 1
ATOM 2617 O O . PRO B 1 87 ? 14.787 26.830 -30.510 1.00 22.27 87 PRO B O 1
ATOM 2621 N N . ASP B 1 88 ? 14.833 25.777 -28.489 1.00 19.99 88 ASP B N 1
ATOM 2622 C CA . ASP B 1 88 ? 15.695 24.691 -28.885 1.00 20.60 88 ASP B CA 1
ATOM 2623 C C . ASP B 1 88 ? 14.908 23.446 -29.307 1.00 19.61 88 ASP B C 1
ATOM 2624 O O . ASP B 1 88 ? 15.501 22.421 -29.635 1.00 19.52 88 ASP B O 1
ATOM 2629 N N . GLN B 1 89 ? 13.578 23.559 -29.337 1.00 19.38 89 GLN B N 1
ATOM 2630 C CA . GLN B 1 89 ? 12.733 22.441 -29.741 1.00 19.44 89 GLN B CA 1
ATOM 2631 C C . GLN B 1 89 ? 12.988 21.958 -31.175 1.00 20.46 89 GLN B C 1
ATOM 2632 O O . GLN B 1 89 ? 13.330 22.741 -32.084 1.00 21.06 89 GLN B O 1
ATOM 2638 N N . GLY B 1 90 ? 12.839 20.656 -31.357 1.00 20.80 90 GLY B N 1
ATOM 2639 C CA . GLY B 1 90 ? 13.181 19.996 -32.613 1.00 21.19 90 GLY B CA 1
ATOM 2640 C C . GLY B 1 90 ? 13.769 18.616 -32.375 1.00 22.16 90 GLY B C 1
ATOM 2641 O O . GLY B 1 90 ? 14.283 18.325 -31.296 1.00 21.23 90 GLY B O 1
ATOM 2642 N N . PHE B 1 91 ? 13.676 17.744 -33.371 1.00 22.52 91 PHE B N 1
ATOM 2643 C CA . PHE B 1 91 ? 14.264 16.414 -33.270 1.00 23.46 91 PHE B CA 1
ATOM 2644 C C . PHE B 1 91 ? 15.786 16.472 -33.143 1.00 24.10 91 PHE B C 1
ATOM 2645 O O . PHE B 1 91 ? 16.376 15.935 -32.188 1.00 24.81 91 PHE B O 1
ATOM 2653 N N . THR B 1 92 ? 16.437 17.102 -34.119 1.00 25.12 92 THR B N 1
ATOM 2654 C CA . THR B 1 92 ? 17.893 17.177 -34.108 1.00 25.68 92 THR B CA 1
ATOM 2655 C C . THR B 1 92 ? 18.409 18.205 -33.079 1.00 24.69 92 THR B C 1
ATOM 2656 O O . THR B 1 92 ? 19.367 17.938 -32.355 1.00 25.16 92 THR B O 1
ATOM 2660 N N . SER B 1 93 ? 17.746 19.353 -33.000 1.00 23.99 93 SER B N 1
ATOM 2661 C CA . SER B 1 93 ? 18.137 20.426 -32.088 1.00 23.40 93 SER B CA 1
ATOM 2662 C C . SER B 1 93 ? 18.015 20.066 -30.605 1.00 22.77 93 SER B C 1
ATOM 2663 O O . SER B 1 93 ? 18.860 20.475 -29.792 1.00 22.64 93 SER B O 1
ATOM 2666 N N . SER B 1 94 ? 17.006 19.267 -30.256 1.00 21.89 94 SER B N 1
ATOM 2667 C CA . SER B 1 94 ? 16.874 18.805 -28.860 1.00 21.09 94 SER B CA 1
ATOM 2668 C C . SER B 1 94 ? 18.057 17.929 -28.406 1.00 21.11 94 SER B C 1
ATOM 2669 O O . SER B 1 94 ? 18.465 17.980 -27.242 1.00 20.76 94 SER B O 1
ATOM 2672 N N . GLN B 1 95 ? 18.589 17.107 -29.308 1.00 20.84 95 GLN B N 1
ATOM 2673 C CA . GLN B 1 95 ? 19.685 16.202 -28.956 1.00 21.67 95 GLN B CA 1
ATOM 2674 C C . GLN B 1 95 ? 20.970 16.986 -28.738 1.00 22.18 95 GLN B C 1
ATOM 2675 O O . GLN B 1 95 ? 21.741 16.693 -27.826 1.00 23.07 95 GLN B O 1
ATOM 2681 N N . ALA B 1 96 ? 21.173 18.005 -29.566 1.00 22.21 96 ALA B N 1
ATOM 2682 C CA . ALA B 1 96 ? 22.301 18.922 -29.375 1.00 21.99 96 ALA B CA 1
ATOM 2683 C C . ALA B 1 96 ? 22.171 19.700 -28.042 1.00 21.62 96 ALA B C 1
ATOM 2684 O O . ALA B 1 96 ? 23.148 19.846 -27.301 1.00 21.29 96 ALA B O 1
ATOM 2686 N N . ALA B 1 97 ? 20.961 20.181 -27.758 1.00 21.22 97 ALA B N 1
ATOM 2687 C CA . ALA B 1 97 ? 20.667 20.990 -26.569 1.00 20.65 97 ALA B CA 1
ATOM 2688 C C . ALA B 1 97 ? 20.881 20.210 -25.271 1.00 19.73 97 ALA B C 1
ATOM 2689 O O . ALA B 1 97 ? 21.377 20.774 -24.297 1.00 20.12 97 ALA B O 1
ATOM 2691 N N . ALA B 1 98 ? 20.483 18.927 -25.247 1.00 20.08 98 ALA B N 1
ATOM 2692 C CA . ALA B 1 98 ? 20.769 18.049 -24.094 1.00 19.21 98 ALA B CA 1
ATOM 2693 C C . ALA B 1 98 ? 22.275 17.942 -23.843 1.00 19.88 98 ALA B C 1
ATOM 2694 O O . ALA B 1 98 ? 22.722 18.040 -22.697 1.00 19.24 98 ALA B O 1
ATOM 2696 N N . ARG B 1 99 ? 23.045 17.758 -24.927 1.00 20.15 99 ARG B N 1
ATOM 2697 C CA . ARG B 1 99 ? 24.504 17.673 -24.846 1.00 21.42 99 ARG B CA 1
ATOM 2698 C C . ARG B 1 99 ? 25.124 19.002 -24.409 1.00 20.86 99 ARG B C 1
ATOM 2699 O O . ARG B 1 99 ? 26.067 18.999 -23.617 1.00 20.57 99 ARG B O 1
ATOM 2707 N N . ALA B 1 100 ? 24.585 20.121 -24.884 1.00 20.52 100 ALA B N 1
ATOM 2708 C CA . ALA B 1 100 ? 25.077 21.445 -24.455 1.00 20.83 100 ALA B CA 1
ATOM 2709 C C . ALA B 1 100 ? 24.818 21.634 -22.963 1.00 20.53 100 ALA B C 1
ATOM 2710 O O . ALA B 1 100 ? 25.689 22.130 -22.240 1.00 19.85 100 ALA B O 1
ATOM 2712 N N . SER B 1 101 ? 23.633 21.217 -22.496 1.00 19.37 101 SER B N 1
ATOM 2713 C CA . SER B 1 101 ? 23.343 21.236 -21.057 1.00 18.76 101 SER B CA 1
ATOM 2714 C C . SER B 1 101 ? 24.336 20.440 -20.231 1.00 18.54 101 SER B C 1
ATOM 2715 O O . SER B 1 101 ? 24.698 20.874 -19.139 1.00 18.54 101 SER B O 1
ATOM 2718 N N . LEU B 1 102 ? 24.758 19.278 -20.721 1.00 19.32 102 LEU B N 1
ATOM 2719 C CA . LEU B 1 102 ? 25.694 18.442 -19.979 1.00 20.52 102 LEU B CA 1
ATOM 2720 C C . LEU B 1 102 ? 27.011 19.200 -19.856 1.00 21.19 102 LEU B C 1
ATOM 2721 O O . LEU B 1 102 ? 27.625 19.208 -18.799 1.00 21.42 102 LEU B O 1
ATOM 2726 N N . GLU B 1 103 ? 27.431 19.830 -20.951 1.00 21.54 103 GLU B N 1
ATOM 2727 C CA . GLU B 1 103 ? 28.701 20.566 -20.972 1.00 21.99 103 GLU B CA 1
ATOM 2728 C C . GLU B 1 103 ? 28.651 21.692 -19.949 1.00 21.64 103 GLU B C 1
ATOM 2729 O O . GLU B 1 103 ? 29.561 21.852 -19.140 1.00 22.15 103 GLU B O 1
ATOM 2735 N N . ARG B 1 104 ? 27.559 22.451 -19.934 1.00 20.21 104 ARG B N 1
ATOM 2736 C CA . ARG B 1 104 ? 27.423 23.517 -18.954 1.00 20.67 104 ARG B CA 1
ATOM 2737 C C . ARG B 1 104 ? 27.425 22.988 -17.524 1.00 19.76 104 ARG B C 1
ATOM 2738 O O . ARG B 1 104 ? 28.070 23.569 -16.630 1.00 20.71 104 ARG B O 1
ATOM 2746 N N . LEU B 1 105 ? 26.713 21.878 -17.301 1.00 18.88 105 LEU B N 1
ATOM 2747 C CA . LEU B 1 105 ? 26.645 21.291 -15.959 1.00 18.07 105 LEU B CA 1
ATOM 2748 C C . LEU B 1 105 ? 27.949 20.632 -15.505 1.00 18.50 105 LEU B C 1
ATOM 2749 O O . LEU B 1 105 ? 28.126 20.352 -14.299 1.00 18.90 105 LEU B O 1
ATOM 2754 N N . GLY B 1 106 ? 28.836 20.360 -16.470 1.00 19.48 106 GLY B N 1
ATOM 2755 C CA . GLY B 1 106 ? 30.037 19.548 -16.208 1.00 19.76 106 GLY B CA 1
ATOM 2756 C C . GLY B 1 106 ? 29.728 18.101 -15.857 1.00 20.15 106 GLY B C 1
ATOM 2757 O O . GLY B 1 106 ? 30.453 17.490 -15.067 1.00 20.54 106 GLY B O 1
ATOM 2758 N N . LEU B 1 107 ? 28.655 17.548 -16.442 1.00 19.33 107 LEU B N 1
ATOM 2759 C CA . LEU B 1 107 ? 28.258 16.172 -16.155 1.00 19.97 107 LEU B CA 1
ATOM 2760 C C . LEU B 1 107 ? 28.307 15.282 -17.399 1.00 20.26 107 LEU B C 1
ATOM 2761 O O . LEU B 1 107 ? 28.260 15.787 -18.522 1.00 21.14 107 LEU B O 1
ATOM 2766 N N . ASP B 1 108 ? 28.394 13.966 -17.190 1.00 21.23 108 ASP B N 1
ATOM 2767 C CA . ASP B 1 108 ? 28.340 12.978 -18.287 1.00 21.86 108 ASP B CA 1
ATOM 2768 C C . ASP B 1 108 ? 26.912 12.513 -18.626 1.00 21.08 108 ASP B C 1
ATOM 2769 O O . ASP B 1 108 ? 26.668 11.930 -19.708 1.00 20.64 108 ASP B O 1
ATOM 2774 N N . TYR B 1 109 ? 25.993 12.742 -17.684 1.00 18.36 109 TYR B N 1
ATOM 2775 C CA . TYR B 1 109 ? 24.566 12.420 -17.879 1.00 17.00 109 TYR B CA 1
ATOM 2776 C C . TYR B 1 109 ? 23.739 13.238 -16.919 1.00 16.24 109 TYR B C 1
ATOM 2777 O O . TYR B 1 109 ? 24.262 13.737 -15.925 1.00 16.04 109 TYR B O 1
ATOM 2786 N N . VAL B 1 110 ? 22.452 13.381 -17.234 1.00 15.65 110 VAL B N 1
ATOM 2787 C CA . VAL B 1 110 ? 21.471 13.852 -16.268 1.00 15.07 110 VAL B CA 1
ATOM 2788 C C . VAL B 1 110 ? 20.484 12.738 -15.932 1.00 14.19 110 VAL B C 1
ATOM 2789 O O . VAL B 1 110 ? 20.284 11.797 -16.716 1.00 14.31 110 VAL B O 1
ATOM 2793 N N . ASP B 1 111 ? 19.882 12.837 -14.759 1.00 13.97 111 ASP B N 1
ATOM 2794 C CA . ASP B 1 111 ? 18.923 11.823 -14.327 1.00 13.13 111 ASP B CA 1
ATOM 2795 C C . ASP B 1 111 ? 17.537 11.965 -14.929 1.00 13.17 111 ASP B C 1
ATOM 2796 O O . ASP B 1 111 ? 16.835 10.961 -15.126 1.00 14.33 111 ASP B O 1
ATOM 2801 N N . LEU B 1 112 ? 17.146 13.208 -15.203 1.00 13.87 112 LEU B N 1
ATOM 2802 C CA . LEU B 1 112 ? 15.826 13.479 -15.767 1.00 13.72 112 LEU B CA 1
ATOM 2803 C C . LEU B 1 112 ? 15.955 14.649 -16.723 1.00 14.10 112 LEU B C 1
ATOM 2804 O O . LEU B 1 112 ? 16.527 15.685 -16.356 1.00 14.25 112 LEU B O 1
ATOM 2809 N N . TYR B 1 113 ? 15.415 14.506 -17.942 1.00 14.00 113 TYR B N 1
ATOM 2810 C CA . TYR B 1 113 ? 15.476 15.614 -18.922 1.00 13.31 113 TYR B CA 1
ATOM 2811 C C . TYR B 1 113 ? 14.055 15.861 -19.423 1.00 13.89 113 TYR B C 1
ATOM 2812 O O . TYR B 1 113 ? 13.387 14.913 -19.863 1.00 13.86 113 TYR B O 1
ATOM 2821 N N . LEU B 1 114 ? 13.579 17.102 -19.320 1.00 11.82 114 LEU B N 1
ATOM 2822 C CA . LEU B 1 114 ? 12.168 17.426 -19.576 1.00 13.38 114 LEU B CA 1
ATOM 2823 C C . LEU B 1 114 ? 11.991 18.427 -20.716 1.00 14.38 114 LEU B C 1
ATOM 2824 O O . LEU B 1 114 ? 12.771 19.408 -20.827 1.00 14.14 114 LEU B O 1
ATOM 2829 N N . ILE B 1 115 ? 10.946 18.221 -21.538 1.00 14.39 115 ILE B N 1
ATOM 2830 C CA . ILE B 1 115 ? 10.482 19.315 -22.407 1.00 15.25 115 ILE B CA 1
ATOM 2831 C C . ILE B 1 115 ? 9.914 20.411 -21.503 1.00 15.65 115 ILE B C 1
ATOM 2832 O O . ILE B 1 115 ? 8.997 20.155 -20.716 1.00 16.12 115 ILE B O 1
ATOM 2837 N N . HIS B 1 116 ? 10.456 21.633 -21.588 1.00 15.79 116 HIS B N 1
ATOM 2838 C CA . HIS B 1 116 ? 10.093 22.690 -20.625 1.00 16.42 116 HIS B CA 1
ATOM 2839 C C . HIS B 1 116 ? 8.635 23.175 -20.756 1.00 16.12 116 HIS B C 1
ATOM 2840 O O . HIS B 1 116 ? 7.946 23.398 -19.764 1.00 16.00 116 HIS B O 1
ATOM 2847 N N . TRP B 1 117 ? 8.177 23.350 -22.002 1.00 17.35 117 TRP B N 1
ATOM 2848 C CA . TRP B 1 117 ? 6.798 23.794 -22.291 1.00 18.18 117 TRP B CA 1
ATOM 2849 C C . TRP B 1 117 ? 6.334 23.152 -23.585 1.00 18.16 117 TRP B C 1
ATOM 2850 O O . TRP B 1 117 ? 7.157 22.942 -24.479 1.00 17.56 117 TRP B O 1
ATOM 2861 N N . PRO B 1 118 ? 5.019 22.844 -23.698 1.00 18.68 118 PRO B N 1
ATOM 2862 C CA . PRO B 1 118 ? 4.533 22.373 -25.006 1.00 20.19 118 PRO B CA 1
ATOM 2863 C C . PRO B 1 118 ? 4.854 23.400 -26.086 1.00 22.91 118 PRO B C 1
ATOM 2864 O O . PRO B 1 118 ? 5.231 23.026 -27.205 1.00 22.87 118 PRO B O 1
ATOM 2868 N N . GLY B 1 119 ? 4.723 24.679 -25.731 1.00 25.40 119 GLY B N 1
ATOM 2869 C CA . GLY B 1 119 ? 4.917 25.779 -26.670 1.00 29.00 119 GLY B CA 1
ATOM 2870 C C . GLY B 1 119 ? 3.776 25.780 -27.683 1.00 30.60 119 GLY B C 1
ATOM 2871 O O . GLY B 1 119 ? 2.882 24.923 -27.654 1.00 32.49 119 GLY B O 1
ATOM 2872 N N . GLY B 1 120 ? 3.797 26.716 -28.611 1.00 32.70 120 GLY B N 1
ATOM 2873 C CA . GLY B 1 120 ? 2.658 26.803 -29.515 1.00 33.24 120 GLY B CA 1
ATOM 2874 C C . GLY B 1 120 ? 2.723 25.960 -30.779 1.00 33.84 120 GLY B C 1
ATOM 2875 O O . GLY B 1 120 ? 2.269 26.419 -31.819 1.00 34.11 120 GLY B O 1
ATOM 2876 N N . ASP B 1 121 ? 3.275 24.742 -30.720 1.00 33.68 121 ASP B N 1
ATOM 2877 C CA . ASP B 1 121 ? 3.519 23.978 -31.958 1.00 33.58 121 ASP B CA 1
ATOM 2878 C C . ASP B 1 121 ? 3.612 22.474 -31.752 1.00 33.44 121 ASP B C 1
ATOM 2879 O O . ASP B 1 121 ? 4.662 21.953 -31.347 1.00 32.94 121 ASP B O 1
ATOM 2884 N N . THR B 1 122 ? 2.515 21.787 -32.065 1.00 32.91 122 THR B N 1
ATOM 2885 C CA . THR B 1 122 ? 2.370 20.344 -31.848 1.00 32.60 122 THR B CA 1
ATOM 2886 C C . THR B 1 122 ? 3.399 19.490 -32.602 1.00 31.80 122 THR B C 1
ATOM 2887 O O . THR B 1 122 ? 3.988 18.569 -32.032 1.00 31.41 122 THR B O 1
ATOM 2891 N N . SER B 1 123 ? 3.651 19.811 -33.873 1.00 30.27 123 SER B N 1
ATOM 2892 C CA . SER B 1 123 ? 4.729 19.157 -34.623 1.00 29.51 123 SER B CA 1
ATOM 2893 C C . SER B 1 123 ? 6.079 19.256 -33.915 1.00 27.85 123 SER B C 1
ATOM 2894 O O . SER B 1 123 ? 6.816 18.274 -33.842 1.00 27.62 123 SER B O 1
ATOM 2897 N N . LYS B 1 124 ? 6.404 20.438 -33.403 1.00 25.91 124 LYS B N 1
ATOM 2898 C CA . LYS B 1 124 ? 7.729 20.644 -32.833 1.00 25.14 124 LYS B CA 1
ATOM 2899 C C . LYS B 1 124 ? 7.907 19.874 -31.540 1.00 23.60 124 LYS B C 1
ATOM 2900 O O . LYS B 1 124 ? 8.980 19.308 -31.309 1.00 22.99 124 LYS B O 1
ATOM 2906 N N . TYR B 1 125 ? 6.880 19.868 -30.686 1.00 22.88 125 TYR B N 1
ATOM 2907 C CA . TYR B 1 125 ? 7.046 19.155 -29.405 1.00 21.79 125 TYR B CA 1
ATOM 2908 C C . TYR B 1 125 ? 7.008 17.637 -29.620 1.00 21.37 125 TYR B C 1
ATOM 2909 O O . TYR B 1 125 ? 7.707 16.899 -28.934 1.00 20.86 125 TYR B O 1
ATOM 2918 N N . VAL B 1 126 ? 6.264 17.175 -30.630 1.00 20.96 126 VAL B N 1
ATOM 2919 C CA . VAL B 1 126 ? 6.347 15.744 -30.992 1.00 20.29 126 VAL B CA 1
ATOM 2920 C C . VAL B 1 126 ? 7.747 15.368 -31.485 1.00 19.68 126 VAL B C 1
ATOM 2921 O O . VAL B 1 126 ? 8.305 14.348 -31.092 1.00 19.80 126 VAL B O 1
ATOM 2925 N N . ASP B 1 127 ? 8.321 16.211 -32.346 1.00 19.61 127 ASP B N 1
ATOM 2926 C CA . ASP B 1 127 ? 9.677 15.958 -32.816 1.00 18.66 127 ASP B CA 1
ATOM 2927 C C . ASP B 1 127 ? 10.688 16.021 -31.664 1.00 18.46 127 ASP B C 1
ATOM 2928 O O . ASP B 1 127 ? 11.614 15.207 -31.595 1.00 18.74 127 ASP B O 1
ATOM 2933 N N . SER B 1 128 ? 10.479 16.980 -30.763 1.00 18.31 128 SER B N 1
ATOM 2934 C CA . SER B 1 128 ? 11.321 17.110 -29.557 1.00 18.31 128 SER B CA 1
ATOM 2935 C C . SER B 1 128 ? 11.278 15.810 -28.749 1.00 17.49 128 SER B C 1
ATOM 2936 O O . SER B 1 128 ? 12.320 15.322 -28.322 1.00 16.87 128 SER B O 1
ATOM 2939 N N . TRP B 1 129 ? 10.079 15.248 -28.592 1.00 17.76 129 TRP B N 1
ATOM 2940 C CA . TRP B 1 129 ? 9.902 13.986 -27.861 1.00 18.34 129 TRP B CA 1
ATOM 2941 C C . TRP B 1 129 ? 10.681 12.847 -28.521 1.00 18.41 129 TRP B C 1
ATOM 2942 O O . TRP B 1 129 ? 11.322 12.039 -27.841 1.00 18.36 129 TRP B O 1
ATOM 2953 N N . GLY B 1 130 ? 10.643 12.781 -29.850 1.00 18.40 130 GLY B N 1
ATOM 2954 C CA . GLY B 1 130 ? 11.455 11.790 -30.573 1.00 18.83 130 GLY B CA 1
ATOM 2955 C C . GLY B 1 130 ? 12.947 11.959 -30.325 1.00 19.78 130 GLY B C 1
ATOM 2956 O O . GLY B 1 130 ? 13.672 10.964 -30.153 1.00 20.32 130 GLY B O 1
ATOM 2957 N N . GLY B 1 131 ? 13.404 13.216 -30.321 1.00 19.11 131 GLY B N 1
ATOM 2958 C CA . GLY B 1 131 ? 14.783 13.575 -29.989 1.00 19.79 131 GLY B CA 1
ATOM 2959 C C . GLY B 1 131 ? 15.130 13.128 -28.569 1.00 18.75 131 GLY B C 1
ATOM 2960 O O . GLY B 1 131 ? 16.172 12.507 -28.334 1.00 19.40 131 GLY B O 1
ATOM 2961 N N . LEU B 1 132 ? 14.250 13.447 -27.614 1.00 19.03 132 LEU B N 1
ATOM 2962 C CA . LEU B 1 132 ? 14.451 12.998 -26.229 1.00 18.26 132 LEU B CA 1
ATOM 2963 C C . LEU B 1 132 ? 14.547 11.473 -26.085 1.00 19.13 132 LEU B C 1
ATOM 2964 O O . LEU B 1 132 ? 15.307 10.973 -25.259 1.00 18.48 132 LEU B O 1
ATOM 2969 N N . MET B 1 133 ? 13.793 10.738 -26.900 1.00 19.20 133 MET B N 1
ATOM 2970 C CA . MET B 1 133 ? 13.899 9.275 -26.903 1.00 21.14 133 MET B CA 1
ATOM 2971 C C . MET B 1 133 ? 15.311 8.819 -27.292 1.00 21.07 133 MET B C 1
ATOM 2972 O O . MET B 1 133 ? 15.833 7.855 -26.719 1.00 21.33 133 MET B O 1
ATOM 2977 N N . LYS B 1 134 ? 15.911 9.496 -28.269 1.00 21.60 134 LYS B N 1
ATOM 2978 C CA . LYS B 1 134 ? 17.310 9.219 -28.638 1.00 22.63 134 LYS B CA 1
ATOM 2979 C C . LYS B 1 134 ? 18.308 9.636 -27.557 1.00 22.10 134 LYS B C 1
ATOM 2980 O O . LYS B 1 134 ? 19.302 8.946 -27.316 1.00 21.91 134 LYS B O 1
ATOM 2986 N N . VAL B 1 135 ? 18.028 10.755 -26.902 1.00 20.49 135 VAL B N 1
ATOM 2987 C CA . VAL B 1 135 ? 18.814 11.209 -25.752 1.00 20.81 135 VAL B CA 1
ATOM 2988 C C . VAL B 1 135 ? 18.856 10.133 -24.660 1.00 20.11 135 VAL B C 1
ATOM 2989 O O . VAL B 1 135 ? 19.933 9.842 -24.101 1.00 21.25 135 VAL B O 1
ATOM 2993 N N . LYS B 1 136 ? 17.705 9.529 -24.359 1.00 20.69 136 LYS B N 1
ATOM 2994 C CA . LYS B 1 136 ? 17.649 8.441 -23.378 1.00 21.13 136 LYS B CA 1
ATOM 2995 C C . LYS B 1 136 ? 18.392 7.187 -23.908 1.0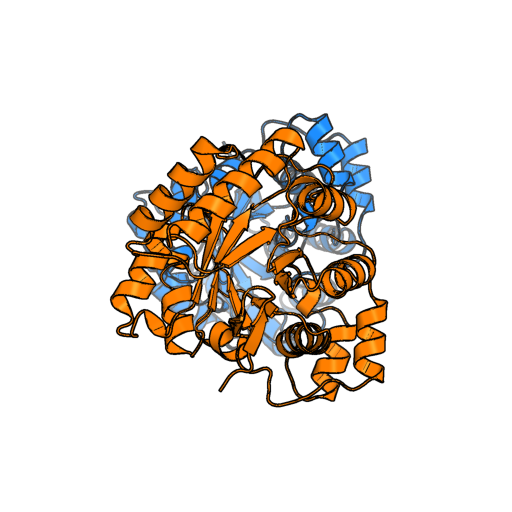0 22.18 136 LYS B C 1
ATOM 2996 O O . LYS B 1 136 ? 19.186 6.575 -23.186 1.00 21.23 136 LYS B O 1
ATOM 3002 N N . GLU B 1 137 ? 18.141 6.833 -25.170 1.00 22.79 137 GLU B N 1
ATOM 3003 C CA . GLU B 1 137 ? 18.758 5.629 -25.759 1.00 24.70 137 GLU B CA 1
ATOM 3004 C C . GLU B 1 137 ? 20.278 5.745 -25.703 1.00 24.61 137 GLU B C 1
ATOM 3005 O O . GLU B 1 137 ? 20.975 4.767 -25.393 1.00 25.34 137 GLU B O 1
ATOM 3011 N N . ASP B 1 138 ? 20.770 6.954 -25.974 1.00 23.91 138 ASP B N 1
ATOM 3012 C CA . ASP B 1 138 ? 22.191 7.283 -25.940 1.00 25.04 138 ASP B CA 1
ATOM 3013 C C . ASP B 1 138 ? 22.807 7.370 -24.532 1.00 24.77 138 ASP B C 1
ATOM 3014 O O . ASP B 1 138 ? 24.019 7.545 -24.417 1.00 24.96 138 ASP B O 1
ATOM 3019 N N . GLY B 1 139 ? 21.989 7.284 -23.479 1.00 23.75 139 GLY B N 1
ATOM 3020 C CA . GLY B 1 139 ? 22.492 7.380 -22.094 1.00 23.07 139 GLY B CA 1
ATOM 3021 C C . GLY B 1 139 ? 22.814 8.796 -21.589 1.00 22.20 139 GLY B C 1
ATOM 3022 O O . GLY B 1 139 ? 23.376 8.964 -20.492 1.00 23.09 139 GLY B O 1
ATOM 3023 N N . ILE B 1 140 ? 22.441 9.810 -22.366 1.00 20.86 140 ILE B N 1
ATOM 3024 C CA . ILE B 1 140 ? 22.614 11.212 -21.986 1.00 20.16 140 ILE B CA 1
ATOM 3025 C C . ILE B 1 140 ? 21.674 11.590 -20.827 1.00 19.00 140 ILE B C 1
ATOM 3026 O O . ILE B 1 140 ? 22.054 12.379 -19.939 1.00 18.07 140 ILE B O 1
ATOM 3031 N N . ALA B 1 141 ? 20.444 11.067 -20.875 1.00 17.65 141 ALA B N 1
ATOM 3032 C CA . ALA B 1 141 ? 19.457 11.218 -19.784 1.00 17.55 141 ALA B CA 1
ATOM 3033 C C . ALA B 1 141 ? 18.900 9.860 -19.350 1.00 17.62 141 ALA B C 1
ATOM 3034 O O . ALA B 1 141 ? 18.537 9.036 -20.195 1.00 17.60 141 ALA B O 1
ATOM 3036 N N . ARG B 1 142 ? 18.854 9.608 -18.042 1.00 16.39 142 ARG B N 1
ATOM 3037 C CA . ARG B 1 142 ? 18.364 8.317 -17.536 1.00 17.06 142 ARG B CA 1
ATOM 3038 C C . ARG B 1 142 ? 16.867 8.167 -17.798 1.00 16.62 142 ARG B C 1
ATOM 3039 O O . ARG B 1 142 ? 16.384 7.106 -18.235 1.00 17.38 142 ARG B O 1
ATOM 3047 N N . SER B 1 143 ? 16.146 9.251 -17.531 1.00 15.01 143 SER B N 1
ATOM 3048 C CA . SER B 1 143 ? 14.694 9.314 -17.754 1.00 15.17 143 SER B CA 1
ATOM 3049 C C . SER B 1 143 ? 14.329 10.577 -18.511 1.00 14.91 143 SER B C 1
ATOM 3050 O O . SER B 1 143 ? 15.023 11.599 -18.422 1.00 14.22 143 SER B O 1
ATOM 3053 N N . ILE B 1 144 ? 13.221 10.500 -19.248 1.00 13.91 144 ILE B N 1
ATOM 3054 C CA . ILE B 1 144 ? 12.712 11.668 -20.004 1.00 13.60 144 ILE B CA 1
ATOM 3055 C C . ILE B 1 144 ? 11.263 11.937 -19.656 1.00 13.49 144 ILE B C 1
ATOM 3056 O O . ILE B 1 144 ? 10.498 11.024 -19.356 1.00 14.33 144 ILE B O 1
ATOM 3061 N N . GLY B 1 145 ? 10.896 13.212 -19.677 1.00 12.54 145 GLY B N 1
ATOM 3062 C CA . GLY B 1 145 ? 9.550 13.612 -19.312 1.00 13.16 145 GLY B CA 1
ATOM 3063 C C . GLY B 1 145 ? 9.205 14.976 -19.845 1.00 13.39 145 GLY B C 1
ATOM 3064 O O . GLY B 1 145 ? 9.914 15.531 -20.717 1.00 13.00 145 GLY B O 1
ATOM 3065 N N . VAL B 1 146 ? 8.130 15.536 -19.307 1.00 13.45 146 VAL B N 1
ATOM 3066 C CA . VAL B 1 146 ? 7.612 16.802 -19.819 1.00 14.16 146 VAL B CA 1
ATOM 3067 C C . VAL B 1 146 ? 7.246 17.728 -18.669 1.00 14.51 146 VAL B C 1
ATOM 3068 O O . VAL B 1 146 ? 7.149 17.265 -17.516 1.00 14.55 146 VAL B O 1
ATOM 3072 N N . CYS B 1 147 ?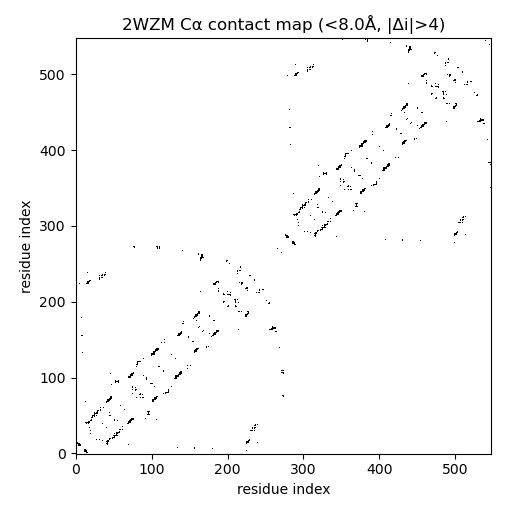 7.097 19.017 -18.973 1.00 13.94 147 CYS B N 1
ATOM 3073 C CA . CYS B 1 147 ? 6.595 20.008 -18.015 1.00 15.38 147 CYS B CA 1
ATOM 3074 C C . CYS B 1 147 ? 5.443 20.774 -18.619 1.00 15.66 147 CYS B C 1
ATOM 3075 O O . CYS B 1 147 ? 5.480 21.089 -19.817 1.00 15.73 147 CYS B O 1
ATOM 3078 N N . ASN B 1 148 ? 4.428 21.056 -17.800 1.00 15.52 148 ASN B N 1
ATOM 3079 C CA . ASN B 1 148 ? 3.338 21.964 -18.185 1.00 17.23 148 ASN B CA 1
ATOM 3080 C C . ASN B 1 148 ? 2.558 21.382 -19.371 1.00 18.22 148 ASN B C 1
ATOM 3081 O O . ASN B 1 148 ? 2.010 22.122 -20.196 1.00 18.68 148 ASN B O 1
ATOM 3086 N N . PHE B 1 149 ? 2.513 20.057 -19.463 1.00 17.59 149 PHE B N 1
ATOM 3087 C CA . PHE B 1 149 ? 1.649 19.416 -20.464 1.00 17.69 149 PHE B CA 1
ATOM 3088 C C . PHE B 1 149 ? 0.211 19.199 -19.955 1.00 18.13 149 PHE B C 1
ATOM 3089 O O . PHE B 1 149 ? -0.018 18.604 -18.893 1.00 18.37 149 PHE B O 1
ATOM 3097 N N . GLY B 1 150 ? -0.765 19.687 -20.722 1.00 18.93 150 GLY B N 1
ATOM 3098 C CA . GLY B 1 150 ? -2.177 19.335 -20.512 1.00 19.84 150 GLY B CA 1
ATOM 3099 C C . GLY B 1 150 ? -2.600 17.972 -21.027 1.00 20.35 150 GLY B C 1
ATOM 3100 O O . GLY B 1 150 ? -1.822 17.277 -21.684 1.00 20.41 150 GLY B O 1
ATOM 3101 N N . ALA B 1 151 ? -3.840 17.578 -20.723 1.00 20.30 151 ALA B N 1
ATOM 3102 C CA . ALA B 1 151 ? -4.326 16.260 -21.090 1.00 21.40 151 ALA B CA 1
ATOM 3103 C C . ALA B 1 151 ? -4.253 16.007 -22.608 1.00 21.29 151 ALA B C 1
ATOM 3104 O O . ALA B 1 151 ? -3.892 14.908 -23.054 1.00 21.36 151 ALA B O 1
ATOM 3106 N N . GLU B 1 152 ? -4.586 17.032 -23.394 1.00 21.99 152 GLU B N 1
ATOM 3107 C CA . GLU B 1 152 ? -4.549 16.902 -24.855 1.00 22.36 152 GLU B CA 1
ATOM 3108 C C . GLU B 1 152 ? -3.118 16.715 -25.380 1.00 22.03 152 GLU B C 1
ATOM 3109 O O . GLU B 1 152 ? -2.862 15.849 -26.253 1.00 21.86 152 GLU B O 1
ATOM 3115 N N . ASP B 1 153 ? -2.177 17.489 -24.823 1.00 21.71 153 ASP B N 1
ATOM 3116 C CA . ASP B 1 153 ? -0.772 17.395 -25.235 1.00 21.73 153 ASP B CA 1
ATOM 3117 C C . ASP B 1 153 ? -0.236 16.006 -24.924 1.00 20.42 153 ASP B C 1
ATOM 3118 O O . ASP B 1 153 ? 0.475 15.435 -25.734 1.00 18.99 153 ASP B O 1
ATOM 3123 N N . LEU B 1 154 ? -0.546 15.493 -23.729 1.00 20.20 154 LEU B N 1
ATOM 3124 C CA . LEU B 1 154 ? -0.140 14.134 -23.361 1.00 20.26 154 LEU B CA 1
ATOM 3125 C C . LEU B 1 154 ? -0.717 13.096 -24.323 1.00 20.11 154 LEU B C 1
ATOM 3126 O O . LEU B 1 154 ? -0.019 12.198 -24.752 1.00 20.86 154 LEU B O 1
ATOM 3131 N N . GLU B 1 155 ? -2.004 13.222 -24.646 1.00 20.57 155 GLU B N 1
ATOM 3132 C CA . GLU B 1 155 ? -2.628 12.267 -25.559 1.00 21.43 155 GLU B CA 1
ATOM 3133 C C . GLU B 1 155 ? -1.929 12.271 -26.910 1.00 21.24 155 GLU B C 1
ATOM 3134 O O . GLU B 1 155 ? -1.754 11.218 -27.523 1.00 21.09 155 GLU B O 1
ATOM 3140 N N . THR B 1 156 ? -1.518 13.458 -27.363 1.00 20.71 156 THR B N 1
ATOM 3141 C CA . THR B 1 156 ? -0.802 13.590 -28.612 1.00 21.55 156 THR B CA 1
ATOM 3142 C C . THR B 1 156 ? 0.553 12.877 -28.597 1.00 21.83 156 THR B C 1
ATOM 3143 O O . THR B 1 156 ? 0.826 12.083 -29.475 1.00 22.06 156 THR B O 1
ATOM 3147 N N . ILE B 1 157 ? 1.404 13.153 -27.606 1.00 22.61 157 ILE B N 1
ATOM 3148 C CA . ILE B 1 157 ? 2.716 12.495 -27.622 1.00 23.11 157 ILE B CA 1
ATOM 3149 C C . ILE B 1 157 ? 2.601 10.985 -27.468 1.00 23.20 157 ILE B C 1
ATOM 3150 O O . ILE B 1 157 ? 3.316 10.245 -28.152 1.00 23.03 157 ILE B O 1
ATOM 3155 N N . VAL B 1 158 ? 1.680 10.529 -26.615 1.00 22.72 158 VAL B N 1
ATOM 3156 C CA . VAL B 1 158 ? 1.531 9.088 -26.343 1.00 24.04 158 VAL B CA 1
ATOM 3157 C C . VAL B 1 158 ? 0.939 8.350 -27.548 1.00 24.49 158 VAL B C 1
ATOM 3158 O O . VAL B 1 158 ? 1.458 7.310 -27.934 1.00 24.12 158 VAL B O 1
ATOM 3162 N N . SER B 1 159 ? -0.132 8.892 -28.125 1.00 24.86 159 SER B N 1
ATOM 3163 C CA . SER B 1 159 ? -0.760 8.266 -29.305 1.00 25.62 159 SER B CA 1
ATOM 3164 C C . SER B 1 159 ? 0.163 8.220 -30.536 1.00 26.46 159 SER B C 1
ATOM 3165 O O . SER B 1 159 ? 0.131 7.260 -31.319 1.00 26.98 159 SER B O 1
ATOM 3168 N N . LEU B 1 160 ? 0.987 9.248 -30.723 1.00 25.80 160 LEU B N 1
ATOM 3169 C CA . LEU B 1 160 ? 1.844 9.317 -31.907 1.00 25.65 160 LEU B CA 1
ATOM 3170 C C . LEU B 1 160 ? 3.163 8.560 -31.774 1.00 24.96 160 LEU B C 1
ATOM 3171 O O . LEU B 1 160 ? 3.646 7.995 -32.754 1.00 25.35 160 LEU B O 1
ATOM 3176 N N . THR B 1 161 ? 3.736 8.522 -30.563 1.00 23.21 161 THR B N 1
ATOM 3177 C CA . THR B 1 161 ? 5.079 7.959 -30.386 1.00 21.80 161 THR B CA 1
ATOM 3178 C C . THR B 1 161 ? 5.083 6.636 -29.626 1.00 21.24 161 THR B C 1
ATOM 3179 O O . THR B 1 161 ? 6.097 5.958 -29.612 1.00 21.24 161 THR B O 1
ATOM 3183 N N . TYR B 1 162 ? 3.962 6.314 -28.974 1.00 20.21 162 TYR B N 1
ATOM 3184 C CA . TYR B 1 162 ? 3.816 5.123 -28.114 1.00 21.01 162 TYR B CA 1
ATOM 3185 C C . TYR B 1 162 ? 4.869 5.081 -26.988 1.00 20.26 162 TYR B C 1
ATOM 3186 O O . TYR B 1 162 ? 5.219 4.002 -26.494 1.00 20.67 162 TYR B O 1
ATOM 3195 N N . PHE B 1 163 ? 5.382 6.256 -26.591 1.00 19.02 163 PHE B N 1
ATOM 3196 C CA . PHE B 1 163 ? 6.395 6.339 -25.531 1.00 18.55 163 PHE B CA 1
ATOM 3197 C C . PHE B 1 163 ? 5.880 7.347 -24.497 1.00 18.02 163 PHE B C 1
ATOM 3198 O O . PHE B 1 163 ? 5.661 8.528 -24.815 1.00 17.90 163 PHE B O 1
ATOM 3206 N N . THR B 1 164 ? 5.645 6.856 -23.281 1.00 16.94 164 THR B N 1
ATOM 3207 C CA . THR B 1 164 ? 4.998 7.667 -22.253 1.00 16.74 164 THR B CA 1
ATOM 3208 C C . THR B 1 164 ? 6.024 8.416 -21.399 1.00 16.00 164 THR B C 1
ATOM 3209 O O . THR B 1 164 ? 6.970 7.808 -20.912 1.00 15.37 164 THR B O 1
ATOM 3213 N N . PRO B 1 165 ? 5.813 9.727 -21.188 1.00 15.96 165 PRO B N 1
ATOM 3214 C CA . PRO B 1 165 ? 6.730 10.476 -20.311 1.00 15.83 165 PRO B CA 1
ATOM 3215 C C . PRO B 1 165 ? 6.814 9.836 -18.938 1.00 15.55 165 PRO B C 1
ATOM 3216 O O . PRO B 1 165 ? 5.838 9.290 -18.431 1.00 14.88 165 PRO B O 1
ATOM 3220 N N . ALA B 1 166 ? 7.977 9.911 -18.314 1.00 14.55 166 ALA B N 1
ATOM 3221 C CA . ALA B 1 166 ? 8.099 9.377 -16.952 1.00 14.52 166 ALA B CA 1
ATOM 3222 C C . ALA B 1 166 ? 7.481 10.289 -15.906 1.00 14.18 166 ALA B C 1
ATOM 3223 O O . ALA B 1 166 ? 6.983 9.821 -14.866 1.00 13.53 166 ALA B O 1
ATOM 3225 N N . VAL B 1 167 ? 7.556 11.596 -16.186 1.00 13.89 167 VAL B N 1
ATOM 3226 C CA . VAL B 1 167 ? 7.105 12.647 -15.267 1.00 15.48 167 VAL B CA 1
ATOM 3227 C C . VAL B 1 167 ? 6.413 13.752 -16.083 1.00 15.09 167 VAL B C 1
ATOM 3228 O O . VAL B 1 167 ? 6.763 13.996 -17.244 1.00 14.44 167 VAL B O 1
ATOM 3232 N N . ASN B 1 168 ? 5.415 14.386 -15.460 1.00 14.74 168 ASN B N 1
ATOM 3233 C CA . ASN B 1 168 ? 4.826 15.621 -15.964 1.00 13.94 168 ASN B CA 1
ATOM 3234 C C . ASN B 1 168 ? 4.934 16.604 -14.801 1.00 13.79 168 ASN B C 1
ATOM 3235 O O . ASN B 1 168 ? 4.325 16.397 -13.721 1.00 14.09 168 ASN B O 1
ATOM 3240 N N . GLN B 1 169 ? 5.798 17.601 -14.977 1.00 13.98 169 GLN B N 1
ATOM 3241 C CA . GLN B 1 169 ? 6.102 18.607 -13.945 1.00 14.09 169 GLN B CA 1
ATOM 3242 C C . GLN B 1 169 ? 5.195 19.814 -14.179 1.00 14.87 169 GLN B C 1
ATOM 3243 O O . GLN B 1 169 ? 5.309 20.484 -15.205 1.00 14.48 169 GLN B O 1
ATOM 3249 N N . ILE B 1 170 ? 4.295 20.075 -13.226 1.00 14.62 170 ILE B N 1
ATOM 3250 C CA . ILE B 1 170 ? 3.246 21.091 -13.395 1.00 15.10 170 ILE B CA 1
ATOM 3251 C C . ILE B 1 170 ? 3.140 21.996 -12.157 1.00 15.38 170 ILE B C 1
ATOM 3252 O O . ILE B 1 170 ? 3.409 21.551 -11.030 1.00 14.98 170 ILE B O 1
ATOM 3257 N N . GLU B 1 171 ? 2.764 23.261 -12.348 1.00 15.63 171 GLU B N 1
ATOM 3258 C CA . GLU B 1 171 ? 2.428 24.123 -11.201 1.00 16.18 171 GLU B CA 1
ATOM 3259 C C . GLU B 1 171 ? 1.312 23.510 -10.364 1.00 16.17 171 GLU B C 1
ATOM 3260 O O . GLU B 1 171 ? 0.288 23.071 -10.899 1.00 16.12 171 GLU B O 1
ATOM 3266 N N . LEU B 1 172 ? 1.490 23.472 -9.040 1.00 15.41 172 LEU B N 1
ATOM 3267 C CA . LEU B 1 172 ? 0.517 22.803 -8.211 1.00 14.68 172 LEU B CA 1
ATOM 3268 C C . LEU B 1 172 ? 0.643 23.292 -6.774 1.00 15.94 172 LEU B C 1
ATOM 3269 O O . LEU B 1 172 ? 1.733 23.308 -6.196 1.00 15.16 172 LEU B O 1
ATOM 3274 N N . HIS B 1 173 ? -0.484 23.758 -6.259 1.00 15.09 173 HIS B N 1
ATOM 3275 C CA . HIS B 1 173 ? -0.614 24.281 -4.892 1.00 15.71 173 HIS B CA 1
ATOM 3276 C C . HIS B 1 173 ? -2.124 24.364 -4.574 1.00 16.82 173 HIS B C 1
ATOM 3277 O O . HIS B 1 173 ? -2.936 24.086 -5.462 1.00 16.99 173 HIS B O 1
ATOM 3284 N N . PRO B 1 174 ? -2.514 24.666 -3.314 1.00 17.28 174 PRO B N 1
ATOM 3285 C CA . PRO B 1 174 ? -3.982 24.642 -3.048 1.00 17.50 174 PRO B CA 1
ATOM 3286 C C . PRO B 1 174 ? -4.874 25.569 -3.899 1.00 18.58 174 PRO B C 1
ATOM 3287 O O . PRO B 1 174 ? -6.050 25.286 -4.022 1.00 19.78 174 PRO B O 1
ATOM 3291 N N . LEU B 1 175 ? -4.354 26.656 -4.469 1.00 18.89 175 LEU B N 1
ATOM 3292 C CA . LEU B 1 175 ? -5.215 27.456 -5.372 1.00 19.44 175 LEU B CA 1
ATOM 3293 C C . LEU B 1 175 ? -5.305 26.837 -6.775 1.00 20.15 175 LEU B C 1
ATOM 3294 O O . LEU B 1 175 ? -6.202 27.198 -7.568 1.00 20.26 175 LEU B O 1
ATOM 3299 N N . LEU B 1 176 ? -4.388 25.917 -7.083 1.00 19.17 176 LEU B N 1
ATOM 3300 C CA . LEU B 1 176 ? -4.339 25.226 -8.375 1.00 19.11 176 LEU B CA 1
ATOM 3301 C C . LEU B 1 176 ? -3.948 23.766 -8.102 1.00 18.29 176 LEU B C 1
ATOM 3302 O O . LEU B 1 176 ? -2.793 23.394 -8.322 1.00 17.88 176 LEU B O 1
ATOM 3307 N N . ASN B 1 177 ? -4.886 22.959 -7.596 1.00 18.38 177 ASN B N 1
ATOM 3308 C CA . ASN B 1 177 ? -4.544 21.615 -7.104 1.00 18.52 177 ASN B CA 1
ATOM 3309 C C . ASN B 1 177 ? -4.388 20.544 -8.186 1.00 17.47 177 ASN B C 1
ATOM 3310 O O . ASN B 1 177 ? -3.949 19.420 -7.892 1.00 18.49 177 ASN B O 1
ATOM 3315 N N . GLN B 1 178 ? -4.754 20.881 -9.428 1.00 16.53 178 GLN B N 1
ATOM 3316 C CA . GLN B 1 178 ? -4.550 19.992 -10.600 1.00 17.16 178 GLN B CA 1
ATOM 3317 C C . GLN B 1 178 ? -5.174 18.592 -10.460 1.00 17.44 178 GLN B C 1
ATOM 3318 O O . GLN B 1 178 ? -4.623 17.588 -10.963 1.00 17.85 178 GLN B O 1
ATOM 3324 N N . ALA B 1 179 ? -6.326 18.495 -9.776 1.00 18.16 179 ALA B N 1
ATOM 3325 C CA . ALA B 1 179 ? -6.952 17.196 -9.566 1.00 18.62 179 ALA B CA 1
ATOM 3326 C C . ALA B 1 179 ? -7.212 16.456 -10.891 1.00 19.37 179 ALA B C 1
ATOM 3327 O O . ALA B 1 179 ? -6.869 15.285 -11.022 1.00 19.20 179 ALA B O 1
ATOM 3329 N N . ALA B 1 180 ? -7.777 17.163 -11.871 1.00 19.98 180 ALA B N 1
ATOM 3330 C CA . ALA B 1 180 ? -8.088 16.553 -13.146 1.00 19.68 180 ALA B CA 1
ATOM 3331 C C . ALA B 1 180 ? -6.821 16.050 -13.850 1.00 19.93 180 ALA B C 1
ATOM 3332 O O . ALA B 1 180 ? -6.792 14.918 -14.319 1.00 20.24 180 ALA B O 1
ATOM 3334 N N . LEU B 1 181 ? -5.774 16.875 -13.883 1.00 19.28 181 LEU B N 1
ATOM 3335 C CA . LEU B 1 181 ? -4.551 16.511 -14.602 1.00 19.08 181 LEU B CA 1
ATOM 3336 C C . LEU B 1 181 ? -3.760 15.448 -13.837 1.00 19.20 181 LEU B C 1
ATOM 3337 O O . LEU B 1 181 ? -3.163 14.569 -14.460 1.00 19.32 181 LEU B O 1
ATOM 3342 N N . ARG B 1 182 ? -3.799 15.482 -12.496 1.00 18.72 182 ARG B N 1
ATOM 3343 C CA . ARG B 1 182 ? -3.241 14.381 -11.693 1.00 19.22 182 ARG B CA 1
ATOM 3344 C C . ARG B 1 182 ? -3.881 13.027 -12.053 1.00 19.21 182 ARG B C 1
ATOM 3345 O O . ARG B 1 182 ? -3.189 12.022 -12.161 1.00 18.62 182 ARG B O 1
ATOM 3353 N N . GLU B 1 183 ? -5.201 13.014 -12.255 1.00 19.87 183 GLU B N 1
ATOM 3354 C CA . GLU B 1 183 ? -5.906 11.797 -12.646 1.00 20.44 183 GLU B CA 1
ATOM 3355 C C . GLU B 1 183 ? -5.449 11.303 -14.033 1.00 19.31 183 GLU B C 1
ATOM 3356 O O . GLU B 1 183 ? -5.220 10.097 -14.221 1.00 20.11 183 GLU B O 1
ATOM 3362 N N . VAL B 1 184 ? -5.261 12.229 -14.980 1.00 18.34 184 VAL B N 1
ATOM 3363 C CA . VAL B 1 184 ? -4.780 11.884 -16.319 1.00 17.81 184 VAL B CA 1
ATOM 3364 C C . VAL B 1 184 ? -3.364 11.333 -16.241 1.00 17.84 184 VAL B C 1
ATOM 3365 O O . VAL B 1 184 ? -3.063 10.293 -16.831 1.00 17.82 184 VAL B O 1
ATOM 3369 N N . ASN B 1 185 ? -2.487 12.046 -15.527 1.00 18.08 185 ASN B N 1
ATOM 3370 C CA . ASN B 1 185 ? -1.132 11.534 -15.317 1.00 17.01 185 ASN B CA 1
ATOM 3371 C C . ASN B 1 185 ? -1.155 10.120 -14.756 1.00 17.63 185 ASN B C 1
ATOM 3372 O O . ASN B 1 185 ? -0.491 9.232 -15.287 1.00 17.15 185 ASN B O 1
ATOM 3377 N N . ALA B 1 186 ? -1.919 9.910 -13.687 1.00 17.10 186 ALA B N 1
ATOM 3378 C CA . ALA B 1 186 ? -1.921 8.571 -13.057 1.00 18.72 186 ALA B CA 1
ATOM 3379 C C . ALA B 1 186 ? -2.408 7.502 -14.040 1.00 18.58 186 ALA B C 1
ATOM 3380 O O . ALA B 1 186 ? -1.889 6.375 -14.044 1.00 19.64 186 ALA B O 1
ATOM 3382 N N . GLY B 1 187 ? -3.397 7.852 -14.862 1.00 19.48 187 GLY B N 1
ATOM 3383 C CA . GLY B 1 187 ? -3.925 6.936 -15.882 1.00 19.82 187 GLY B CA 1
ATOM 3384 C C . GLY B 1 187 ? -2.900 6.444 -16.894 1.00 20.82 187 GLY B C 1
ATOM 3385 O O . GLY B 1 187 ? -2.954 5.273 -17.362 1.00 20.92 187 GLY B O 1
ATOM 3386 N N . TYR B 1 188 ? -1.942 7.311 -17.218 1.00 19.86 188 TYR B N 1
ATOM 3387 C CA . TYR B 1 188 ? -0.861 6.968 -18.149 1.00 20.93 188 TYR B CA 1
ATOM 3388 C C . TYR B 1 188 ? 0.354 6.386 -17.431 1.00 19.81 188 TYR B C 1
ATOM 3389 O O . TYR B 1 188 ? 1.317 6.000 -18.094 1.00 20.00 188 TYR B O 1
ATOM 3398 N N . ASN B 1 189 ? 0.271 6.281 -16.098 1.00 19.17 189 ASN B N 1
ATOM 3399 C CA A ASN B 1 189 ? 1.395 5.874 -15.226 0.50 19.02 189 ASN B CA 1
ATOM 3400 C CA B ASN B 1 189 ? 1.405 5.850 -15.268 0.50 18.89 189 ASN B CA 1
ATOM 3401 C C . ASN B 1 189 ? 2.559 6.867 -15.296 1.00 18.31 189 ASN B C 1
ATOM 3402 O O . ASN B 1 189 ? 3.756 6.478 -15.291 1.00 18.71 189 ASN B O 1
ATOM 3411 N N . ILE B 1 190 ? 2.190 8.149 -15.329 1.00 17.10 190 ILE B N 1
ATOM 3412 C CA . ILE B 1 190 ? 3.144 9.288 -15.303 1.00 16.47 190 ILE B CA 1
ATOM 3413 C C . ILE B 1 190 ? 3.135 9.850 -13.883 1.00 16.00 190 ILE B C 1
ATOM 3414 O O . ILE B 1 190 ? 2.060 10.091 -13.335 1.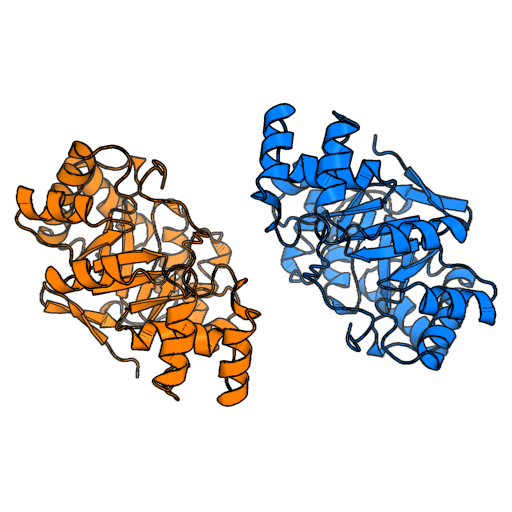00 16.79 190 ILE B O 1
ATOM 3419 N N . VAL B 1 191 ? 4.326 10.038 -13.305 1.00 15.48 191 VAL B N 1
ATOM 3420 C CA . VAL B 1 191 ? 4.460 10.690 -12.007 1.00 15.53 191 VAL B CA 1
ATOM 3421 C C . VAL B 1 191 ? 4.226 12.200 -12.113 1.00 15.17 191 VAL B C 1
ATOM 3422 O O . VAL B 1 191 ? 4.778 12.868 -12.998 1.00 15.48 191 VAL B O 1
ATOM 3426 N N . THR B 1 192 ? 3.388 12.721 -11.219 1.00 15.58 192 THR B N 1
ATOM 3427 C CA . THR B 1 192 ? 3.214 14.174 -11.091 1.00 14.75 192 THR B CA 1
ATOM 3428 C C . THR B 1 192 ? 4.322 14.811 -10.236 1.00 15.69 192 THR B C 1
ATOM 3429 O O . THR B 1 192 ? 4.518 14.433 -9.076 1.00 15.57 192 THR B O 1
ATOM 3433 N N . GLU B 1 193 ? 5.012 15.807 -10.796 1.00 15.78 193 GLU B N 1
ATOM 3434 C CA . GLU B 1 193 ? 5.988 16.589 -10.046 1.00 16.63 193 GLU B CA 1
ATOM 3435 C C . GLU B 1 193 ? 5.395 17.981 -9.876 1.00 16.15 193 GLU B C 1
ATOM 3436 O O . GLU B 1 193 ? 5.125 18.666 -10.863 1.00 16.32 193 GLU B O 1
ATOM 3442 N N . ALA B 1 194 ? 5.138 18.372 -8.635 1.00 14.94 194 ALA B N 1
ATOM 3443 C CA . ALA B 1 194 ? 4.553 19.683 -8.368 1.00 15.71 194 ALA B CA 1
ATOM 3444 C C . ALA B 1 194 ? 5.660 20.720 -8.210 1.00 16.35 194 ALA B C 1
ATOM 3445 O O . ALA B 1 194 ? 6.621 20.499 -7.458 1.00 16.93 194 ALA B O 1
ATOM 3447 N N . TYR B 1 195 ? 5.525 21.845 -8.913 1.00 15.63 195 TYR B N 1
ATOM 3448 C CA . TYR B 1 195 ? 6.357 23.017 -8.632 1.00 15.74 195 TYR B CA 1
ATOM 3449 C C . TYR B 1 195 ? 5.550 24.228 -8.140 1.00 15.72 195 TYR B C 1
ATOM 3450 O O . TYR B 1 195 ? 4.318 24.227 -8.205 1.00 15.94 195 TYR B O 1
ATOM 3459 N N . GLY B 1 196 ? 6.255 25.233 -7.615 1.00 15.31 196 GLY B N 1
ATOM 3460 C CA . GLY B 1 196 ? 5.605 26.404 -7.026 1.00 16.03 196 GLY B CA 1
ATOM 3461 C C . GLY B 1 196 ? 4.669 26.123 -5.854 1.00 16.63 196 GLY B C 1
ATOM 3462 O O . GLY B 1 196 ? 3.586 26.752 -5.760 1.00 17.44 196 GLY B O 1
ATOM 3463 N N . PRO B 1 197 ? 5.042 25.180 -4.947 1.00 16.54 197 PRO B N 1
ATOM 3464 C CA . PRO B 1 197 ? 4.093 24.723 -3.884 1.00 16.62 197 PRO B CA 1
ATOM 3465 C C . PRO B 1 197 ? 3.719 25.796 -2.854 1.00 17.01 197 PRO B C 1
ATOM 3466 O O . PRO B 1 197 ? 2.699 25.648 -2.179 1.00 17.32 197 PRO B O 1
ATOM 3470 N N . LEU B 1 198 ? 4.518 26.859 -2.746 1.00 17.75 198 LEU B N 1
ATOM 3471 C CA . LEU B 1 198 ? 4.247 27.956 -1.799 1.00 18.92 198 LEU B CA 1
ATOM 3472 C C . LEU B 1 198 ? 3.540 29.164 -2.443 1.00 19.90 198 LEU B C 1
ATOM 3473 O O . LEU B 1 198 ? 3.253 30.152 -1.760 1.00 20.19 198 LEU B O 1
ATOM 3478 N N . GLY B 1 199 ? 3.255 29.077 -3.749 1.00 20.77 199 GLY B N 1
ATOM 3479 C CA . GLY B 1 199 ? 2.622 30.187 -4.490 1.00 22.32 199 GLY B CA 1
ATOM 3480 C C . GLY B 1 199 ? 3.417 31.486 -4.364 1.00 22.92 199 GLY B C 1
ATOM 3481 O O . GLY B 1 199 ? 2.877 32.513 -3.957 1.00 23.67 199 GLY B O 1
ATOM 3482 N N . VAL B 1 200 ? 4.706 31.414 -4.673 1.00 24.43 200 VAL B N 1
ATOM 3483 C CA . VAL B 1 200 ? 5.685 32.517 -4.509 1.00 25.89 200 VAL B CA 1
ATOM 3484 C C . VAL B 1 200 ? 5.684 33.136 -3.105 1.00 26.29 200 VAL B C 1
ATOM 3485 O O . VAL B 1 200 ? 6.045 34.312 -2.904 1.00 27.02 200 VAL B O 1
ATOM 3489 N N . GLY B 1 201 ? 5.306 32.316 -2.125 1.00 26.33 201 GLY B N 1
ATOM 3490 C CA . GLY B 1 201 ? 5.273 32.747 -0.746 1.00 25.88 201 GLY B CA 1
ATOM 3491 C C . GLY B 1 201 ? 3.952 33.355 -0.329 1.00 25.59 201 GLY B C 1
ATOM 3492 O O . GLY B 1 201 ? 3.722 33.580 0.853 1.00 25.85 201 GLY B O 1
ATOM 3493 N N . ARG B 1 202 ? 3.071 33.613 -1.289 1.00 25.79 202 ARG B N 1
ATOM 3494 C CA . ARG B 1 202 ? 1.806 34.267 -0.998 1.00 25.93 202 ARG B CA 1
ATOM 3495 C C . ARG B 1 202 ? 0.860 33.379 -0.208 1.00 25.43 202 ARG B C 1
ATOM 3496 O O . ARG B 1 202 ? -0.017 33.876 0.506 1.00 25.79 202 ARG B O 1
ATOM 3504 N N . LEU B 1 203 ? 1.072 32.067 -0.301 1.00 23.69 203 LEU B N 1
ATOM 3505 C CA . LEU B 1 203 ? 0.190 31.112 0.353 1.00 22.13 203 LEU B CA 1
ATOM 3506 C C . LEU B 1 203 ? 0.551 30.909 1.831 1.00 21.12 203 LEU B C 1
ATOM 3507 O O . LEU B 1 203 ? -0.221 30.310 2.597 1.00 20.21 203 LEU B O 1
ATOM 3512 N N . LEU B 1 204 ? 1.717 31.415 2.229 1.00 20.50 204 LEU B N 1
ATOM 3513 C CA . LEU B 1 204 ? 2.210 31.257 3.593 1.00 20.76 204 LEU B CA 1
ATOM 3514 C C . LEU B 1 204 ? 1.328 31.914 4.649 1.00 22.09 204 LEU B C 1
ATOM 3515 O O . LEU B 1 204 ? 1.348 31.498 5.826 1.00 22.55 204 LEU B O 1
ATOM 3520 N N . ASP B 1 205 ? 0.538 32.911 4.242 1.00 22.80 205 ASP B N 1
ATOM 3521 C CA . ASP B 1 205 ? -0.376 33.567 5.188 1.00 24.21 205 ASP B CA 1
ATOM 3522 C C . ASP B 1 205 ? -1.856 33.326 4.864 1.00 23.88 205 ASP B C 1
ATOM 3523 O O . ASP B 1 205 ? -2.729 34.004 5.407 1.00 23.74 205 ASP B O 1
ATOM 3528 N N . HIS B 1 206 ? -2.138 32.353 4.002 1.00 22.35 206 HIS B N 1
ATOM 3529 C CA . HIS B 1 206 ? -3.523 31.988 3.754 1.00 22.29 206 HIS B CA 1
ATOM 3530 C C . HIS B 1 206 ? -4.086 31.467 5.079 1.00 22.48 206 HIS B C 1
ATOM 3531 O O . HIS B 1 206 ? -3.473 30.612 5.711 1.00 21.47 206 HIS B O 1
ATOM 3538 N N . PRO B 1 207 ? -5.237 32.006 5.538 1.00 22.54 207 PRO B N 1
ATOM 3539 C CA . PRO B 1 207 ? -5.763 31.611 6.868 1.00 21.97 207 PRO B CA 1
ATOM 3540 C C . PRO B 1 207 ? -6.136 30.137 7.057 1.00 21.28 207 PRO B C 1
ATOM 3541 O O . PRO B 1 207 ? -6.092 29.630 8.190 1.00 21.72 207 PRO B O 1
ATOM 3545 N N . ALA B 1 208 ? -6.532 29.454 5.980 1.00 20.14 208 ALA B N 1
ATOM 3546 C CA . ALA B 1 208 ? -6.803 28.016 6.056 1.00 19.70 208 ALA B CA 1
ATO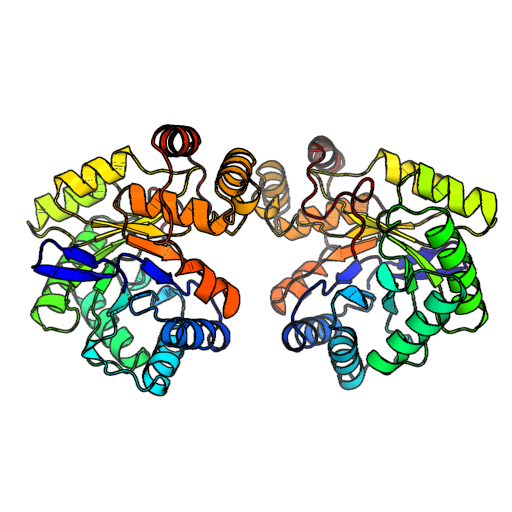M 3547 C C . ALA B 1 208 ? -5.505 27.252 6.344 1.00 18.73 208 ALA B C 1
ATOM 3548 O O . ALA B 1 208 ? -5.497 26.281 7.117 1.00 19.07 208 ALA B O 1
ATOM 3550 N N . VAL B 1 209 ? -4.420 27.702 5.720 1.00 17.41 209 VAL B N 1
ATOM 3551 C CA . VAL B 1 209 ? -3.093 27.097 5.893 1.00 17.17 209 VAL B CA 1
ATOM 3552 C C . VAL B 1 209 ? -2.537 27.385 7.294 1.00 17.84 209 VAL B C 1
ATOM 3553 O O . VAL B 1 209 ? -2.083 26.481 7.995 1.00 18.20 209 VAL B O 1
ATOM 3557 N N . THR B 1 210 ? -2.614 28.640 7.723 1.00 17.55 210 THR B N 1
ATOM 3558 C CA . THR B 1 210 ? -2.110 28.981 9.048 1.00 19.09 210 THR B CA 1
ATOM 3559 C C . THR B 1 210 ? -2.897 28.324 10.192 1.00 18.64 210 THR B C 1
ATOM 3560 O O . THR B 1 210 ? -2.319 27.973 11.220 1.00 19.15 210 THR B O 1
ATOM 3564 N N . ALA B 1 211 ? -4.205 28.126 10.018 1.00 18.90 211 ALA B N 1
ATOM 3565 C CA . ALA B 1 211 ? -4.992 27.434 11.053 1.00 19.06 211 ALA B CA 1
ATOM 3566 C C . ALA B 1 211 ? -4.519 25.979 11.227 1.00 19.10 211 ALA B C 1
ATOM 3567 O O . ALA B 1 211 ? -4.371 25.492 12.348 1.00 20.44 211 ALA B O 1
ATOM 3569 N N . ILE B 1 212 ? -4.253 25.314 10.102 1.00 18.21 212 ILE B N 1
ATOM 3570 C CA . ILE B 1 212 ? -3.781 23.929 10.109 1.00 18.16 212 ILE B CA 1
ATOM 3571 C C . ILE B 1 212 ? -2.346 23.810 10.673 1.00 17.99 212 ILE B C 1
ATOM 3572 O O . ILE B 1 212 ? -2.028 22.853 11.399 1.00 19.46 212 ILE B O 1
ATOM 3577 N N . ALA B 1 213 ? -1.495 24.779 10.343 1.00 17.30 213 ALA B N 1
ATOM 3578 C CA . ALA B 1 213 ? -0.140 24.823 10.907 1.00 17.69 213 ALA B CA 1
ATOM 3579 C C . ALA B 1 213 ? -0.218 24.940 12.430 1.00 18.97 213 ALA B C 1
ATOM 3580 O O . ALA B 1 213 ? 0.437 24.181 13.169 1.00 19.14 213 ALA B O 1
ATOM 3582 N N . GLU B 1 214 ? -1.025 25.897 12.892 1.00 19.06 214 GLU B N 1
ATOM 3583 C CA . GLU B 1 214 ? -1.182 26.153 14.332 1.00 21.10 214 GLU B CA 1
ATOM 3584 C C . GLU B 1 214 ? -1.738 24.917 15.057 1.00 21.63 214 GLU B C 1
ATOM 3585 O O . GLU B 1 214 ? -1.285 24.588 16.176 1.00 23.16 214 GLU B O 1
ATOM 3591 N N . ALA B 1 215 ? -2.668 24.216 14.403 1.00 22.45 215 ALA B N 1
ATOM 3592 C CA . ALA B 1 215 ? -3.266 22.976 14.928 1.00 22.69 215 ALA B CA 1
ATOM 3593 C C . ALA B 1 215 ? -2.189 21.926 15.160 1.00 22.91 215 ALA B C 1
ATOM 3594 O O . ALA B 1 215 ? -2.215 21.224 16.173 1.00 23.99 215 ALA B O 1
ATOM 3596 N N . HIS B 1 216 ? -1.241 21.831 14.221 1.00 20.94 216 HIS B N 1
ATOM 3597 C CA . HIS B 1 216 ? -0.166 20.842 14.285 1.00 20.30 216 HIS B CA 1
ATOM 3598 C C . HIS B 1 216 ? 1.085 21.248 15.051 1.00 19.04 216 HIS B C 1
ATOM 3599 O O . HIS B 1 216 ? 1.952 20.399 15.315 1.00 19.49 216 HIS B O 1
ATOM 3606 N N . GLY B 1 217 ? 1.218 22.525 15.373 1.00 18.11 217 GLY B N 1
ATOM 3607 C CA . GLY B 1 217 ? 2.510 23.013 15.883 1.00 17.59 217 GLY B CA 1
ATOM 3608 C C . GLY B 1 217 ? 3.616 22.992 14.808 1.00 17.50 217 GLY B C 1
ATOM 3609 O O . GLY B 1 217 ? 4.802 22.754 15.111 1.00 17.24 217 GLY B O 1
ATOM 3610 N N . ARG B 1 218 ? 3.215 23.207 13.554 1.00 16.57 218 ARG B N 1
ATOM 3611 C CA . ARG B 1 218 ? 4.154 23.257 12.427 1.00 15.89 218 ARG B CA 1
ATOM 3612 C C . ARG B 1 218 ? 4.065 24.598 11.702 1.00 15.46 218 ARG B C 1
ATOM 3613 O O . ARG B 1 218 ? 3.225 25.429 12.045 1.00 15.81 218 ARG B O 1
ATOM 3621 N N . THR B 1 219 ? 4.922 24.802 10.701 1.00 15.23 219 THR B N 1
ATOM 3622 C CA . THR B 1 219 ? 4.870 26.066 9.927 1.00 14.65 219 THR B CA 1
ATOM 3623 C C . THR B 1 219 ? 3.907 25.970 8.728 1.00 14.66 219 THR B C 1
ATOM 3624 O O . THR B 1 219 ? 3.576 24.867 8.272 1.00 14.24 219 THR B O 1
ATOM 3628 N N . ALA B 1 220 ? 3.452 27.123 8.234 1.00 14.80 220 ALA B N 1
ATOM 3629 C CA . ALA B 1 220 ? 2.639 27.164 7.007 1.00 14.64 220 ALA B CA 1
ATOM 3630 C C . ALA B 1 220 ? 3.355 26.456 5.838 1.00 15.06 220 ALA B C 1
ATOM 3631 O O . ALA B 1 220 ? 2.745 25.674 5.104 1.00 15.66 220 ALA B O 1
ATOM 3633 N N . ALA B 1 221 ? 4.653 26.726 5.666 1.00 15.00 221 ALA B N 1
ATOM 3634 C CA . ALA B 1 221 ? 5.417 26.073 4.598 1.00 14.56 221 ALA B CA 1
ATOM 3635 C C . ALA B 1 221 ? 5.377 24.559 4.750 1.00 14.63 221 ALA B C 1
ATOM 3636 O O . ALA B 1 221 ? 5.194 23.837 3.759 1.00 13.98 221 ALA B O 1
ATOM 3638 N N . GLN B 1 222 ? 5.576 24.069 5.980 1.00 13.36 222 GLN B N 1
ATOM 3639 C CA . GLN B 1 222 ? 5.562 22.617 6.178 1.00 14.00 222 GLN B CA 1
ATOM 3640 C C . GLN B 1 222 ? 4.198 22.053 5.814 1.00 13.33 222 GLN B C 1
ATOM 3641 O O . GLN B 1 222 ? 4.123 21.002 5.181 1.00 13.14 222 GLN B O 1
ATOM 3647 N N . VAL B 1 223 ? 3.127 22.758 6.183 1.00 12.83 223 VAL B N 1
ATOM 3648 C CA . VAL B 1 223 ? 1.772 22.292 5.829 1.00 13.62 223 VAL B CA 1
ATOM 3649 C C . VAL B 1 223 ? 1.580 22.212 4.298 1.00 13.04 223 VAL B C 1
ATOM 3650 O O . VAL B 1 223 ? 1.060 21.232 3.761 1.00 13.42 223 VAL B O 1
ATOM 3654 N N . LEU B 1 224 ? 1.995 23.259 3.601 1.00 12.84 224 LEU B N 1
ATOM 3655 C CA . LEU B 1 224 ? 1.835 23.306 2.133 1.00 13.36 224 LEU B CA 1
ATOM 3656 C C . LEU B 1 224 ? 2.619 22.178 1.406 1.00 13.09 224 LEU B C 1
ATOM 3657 O O . LEU B 1 224 ? 2.142 21.568 0.430 1.00 14.93 224 LEU B O 1
ATOM 3662 N N . LEU B 1 225 ? 3.837 21.906 1.891 1.00 13.31 225 LEU B N 1
ATOM 3663 C CA . LEU B 1 225 ? 4.667 20.858 1.294 1.00 12.95 225 LEU B CA 1
ATOM 3664 C C . LEU B 1 225 ? 4.115 19.491 1.662 1.00 12.82 225 LEU B C 1
ATOM 3665 O O . LEU B 1 225 ? 4.020 18.601 0.818 1.00 13.85 225 LEU B O 1
ATOM 3670 N N . ARG B 1 226 ? 3.720 19.322 2.930 1.00 12.54 226 ARG B N 1
ATOM 3671 C CA . ARG B 1 226 ? 3.149 18.033 3.367 1.00 13.67 226 ARG B CA 1
ATOM 3672 C C . ARG B 1 226 ? 1.850 17.660 2.629 1.00 13.58 226 ARG B C 1
ATOM 3673 O O . ARG B 1 226 ? 1.635 16.481 2.273 1.00 14.57 226 ARG B O 1
ATOM 3681 N N . TRP B 1 227 ? 0.989 18.647 2.411 1.00 14.35 227 TRP B N 1
ATOM 3682 C CA . TRP B 1 227 ? -0.246 18.418 1.653 1.00 14.51 227 TRP B CA 1
ATOM 3683 C C . TRP B 1 227 ? 0.108 17.844 0.285 1.00 14.82 227 TRP B C 1
ATOM 3684 O O . TRP B 1 227 ? -0.452 16.836 -0.117 1.00 15.67 227 TRP B O 1
ATOM 3695 N N . SER B 1 228 ? 1.083 18.448 -0.399 1.00 14.55 228 SER B N 1
ATOM 3696 C CA . SER B 1 228 ? 1.478 17.989 -1.742 1.00 14.76 228 SER B CA 1
ATOM 3697 C C . SER B 1 228 ? 2.049 16.579 -1.742 1.00 15.13 228 SER B C 1
ATOM 3698 O O . SER B 1 228 ? 1.745 15.762 -2.625 1.00 14.77 228 SER B O 1
ATOM 3701 N N . ILE B 1 229 ? 2.883 16.280 -0.739 1.00 15.35 229 ILE B N 1
ATOM 3702 C CA . ILE B 1 229 ? 3.395 14.909 -0.581 1.00 16.49 229 ILE B CA 1
ATOM 3703 C C . ILE B 1 229 ? 2.241 13.906 -0.416 1.00 16.13 229 ILE B C 1
ATOM 3704 O O . ILE B 1 229 ? 2.258 12.827 -0.992 1.00 16.57 229 ILE B O 1
ATOM 3709 N N . GLN B 1 230 ? 1.232 14.290 0.365 1.00 17.10 230 GLN B N 1
ATOM 3710 C CA . GLN B 1 230 ? 0.087 13.410 0.627 1.00 17.07 230 GLN B CA 1
ATOM 3711 C C . GLN B 1 230 ? -0.832 13.197 -0.588 1.00 17.79 230 GLN B C 1
ATOM 3712 O O . GLN B 1 230 ? -1.555 12.185 -0.659 1.00 19.42 230 GLN B O 1
ATOM 3718 N N . LEU B 1 231 ? -0.769 14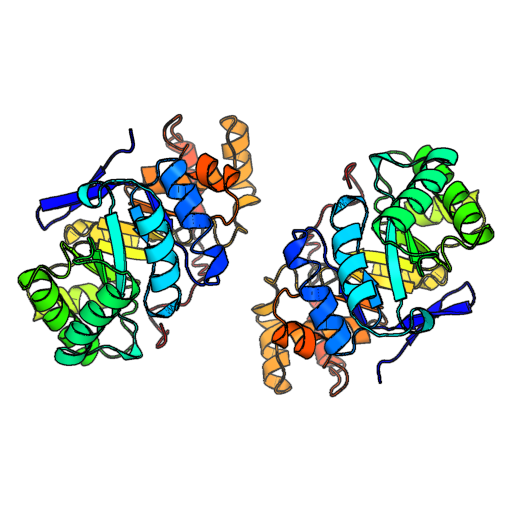.097 -1.570 1.00 16.91 231 LEU B N 1
ATOM 3719 C CA . LEU B 1 231 ? -1.417 13.873 -2.874 1.00 17.27 231 LEU B CA 1
ATOM 3720 C C . LEU B 1 231 ? -0.688 12.839 -3.741 1.00 17.64 231 LEU B C 1
ATOM 3721 O O . LEU B 1 231 ? -1.196 12.443 -4.813 1.00 18.36 231 LEU B O 1
ATOM 3726 N N . GLY B 1 232 ? 0.505 12.430 -3.321 1.00 17.40 232 GLY B N 1
ATOM 3727 C CA . GLY B 1 232 ? 1.307 11.499 -4.107 1.00 17.43 232 GLY B CA 1
ATOM 3728 C C . GLY B 1 232 ? 2.280 12.190 -5.064 1.00 17.36 232 GLY B C 1
ATOM 3729 O O . GLY B 1 232 ? 2.858 11.519 -5.931 1.00 18.58 232 GLY B O 1
ATOM 3730 N N . ASN B 1 233 ? 2.475 13.508 -4.930 1.00 15.29 233 ASN B N 1
ATOM 3731 C CA . ASN B 1 233 ? 3.397 14.227 -5.811 1.00 14.82 233 ASN B CA 1
ATOM 3732 C C . ASN B 1 233 ? 4.852 14.083 -5.377 1.00 14.76 233 ASN B C 1
ATOM 3733 O O . ASN B 1 233 ? 5.155 13.901 -4.172 1.00 14.98 233 ASN B O 1
ATOM 3738 N N . VAL B 1 234 ? 5.739 14.201 -6.360 1.00 13.01 234 VAL B N 1
ATOM 3739 C CA . VAL B 1 234 ? 7.137 14.609 -6.104 1.00 14.44 234 VAL B CA 1
ATOM 3740 C C . VAL B 1 234 ? 7.087 16.134 -6.041 1.00 14.62 234 VAL B C 1
ATOM 3741 O O . VAL B 1 234 ? 6.482 16.794 -6.897 1.00 15.71 234 VAL B O 1
ATOM 3745 N N . VAL B 1 235 ? 7.699 16.701 -5.012 1.00 13.69 235 VAL B N 1
ATOM 3746 C CA . VAL B 1 235 ? 7.535 18.138 -4.726 1.00 14.76 235 VAL B CA 1
ATOM 3747 C C . VAL B 1 235 ? 8.855 18.891 -4.867 1.00 15.86 235 VAL B C 1
ATOM 3748 O O . VAL B 1 235 ? 9.832 18.588 -4.169 1.00 16.70 235 VAL B O 1
ATOM 3752 N N . ILE B 1 236 ? 8.878 19.872 -5.772 1.00 14.69 236 ILE B N 1
ATOM 3753 C CA . ILE B 1 236 ? 10.047 20.730 -5.971 1.00 16.21 236 ILE B CA 1
ATOM 3754 C C . ILE B 1 236 ? 9.825 22.095 -5.296 1.00 16.21 236 ILE B C 1
ATOM 3755 O O . ILE B 1 236 ? 8.906 22.867 -5.699 1.00 16.15 236 ILE B O 1
ATOM 3760 N N . SER B 1 237 ? 10.597 22.378 -4.248 1.00 15.50 237 SER B N 1
ATOM 3761 C CA . SER B 1 237 ? 10.516 23.696 -3.566 1.00 16.79 237 SER B CA 1
ATOM 3762 C C . SER B 1 237 ? 11.771 24.523 -3.738 1.00 17.43 237 SER B C 1
ATOM 3763 O O . SER B 1 237 ? 12.787 24.066 -4.251 1.00 17.47 237 SER B O 1
ATOM 3766 N N . ARG B 1 238 ? 11.716 25.752 -3.251 1.00 18.25 238 ARG B N 1
ATOM 3767 C CA . ARG B 1 238 ? 12.875 26.632 -3.335 1.00 18.86 238 ARG B CA 1
ATOM 3768 C C . ARG B 1 238 ? 12.918 27.581 -2.161 1.00 18.51 238 ARG B C 1
ATOM 3769 O O . ARG B 1 238 ? 11.883 28.096 -1.707 1.00 17.68 238 ARG B O 1
ATOM 3777 N N . SER B 1 239 ? 14.140 27.803 -1.674 1.00 19.04 239 SER B N 1
ATOM 3778 C CA . SER B 1 239 ? 14.456 28.920 -0.788 1.00 19.14 239 SER B CA 1
ATOM 3779 C C . SER B 1 239 ? 15.889 29.305 -1.093 1.00 20.02 239 SER B C 1
ATOM 3780 O O . SER B 1 239 ? 16.665 28.468 -1.567 1.00 20.17 239 SER B O 1
ATOM 3783 N N . ALA B 1 240 ? 16.203 30.579 -0.850 1.00 21.64 240 ALA B N 1
ATOM 3784 C CA . ALA B 1 240 ? 17.569 31.098 -0.969 1.00 22.05 240 ALA B CA 1
ATOM 3785 C C . ALA B 1 240 ? 18.304 31.017 0.374 1.00 22.30 240 ALA B C 1
ATOM 3786 O O . ALA B 1 240 ? 19.510 31.270 0.455 1.00 22.67 240 ALA B O 1
ATOM 3788 N N . ASN B 1 241 ? 17.576 30.637 1.430 1.00 22.23 241 ASN B N 1
ATOM 3789 C CA . ASN B 1 241 ? 18.093 30.669 2.802 1.00 21.90 241 ASN B CA 1
ATOM 3790 C C . ASN B 1 241 ? 18.449 29.275 3.309 1.00 21.59 241 ASN B C 1
ATOM 3791 O O . ASN B 1 241 ? 17.575 28.401 3.359 1.00 20.70 241 ASN B O 1
ATOM 3796 N N . PRO B 1 242 ? 19.722 29.051 3.693 1.00 20.70 242 PRO B N 1
ATOM 3797 C CA . PRO B 1 242 ? 20.171 27.717 4.134 1.00 20.53 242 PRO B CA 1
ATOM 3798 C C . PRO B 1 242 ? 19.306 27.059 5.230 1.00 20.07 242 PRO B C 1
ATOM 3799 O O . PRO B 1 242 ? 19.049 25.851 5.173 1.00 20.57 242 PRO B O 1
ATOM 3803 N N . GLU B 1 243 ? 18.848 27.843 6.210 1.00 19.70 243 GLU B N 1
ATOM 3804 C CA . GLU B 1 243 ? 17.987 27.281 7.268 1.00 19.14 243 GLU B CA 1
ATOM 3805 C C . GLU B 1 243 ? 16.587 26.926 6.775 1.00 18.01 243 GLU B C 1
ATOM 3806 O O . GLU B 1 243 ? 16.056 25.872 7.117 1.00 17.86 243 GLU B O 1
ATOM 3812 N N . ARG B 1 244 ? 15.996 27.795 5.954 1.00 17.87 244 ARG B N 1
ATOM 3813 C CA . ARG B 1 244 ? 14.670 27.508 5.407 1.00 16.91 244 ARG B CA 1
ATOM 3814 C C . ARG B 1 244 ? 14.711 26.326 4.422 1.00 16.69 244 ARG B C 1
ATOM 3815 O O . ARG B 1 244 ? 13.785 25.484 4.395 1.00 16.83 244 ARG B O 1
ATOM 3823 N N . ILE B 1 245 ? 15.822 26.210 3.687 1.00 17.05 245 ILE B N 1
ATOM 3824 C CA . ILE B 1 245 ? 16.033 25.066 2.788 1.00 17.29 245 ILE B CA 1
ATOM 3825 C C . ILE B 1 245 ? 15.987 23.793 3.641 1.00 16.65 245 ILE B C 1
ATOM 3826 O O . ILE B 1 245 ? 15.249 22.860 3.339 1.00 15.89 245 ILE B O 1
ATOM 3831 N N . ALA B 1 246 ? 16.760 23.757 4.738 1.00 16.48 246 ALA B N 1
ATOM 3832 C CA . ALA B 1 246 ? 16.707 22.606 5.625 1.00 17.20 246 ALA B CA 1
ATOM 3833 C C . ALA B 1 246 ? 15.291 22.367 6.197 1.00 17.20 246 ALA B C 1
ATOM 3834 O O . ALA B 1 246 ? 14.851 21.225 6.306 1.00 17.07 246 ALA B O 1
ATOM 3836 N N . SER B 1 247 ? 14.564 23.436 6.528 1.00 17.13 247 SER B N 1
ATOM 3837 C CA . SER B 1 247 ? 13.223 23.274 7.087 1.00 17.82 247 SER B CA 1
ATOM 3838 C C . SER B 1 247 ? 12.255 22.680 6.038 1.00 17.68 247 SER B C 1
ATOM 3839 O O . SER B 1 247 ? 11.317 21.974 6.379 1.00 17.25 247 SER B O 1
ATOM 3842 N N . ASN B 1 248 ? 12.520 22.964 4.761 1.00 17.13 248 ASN B N 1
ATOM 3843 C CA . ASN B 1 248 ? 11.638 22.507 3.676 1.00 17.90 248 ASN B CA 1
ATOM 3844 C C . ASN B 1 248 ? 11.805 21.026 3.398 1.00 18.58 248 ASN B C 1
ATOM 3845 O O . ASN B 1 248 ? 10.941 20.390 2.762 1.00 20.33 248 ASN B O 1
ATOM 3850 N N . LEU B 1 249 ? 12.923 20.474 3.864 1.00 18.03 249 LEU B N 1
ATOM 3851 C CA . LEU B 1 249 ? 13.160 19.038 3.768 1.00 18.41 249 LEU B CA 1
ATOM 3852 C C . LEU B 1 249 ? 12.481 18.299 4.929 1.00 17.80 249 LEU B C 1
ATOM 3853 O O . LEU B 1 249 ? 12.207 17.092 4.846 1.00 17.75 249 LEU B O 1
ATOM 3858 N N . ASP B 1 250 ? 12.212 19.035 6.007 1.00 17.67 250 ASP B N 1
ATOM 3859 C CA . ASP B 1 250 ? 11.712 18.433 7.253 1.00 17.83 250 ASP B CA 1
ATOM 3860 C C . ASP B 1 250 ? 10.167 18.304 7.298 1.00 17.68 250 ASP B C 1
ATOM 3861 O O . ASP B 1 250 ? 9.471 18.978 8.080 1.00 17.71 250 ASP B O 1
ATOM 3866 N N . VAL B 1 251 ? 9.649 17.437 6.437 1.00 16.89 251 VAL B N 1
ATOM 3867 C CA . VAL B 1 251 ? 8.210 17.311 6.232 1.00 16.94 251 VAL B CA 1
ATOM 3868 C C . VAL B 1 251 ? 7.739 15.858 6.290 1.00 17.04 251 VAL B C 1
ATOM 3869 O O . VAL B 1 251 ? 6.707 15.496 5.717 1.00 17.60 251 VAL B O 1
ATOM 3873 N N . PHE B 1 252 ? 8.484 15.046 7.040 1.00 16.68 252 PHE B N 1
ATOM 3874 C CA . PHE B 1 252 ? 8.143 13.642 7.211 1.00 18.09 252 PHE B CA 1
ATOM 3875 C C . PHE B 1 252 ? 7.858 13.254 8.672 1.00 18.62 252 PHE B C 1
ATOM 3876 O O . PHE B 1 252 ? 7.623 12.075 8.951 1.00 20.04 252 PHE B O 1
ATOM 3884 N N . GLY B 1 253 ? 7.832 14.252 9.557 1.00 18.69 253 GLY B N 1
ATOM 3885 C CA . GLY B 1 253 ? 7.621 14.058 11.011 1.00 18.53 253 GLY B CA 1
ATOM 3886 C C . GLY B 1 253 ? 6.173 14.135 11.468 1.00 19.25 253 GLY B C 1
ATOM 3887 O O . GLY B 1 253 ? 5.868 13.911 12.651 1.00 20.38 253 GLY B O 1
ATOM 3888 N N . PHE B 1 254 ? 5.269 14.483 10.556 1.00 18.16 254 PHE B N 1
ATOM 3889 C CA . PHE B 1 254 ? 3.850 14.561 10.837 1.00 17.54 254 PHE B CA 1
ATOM 3890 C C . PHE B 1 254 ? 3.040 14.262 9.569 1.00 17.10 254 PHE B C 1
ATOM 3891 O O . PHE B 1 254 ? 3.588 14.227 8.467 1.00 17.93 254 PHE B O 1
ATOM 3899 N N . GLU B 1 255 ? 1.734 14.098 9.749 1.00 17.52 255 GLU B N 1
ATOM 3900 C CA . GLU B 1 255 ? 0.772 13.887 8.658 1.00 19.26 255 GLU B CA 1
ATOM 3901 C C . GLU B 1 255 ? -0.461 14.768 8.862 1.00 18.74 255 GLU B C 1
ATOM 3902 O O . GLU B 1 255 ? -0.946 14.918 9.987 1.00 20.09 255 GLU B O 1
ATOM 3908 N N . LEU B 1 256 ? -0.965 15.350 7.783 1.00 18.02 256 LEU B N 1
ATOM 3909 C CA . LEU B 1 256 ? -2.253 16.055 7.806 1.00 17.98 256 LEU B CA 1
ATOM 3910 C C . LEU B 1 256 ? -3.407 15.050 7.899 1.00 18.31 256 LEU B C 1
ATOM 3911 O O . LEU B 1 256 ? -3.338 13.962 7.324 1.00 17.82 256 LEU B O 1
ATOM 3916 N N . THR B 1 257 ? -4.468 15.428 8.601 1.00 18.88 257 THR B N 1
ATOM 3917 C CA . THR B 1 257 ? -5.632 14.550 8.720 1.00 19.30 257 THR B CA 1
ATOM 3918 C C . THR B 1 257 ? -6.509 14.614 7.465 1.00 19.71 257 THR B C 1
ATOM 3919 O O . THR B 1 257 ? -6.339 15.495 6.627 1.00 18.92 257 THR B O 1
ATOM 3923 N N . ALA B 1 258 ? -7.475 13.690 7.317 1.00 20.24 258 ALA B N 1
ATOM 3924 C CA . ALA B 1 258 ? -8.350 13.765 6.153 1.00 20.70 258 ALA B CA 1
ATOM 3925 C C . ALA B 1 258 ? -9.161 15.072 6.116 1.00 20.02 258 ALA B C 1
ATOM 3926 O O . ALA B 1 258 ? -9.353 15.636 5.045 1.00 20.73 258 ALA B O 1
ATOM 3928 N N . ASP B 1 259 ? -9.613 15.553 7.278 1.00 20.68 259 ASP B N 1
ATOM 3929 C CA . ASP B 1 259 ? -10.358 16.828 7.345 1.00 20.31 259 ASP B CA 1
ATOM 3930 C C . ASP B 1 259 ? -9.466 17.960 6.819 1.00 19.46 259 ASP B C 1
ATOM 3931 O O . ASP B 1 259 ? -9.913 18.812 6.063 1.00 20.15 259 ASP B O 1
ATOM 3936 N N . GLU B 1 260 ? -8.196 17.947 7.222 1.00 18.22 260 GLU B N 1
ATOM 3937 C CA . GLU B 1 260 ? -7.260 19.009 6.787 1.00 17.57 260 GLU B CA 1
ATOM 3938 C C . GLU B 1 260 ? -6.934 18.922 5.295 1.00 17.74 260 GLU B C 1
ATOM 3939 O O . GLU B 1 260 ? -6.902 19.933 4.608 1.00 17.54 260 GLU B O 1
ATOM 3945 N N . MET B 1 261 ? -6.706 17.707 4.793 1.00 17.68 261 MET B N 1
ATOM 3946 C CA . MET B 1 261 ? -6.597 17.480 3.354 1.00 18.13 261 MET B CA 1
ATOM 3947 C C . MET B 1 261 ? -7.817 18.012 2.628 1.00 18.56 261 MET B C 1
ATOM 3948 O O . MET B 1 261 ? -7.670 18.720 1.651 1.00 17.96 261 MET B O 1
ATOM 3953 N N . GLU B 1 262 ? -9.015 17.737 3.156 1.00 19.35 262 GLU B N 1
ATOM 3954 C CA . GLU B 1 262 ? -10.251 18.193 2.507 1.00 20.16 262 GLU B CA 1
ATOM 3955 C C . GLU B 1 262 ? -10.332 19.718 2.470 1.00 19.36 262 GLU B C 1
ATOM 3956 O O . GLU B 1 262 ? -10.644 20.295 1.437 1.00 19.47 262 GLU B O 1
ATOM 3962 N N . THR B 1 263 ? -9.973 20.366 3.576 1.00 19.43 263 THR B N 1
ATOM 3963 C CA . THR B 1 263 ? -9.961 21.821 3.624 1.00 19.49 263 THR B CA 1
ATOM 3964 C C . THR B 1 263 ? -9.038 22.420 2.559 1.00 19.34 263 THR B C 1
ATOM 3965 O O . THR B 1 263 ? -9.417 23.350 1.810 1.00 20.05 263 THR B O 1
ATOM 3969 N N . LEU B 1 264 ? -7.828 21.866 2.472 1.00 19.13 264 LEU B N 1
ATOM 3970 C CA . LEU B 1 264 ? -6.851 22.395 1.515 1.00 18.84 264 LEU B CA 1
ATOM 3971 C C . LEU B 1 264 ? -7.229 22.041 0.072 1.00 19.23 264 LEU B C 1
ATOM 3972 O O . LEU B 1 264 ? -6.927 22.794 -0.845 1.00 20.13 264 LEU B O 1
ATOM 3977 N N . ASN B 1 265 ? -7.901 20.900 -0.112 1.00 19.97 265 ASN B N 1
ATOM 3978 C CA . ASN B 1 265 ? -8.387 20.477 -1.438 1.00 20.81 265 ASN B CA 1
ATOM 3979 C C . ASN B 1 265 ? -9.565 21.324 -1.922 1.00 21.53 265 ASN B C 1
ATOM 3980 O O . ASN B 1 265 ? -9.958 21.257 -3.095 1.00 22.29 265 ASN B O 1
ATOM 3985 N N . GLY B 1 266 ? -10.102 22.128 -1.003 1.00 22.12 266 GLY B N 1
ATOM 3986 C CA . GLY B 1 266 ? -11.293 22.930 -1.274 1.00 23.25 266 GLY B CA 1
ATOM 3987 C C . GLY B 1 266 ? -10.990 24.352 -1.692 1.00 23.74 266 GLY B C 1
ATOM 3988 O O . GLY B 1 266 ? -11.911 25.149 -1.885 1.00 24.28 266 GLY B O 1
ATOM 3989 N N . LEU B 1 267 ? -9.706 24.677 -1.853 1.00 23.05 267 LEU B N 1
ATOM 3990 C CA . LEU B 1 267 ? -9.291 26.059 -2.095 1.00 23.09 267 LEU B CA 1
ATOM 3991 C C . LEU B 1 267 ? -9.028 26.407 -3.562 1.00 23.40 267 LEU B C 1
ATOM 3992 O O . LEU B 1 267 ? -8.699 27.558 -3.872 1.00 23.43 267 LEU B O 1
ATOM 3997 N N . ASP B 1 268 ? -9.151 25.427 -4.457 1.00 24.56 268 ASP B N 1
ATOM 3998 C CA . ASP B 1 268 ? -8.826 25.653 -5.867 1.00 25.82 268 ASP B CA 1
ATOM 3999 C C . ASP B 1 268 ? -9.687 26.765 -6.483 1.00 27.03 268 ASP B C 1
ATOM 4000 O O . ASP B 1 268 ? -10.925 26.738 -6.359 1.00 27.61 268 ASP B O 1
ATOM 4005 N N . ASP B 1 269 ? -9.023 27.729 -7.126 1.00 27.63 269 ASP B N 1
ATOM 4006 C CA . ASP B 1 269 ? -9.703 28.828 -7.842 1.00 28.50 269 ASP B CA 1
ATOM 4007 C C . ASP B 1 269 ? -9.005 29.152 -9.172 1.00 28.86 269 ASP B C 1
ATOM 4008 O O . ASP B 1 269 ? -9.268 30.193 -9.809 1.00 28.82 269 ASP B O 1
ATOM 4013 N N . GLY B 1 270 ? -8.108 28.247 -9.579 1.00 27.53 270 GLY B N 1
ATOM 4014 C CA . GLY B 1 270 ? -7.382 28.369 -10.848 1.00 27.17 270 GLY B CA 1
ATOM 4015 C C . GLY B 1 270 ? -6.294 29.424 -10.924 1.00 26.65 270 GLY B C 1
ATOM 4016 O O . GLY B 1 270 ? -5.851 29.759 -12.015 1.00 27.30 270 GLY B O 1
ATOM 4017 N N . THR B 1 271 ? -5.825 29.923 -9.780 1.00 26.25 271 THR B N 1
ATOM 4018 C CA . THR B 1 271 ? -4.753 30.924 -9.762 1.00 26.52 271 THR B CA 1
ATOM 4019 C C . THR B 1 271 ? -3.412 30.318 -10.173 1.00 26.94 271 THR B C 1
ATOM 4020 O O . THR B 1 271 ? -2.902 29.412 -9.501 1.00 27.22 271 THR B O 1
ATOM 4024 N N . ARG B 1 272 ? -2.855 30.837 -11.263 1.00 26.92 272 ARG B N 1
ATOM 4025 C CA . ARG B 1 272 ? -1.506 30.491 -11.710 1.00 26.77 272 ARG B CA 1
ATOM 4026 C C . ARG B 1 272 ? -0.536 31.636 -11.417 1.00 27.32 272 ARG B C 1
ATOM 4027 O O . ARG B 1 272 ? -0.725 32.760 -11.886 1.00 27.47 272 ARG B O 1
ATOM 4035 N N . PHE B 1 273 ? 0.509 31.353 -10.646 1.00 26.63 273 PHE B N 1
ATOM 4036 C CA . PHE B 1 273 ? 1.580 32.320 -10.448 1.00 26.99 273 PHE B CA 1
ATOM 4037 C C . PHE B 1 273 ? 2.647 32.192 -11.526 1.00 27.85 273 PHE B C 1
ATOM 4038 O O . PHE B 1 273 ? 3.425 33.111 -11.742 1.00 28.41 273 PHE B O 1
ATOM 4046 N N . ARG B 1 274 ? 2.686 31.048 -12.196 1.00 28.68 274 ARG B N 1
ATOM 4047 C CA . ARG B 1 274 ? 3.564 30.859 -13.351 1.00 29.85 274 ARG B CA 1
ATOM 4048 C C . ARG B 1 274 ? 2.728 30.848 -14.655 1.00 31.33 274 ARG B C 1
ATOM 4049 O O . ARG B 1 274 ? 1.502 30.778 -14.602 1.00 31.23 274 ARG B O 1
ATOM 4057 N N . PRO B 1 275 ? 3.377 30.952 -15.832 1.00 32.65 275 PRO B N 1
ATOM 4058 C CA . PRO B 1 275 ? 2.589 31.026 -17.080 1.00 33.68 275 PRO B CA 1
ATOM 4059 C C . PRO B 1 275 ? 1.590 29.882 -17.332 1.00 35.28 275 PRO B C 1
ATOM 4060 O O . PRO B 1 275 ? 1.749 28.769 -16.805 1.00 34.89 275 PRO B O 1
ATOM 4064 N N . ASP B 1 276 ? 0.565 30.167 -18.133 1.00 36.23 276 ASP B N 1
ATOM 4065 C CA . ASP B 1 276 ? -0.418 29.163 -18.541 1.00 37.33 276 ASP B CA 1
ATOM 4066 C C . ASP B 1 276 ? 0.037 28.448 -19.818 1.00 37.68 276 ASP B C 1
ATOM 4067 O O . ASP B 1 276 ? 0.093 29.072 -20.880 1.00 37.65 276 ASP B O 1
ATOM 4072 N N . PRO B 1 277 ? 0.330 27.130 -19.731 1.00 38.15 277 PRO B N 1
ATOM 4073 C CA . PRO B 1 277 ? 0.874 26.391 -20.891 1.00 38.68 277 PRO B CA 1
ATOM 4074 C C . PRO B 1 277 ? -0.071 26.262 -22.091 1.00 39.42 277 PRO B C 1
ATOM 4075 O O . PRO B 1 277 ? 0.371 25.855 -23.176 1.00 39.32 277 PRO B O 1
ATOM 4079 N N . ALA B 1 278 ? -1.354 26.569 -21.882 1.00 40.01 278 ALA B N 1
ATOM 4080 C CA . ALA B 1 278 ? -2.355 26.536 -22.948 1.00 41.08 278 ALA B CA 1
ATOM 4081 C C . ALA B 1 278 ? -2.062 27.598 -24.009 1.00 41.61 278 ALA B C 1
ATOM 4082 O O . ALA B 1 278 ? -2.376 27.409 -25.196 1.00 42.13 278 ALA B O 1
ATOM 4084 N N . THR B 1 279 ? -1.444 28.696 -23.568 1.00 41.76 279 THR B N 1
ATOM 4085 C CA . THR B 1 279 ? -1.144 29.849 -24.426 1.00 42.04 279 THR B CA 1
ATOM 4086 C C . THR B 1 279 ? 0.358 30.144 -24.560 1.00 41.66 279 THR B C 1
ATOM 4087 O O . THR B 1 279 ? 0.852 30.362 -25.678 1.00 41.87 279 THR B O 1
ATOM 4091 N N . TYR B 1 280 ? 1.058 30.150 -23.418 1.00 40.82 280 TYR B N 1
ATOM 4092 C CA . TYR B 1 280 ? 2.481 30.506 -23.306 1.00 40.27 280 TYR B CA 1
ATOM 4093 C C . TYR B 1 280 ? 3.347 29.859 -24.396 1.00 40.01 280 TYR B C 1
ATOM 4094 O O . TYR B 1 280 ? 3.223 28.659 -24.678 1.00 40.01 280 TYR B O 1
ATOM 4103 N N . THR B 1 281 ? 4.191 30.671 -25.037 1.00 39.40 281 THR B N 1
ATOM 4104 C CA . THR B 1 281 ? 5.043 30.193 -26.131 1.00 38.75 281 THR B CA 1
ATOM 4105 C C . THR B 1 281 ? 6.522 30.433 -25.827 1.00 38.49 281 THR B C 1
ATOM 4106 O O . THR B 1 281 ? 7.383 30.207 -26.685 1.00 38.08 281 THR B O 1
ATOM 4110 N N . GLY B 1 282 ? 6.801 30.900 -24.608 1.00 37.87 282 GLY B N 1
ATOM 4111 C CA . GLY B 1 282 ? 8.171 31.134 -24.149 1.00 37.89 282 GLY B CA 1
ATOM 4112 C C . GLY B 1 282 ? 8.766 29.924 -23.455 1.00 37.86 282 GLY B C 1
ATOM 4113 O O . GLY B 1 282 ? 8.352 28.782 -23.701 1.00 37.29 282 GLY B O 1
ATOM 4114 N N . SER B 1 283 ? 9.741 30.180 -22.587 1.00 38.10 283 SER B N 1
ATOM 4115 C CA . SER B 1 283 ? 10.438 29.115 -21.868 1.00 38.45 283 SER B CA 1
ATOM 4116 C C . SER B 1 283 ? 10.795 29.545 -20.435 1.00 38.71 283 SER B C 1
ATOM 4117 O O . SER B 1 283 ? 10.850 28.718 -19.514 1.00 38.72 283 SER B O 1
#

Sequence (548 aa):
AIPTVTLNDDNTLPVVGIGVGELSDSEAEERSVSAALEAGYRLIDTAAAYGNEAAVGRAIAASGIPRDEIYVTTKLATPDQGFTSSQAAARASLERLGLDYVDLYLIHWPGGDTSKYVDSWGGLMKVKEDGIARSIGVCNFGAEDLETIVSLTYFTPAVNQIELHPLLNQAALREVNAGYNIVTEAYGPLGVGRLLDHPAVTAIAEAHGRTAAQVLLRWSIQLGNVVISRSANPERIASNLDVFGFELTADEMETLNGLDDGTRFRPDPATYTGSAIPTVTLNDDNTLPVVGIGVGELSDSEAEERSVSAALEAGYRLIDTAAAYGNEAAVGRAIAASGIPRDEIYVTTKLATPDQGFTSSQAAARASLERLGLDYVDLYLIHWPGGDTSKYVDSWGGLMKVKEDGIARSIGVCNFGAEDLETIVSLTYFTPAVNQIELHPLLNQAALREVNAGYNNIVTEAYGPLGVGRLLDHPAVTAIAEAHGRTAAQVLLRWSIQLGNVVISRSANPERIASNLDVFGFELTADEMETLNGLDDGTRFRPDPATYTGS

CATH classification: 3.20.20.100

Secondary structure (DSSP, 8-state):
---EEE-TTS-EEESEEEE-TT--HHHHHHHHHHHHHHT--EEE--GGGT-HHHHHHHHHHT---GGG-EEEEEE-GGG-SHHHHHHHHHHHHHHHT-S-EEEEEE---TT-HHHHHHHHHHHHHHHHTTSEEEEEEES--HHHHHHHHHHH----SEEEEE-BTTB--HHHHHHHHHTTPEEEEE-TTTTTGGGG-HHHHHHHHHHT--HHHHHHHHHHHTT-EEEE--SSHHHHHHHH--SS----HHHHHHHHT------SS--TTT----/---EEE-TTS-EEESEEEE-TT--HHHHHHHHHHHHHHT--EEE--GGGT-HHHHHHHHHHT---GGG-EEEEEE-GGG-SHHHHHHHHHHHHHHHT-S-EEEEEE---TT-HHHHHHHHHHHHHHHHTTSEEEEEEES--HHHHHHHHHHH----SEEEEE-BTTB--HHHHHHHHHHTPEEEEE-TTGGGGGGG-HHHHHHHHHHT--HHHHHHHHHHHTT-EEEE--SSHHHHHHHH--SS----HHHHHHHHT------SS--TTT----

Solvent-accessible surface area: 22424 Å² total; per-residue (Å²): 151,50,64,84,30,97,7,64,34,126,25,58,5,11,11,9,0,1,6,0,18,146,24,58,72,83,58,0,58,111,0,0,39,15,0,2,159,41,27,4,69,0,0,3,0,0,22,40,50,61,1,2,39,0,0,6,113,1,11,88,86,38,76,36,81,56,117,85,0,54,0,0,0,0,0,10,21,114,57,18,14,84,107,48,0,34,63,14,1,89,32,1,14,145,107,4,67,27,131,48,1,8,0,2,0,0,9,12,6,12,65,62,82,72,113,5,27,66,0,0,16,0,0,58,76,0,54,134,77,44,25,1,116,1,2,0,0,0,8,1,21,35,139,33,0,91,38,0,27,51,115,29,192,58,35,0,3,1,0,7,3,4,0,0,2,24,12,13,25,57,84,25,44,139,48,0,66,71,59,111,7,26,12,0,0,28,11,8,26,0,74,23,62,7,69,99,43,99,20,1,44,56,12,5,144,79,53,68,92,77,15,18,18,0,1,2,24,0,0,24,48,38,54,3,0,2,9,8,97,18,44,43,69,138,147,0,40,48,10,21,85,0,69,56,26,106,6,71,86,111,24,27,125,66,0,63,61,40,71,98,41,44,92,46,70,53,61,23,96,109,74,96,26,38,154,44,65,85,31,94,6,65,35,127,25,58,4,9,11,7,0,1,7,0,18,148,23,56,72,88,78,0,60,136,0,0,39,17,0,3,160,40,27,2,66,0,0,3,0,0,22,41,50,60,1,2,39,0,0,6,115,1,11,87,87,38,74,35,75,57,112,79,1,52,0,0,0,0,1,10,23,118,57,18,14,91,106,49,0,30,64,15,1,88,35,0,13,141,106,3,66,26,134,53,0,8,0,1,0,0,9,11,4,12,67,63,69,77,110,8,28,67,0,0,18,0,0,58,78,0,54,143,64,45,25,0,116,1,2,0,0,0,6,0,21,39,132,32,0,105,34,0,27,62,112,31,193,59,37,0,2,0,0,6,4,3,0,1,2,25,14,13,24,56,79,24,46,136,45,0,67,70,68,111,7,25,12,0,0,28,13,7,27,0,72,25,62,7,68,102,46,98,21,1,41,60,12,5,141,80,52,68,92,78,16,18,17,0,1,4,26,1,0,23,49,37,54,3,0,2,9,8,99,17,43,39,59,138,150,0,38,48,10,26,88,0,73,59,24,106,6,72,86,108,26,25,124,66,0,62,63,41,68,98,41,46,88,47,69,53,57,24,93,106,75,95,26,34

Organism: Mycolicibacterium smegmatis (strain ATCC 700084 / mc(2)155) (NCBI:txid246196)

Radius of gyration: 26.44 Å; Cα contacts (8 Å, |Δi|>4): 1074; chains: 2; bounding box: 44×73×62 Å